Protein 5NWP (pdb70)

Secondary structure (DSSP, 8-state):
-TT--EE--EEEEGGGSPPEEE-GGGTT--SEEEEEPPPEEEEEEEEEEEEE-EEEEEEE-SPEEEEEEE--STT--SS-EEEEEE--S-TTEEEEEEEE-SSTTSPPEE--SS-EEEESGGGGG-TT--PPSEEEEEEEEEEEEEE-S---SEEEEE--EEEEEEEEEESSHHHHTT--EEEEEEE-EEEEEEE--/-TT--EE--EEEEGGGSPPEEE-TTTTT--SEEEEEPPPEEEEEEEEEEEEE-EEEEEEE-SPEEEEEEE--STT--SS-EEEEEE--S-TTEEEEEEEE-SSTTSPPEE--SS-EEEESGGGGT-TT--PPSEEEEEEEEEEEEEE-S---SEEEEE--EEEEEEEEEESSHHHHTT--EEEEEEE-EEEEEEE--

B-factor: mean 12.0, std 9.77, range [3.66, 118.46]

Nearest PDB structures (foldseek):
  5nwp-assembly2_B  TM=1.003E+00  e=7.423E-40  Escherichia coli
  7mzp-assembly1_A  TM=9.985E-01  e=1.247E-35  Escherichia coli F11
  7mzp-assembly2_B  TM=9.979E-01  e=1.247E-35  Escherichia coli F11
  7mzq-assembly1_A  TM=9.899E-01  e=8.570E-34  Proteus mirabilis
  7mzr-assembly1_A  TM=9.894E-01  e=3.049E-33  Proteus mirabilis

Organism: Escherichia coli (strain UTI89 / UPEC) (NCBI:txid364106)

Sequence (394 aa):
GPDDDYVPSSQIAVNTSTLPGVVIGPADAHTTYPRRVIGELAGTSSNQYVFNGGAIALLMRGKFTPALPKIGSITTYTFHHQGNSRDSSSDFDIYDIGVSSGLGIIIIGMAGYWPATPLVPINSSSGIYIDPVVGANTNPNTYNGATASSFGARLFVAFVATGRLPNGYITIPTRQLGTILLEAKRTSLNNKKGLTAPVMLNGGRRIQVQSQTGPDDDYVPPSSQQIAVNNTSTLPGVVIGPADDAHTYPRRVIGELAGTSSNQYVFNGGAIALMRGKFTPALPKIGSSITYTFHQGNSRDSSDFDIYDIGVSSGLGIIIIGMAGYWPATPLVPINSSSGIYIDPVGANTNPNNTYNGATASSFGARLFVAFVATGRLPNGYITIPPTRQLGTILLEAKRTSLNNKKGLTAPVMLNGGRIQVQSQQT

InterPro domains:
  IPR000259 Fimbrial-type adhesion domain [PF00419] (214-359)
  IPR008966 Adhesion domain superfamily [SSF49401] (216-359)
  IPR036937 Fimbrial-type adhesion domain superfamily [G3DSA:2.60.40.1090] (215-359)
  IPR050263 Bacterial Fimbrial Adherence [PTHR33420] (186-359)

Radius of gyration: 21.8 Å; Cα contacts (8 Å, |Δi|>4): 1170; chains: 2; bounding box: 32×55×73 Å

Structure (mmCIF, N/CA/C/O backbone):
data_5NWP
#
_entry.id   5NWP
#
_cell.length_a   30.089
_cell.length_b   91.871
_cell.length_c   64.932
_cell.angle_alpha   90.00
_cell.angle_beta   96.46
_cell.angle_gamma   90.00
#
_symmetry.space_group_name_H-M   'P 1 21 1'
#
loop_
_entity.id
_entity.type
_entity.pdbx_description
1 polymer Adhesin
2 non-polymer 'SULFATE ION'
3 water water
#
loop_
_atom_site.group_PDB
_atom_site.id
_atom_site.type_symbol
_atom_site.label_atom_id
_atom_site.label_alt_id
_atom_site.label_comp_id
_atom_site.label_asym_id
_atom_site.label_entity_id
_atom_site.label_seq_id
_atom_site.pdbx_PDB_ins_code
_atom_site.Cartn_x
_atom_site.Cartn_y
_atom_site.Cartn_z
_atom_site.occupancy
_atom_site.B_iso_or_equiv
_atom_site.auth_seq_id
_atom_site.auth_comp_id
_atom_site.auth_asym_id
_atom_site.auth_atom_id
_atom_site.pdbx_PDB_model_num
ATOM 1 N N . GLY A 1 1 ? -12.243 16.567 74.982 1.00 29.51 1 GLY A N 1
ATOM 2 C CA . GLY A 1 1 ? -13.198 17.357 74.365 1.00 28.89 1 GLY A CA 1
ATOM 3 C C . GLY A 1 1 ? -12.552 18.342 73.461 1.00 22.14 1 GLY A C 1
ATOM 4 O O . GLY A 1 1 ? -13.099 18.734 72.504 1.00 32.53 1 GLY A O 1
ATOM 10 N N . PRO A 1 2 ? -11.238 18.581 73.708 1.00 21.85 2 PRO A N 1
ATOM 11 C CA . PRO A 1 2 ? -10.552 19.685 72.953 1.00 14.18 2 PRO A CA 1
ATOM 12 C C . PRO A 1 2 ? -10.088 19.277 71.590 1.00 9.39 2 PRO A C 1
ATOM 13 O O . PRO A 1 2 ? -9.555 20.143 70.889 1.00 9.24 2 PRO A O 1
ATOM 24 N N . ASP A 1 3 ? -10.228 17.969 71.227 1.00 7.35 3 ASP A N 1
ATOM 25 C CA . ASP A 1 3 ? -9.620 17.493 70.027 1.00 7.48 3 ASP A CA 1
ATOM 26 C C . ASP A 1 3 ? -10.604 17.165 68.947 1.00 7.77 3 ASP A C 1
ATOM 27 O O . ASP A 1 3 ? -10.303 16.371 68.035 1.00 9.10 3 ASP A O 1
ATOM 36 N N A ASP A 1 4 ? -11.792 17.822 68.952 0.50 9.02 4 ASP A N 1
ATOM 37 N N B ASP A 1 4 ? -11.745 17.884 68.902 0.50 8.72 4 ASP A N 1
ATOM 38 C CA A ASP A 1 4 ? -12.916 17.667 67.980 0.50 10.37 4 ASP A CA 1
ATOM 39 C CA B ASP A 1 4 ? -12.780 17.475 67.890 0.50 10.79 4 ASP A CA 1
ATOM 40 C C A ASP A 1 4 ? -12.609 18.352 66.629 0.50 8.26 4 ASP A C 1
ATOM 41 C C B ASP A 1 4 ? -12.611 18.323 66.637 0.50 8.32 4 ASP A C 1
ATOM 42 O O A ASP A 1 4 ? -13.425 19.071 66.070 0.50 9.36 4 ASP A O 1
ATOM 43 O O B ASP A 1 4 ? -13.524 18.971 66.102 0.50 10.63 4 ASP A O 1
ATOM 60 N N . TYR A 1 5 ? -11.381 18.154 66.117 1.00 6.65 5 TYR A N 1
ATOM 61 C CA . TYR A 1 5 ? -11.047 18.565 64.776 1.00 5.90 5 TYR A CA 1
ATOM 62 C C . TYR A 1 5 ? -11.612 17.609 63.762 1.00 5.76 5 TYR A C 1
ATOM 63 O O . TYR A 1 5 ? -11.577 16.397 63.965 1.00 7.69 5 TYR A O 1
ATOM 81 N N . VAL A 1 6 ? -12.057 18.151 62.633 1.00 5.43 6 VAL A N 1
ATOM 82 C CA . VAL A 1 6 ? -12.492 17.365 61.490 1.00 5.92 6 VAL A CA 1
ATOM 83 C C . VAL A 1 6 ? -11.730 17.801 60.269 1.00 5.35 6 VAL A C 1
ATOM 84 O O . VAL A 1 6 ? -11.356 18.991 60.138 1.00 6.30 6 VAL A O 1
ATOM 97 N N . PRO A 1 7 ? -11.453 16.899 59.348 1.00 5.78 7 PRO A N 1
ATOM 98 C CA . PRO A 1 7 ? -10.762 17.242 58.127 1.00 5.93 7 PRO A CA 1
ATOM 99 C C . PRO A 1 7 ? -11.744 17.729 57.034 1.00 6.25 7 PRO A C 1
ATOM 100 O O . PRO A 1 7 ? -12.933 17.309 57.014 1.00 7.77 7 PRO A O 1
ATOM 111 N N . SER A 1 8 ? -11.250 18.496 56.091 1.00 6.11 8 SER A N 1
ATOM 112 C CA A SER A 1 8 ? -11.965 18.843 54.867 0.50 6.73 8 SER A CA 1
ATOM 113 C CA B SER A 1 8 ? -11.915 18.813 54.870 0.50 6.60 8 SER A CA 1
ATOM 114 C C . SER A 1 8 ? -10.946 18.759 53.739 1.00 5.72 8 SER A C 1
ATOM 115 O O . SER A 1 8 ? -9.819 19.229 53.823 1.00 7.36 8 SER A O 1
ATOM 129 N N . GLN A 1 9 ? -11.380 18.137 52.634 1.00 5.75 9 GLN A N 1
ATOM 130 C CA . GLN A 1 9 ? -10.460 17.921 51.518 1.00 5.98 9 GLN A CA 1
ATOM 131 C C . GLN A 1 9 ? -10.139 19.225 50.818 1.00 5.62 9 GLN A C 1
ATOM 132 O O . GLN A 1 9 ? -10.833 20.219 50.915 1.00 6.61 9 GLN A O 1
ATOM 146 N N . ILE A 1 10 ? -9.063 19.150 50.013 1.00 5.67 10 ILE A N 1
ATOM 147 C CA . ILE A 1 10 ? -8.726 20.225 49.089 1.00 5.54 10 ILE A CA 1
ATOM 148 C C . ILE A 1 10 ? -8.497 19.551 47.728 1.00 5.43 10 ILE A C 1
ATOM 149 O O . ILE A 1 10 ? -7.883 18.490 47.653 1.00 6.17 10 ILE A O 1
ATOM 165 N N . ALA A 1 11 ? -9.028 20.167 46.681 1.00 5.71 11 ALA A N 1
ATOM 166 C CA . ALA A 1 11 ? -9.011 19.581 45.371 1.00 6.03 11 ALA A CA 1
ATOM 167 C C . ALA A 1 11 ? -8.699 20.609 44.306 1.00 6.13 11 ALA A C 1
ATOM 168 O O . ALA A 1 11 ? -8.966 21.804 44.474 1.00 7.51 11 ALA A O 1
ATOM 175 N N . VAL A 1 12 ? -8.201 20.127 43.177 1.00 5.98 12 VAL A N 1
ATOM 176 C CA . VAL A 1 12 ? -8.098 20.899 41.932 1.00 5.94 12 VAL A CA 1
ATOM 177 C C . VAL A 1 12 ? -8.940 20.184 40.868 1.00 6.09 12 VAL A C 1
ATOM 178 O O . VAL A 1 12 ? -9.200 18.963 41.007 1.00 6.91 12 VAL A O 1
ATOM 191 N N . ASN A 1 13 ? -9.266 20.892 39.811 1.00 6.52 13 ASN A N 1
ATOM 192 C CA . ASN A 1 13 ? -10.197 20.362 38.789 1.00 6.68 13 ASN A CA 1
ATOM 193 C C . ASN A 1 13 ? -9.558 20.310 37.445 1.00 6.52 13 ASN A C 1
ATOM 194 O O . ASN A 1 13 ? -9.067 21.316 36.923 1.00 7.57 13 ASN A O 1
ATOM 205 N N . THR A 1 14 ? -9.597 19.110 36.827 1.00 7.06 14 THR A N 1
ATOM 206 C CA . THR A 1 14 ? -9.122 18.929 35.487 1.00 7.06 14 THR A CA 1
ATOM 207 C C . THR A 1 14 ? -9.717 19.936 34.482 1.00 6.30 14 THR A C 1
ATOM 208 O O . THR A 1 14 ? -8.992 20.338 33.575 1.00 7.64 14 THR A O 1
ATOM 219 N N . SER A 1 15 ? -10.976 20.271 34.659 1.00 6.90 15 SER A N 1
ATOM 220 C CA . SER A 1 15 ? -11.633 21.180 33.733 1.00 7.44 15 SER A CA 1
ATOM 221 C C . SER A 1 15 ? -10.971 22.567 33.653 1.00 7.91 15 SER A C 1
ATOM 222 O O . SER A 1 15 ? -11.265 23.294 32.695 1.00 9.24 15 SER A O 1
ATOM 230 N N . THR A 1 16 ? -10.071 22.943 34.605 1.00 7.55 16 THR A N 1
ATOM 231 C CA . THR A 1 16 ? -9.435 24.202 34.537 1.00 6.73 16 THR A CA 1
ATOM 232 C C . THR A 1 16 ? -8.160 24.160 33.698 1.00 6.63 16 THR A C 1
ATOM 233 O O . THR A 1 16 ? -7.568 25.255 33.462 1.00 8.36 16 THR A O 1
ATOM 244 N N . LEU A 1 17 ? -7.690 23.032 33.232 1.00 7.22 17 LEU A N 1
ATOM 245 C CA . LEU A 1 17 ? -6.492 23.049 32.418 1.00 7.03 17 LEU A CA 1
ATOM 246 C C . LEU A 1 17 ? -6.810 23.768 31.094 1.00 8.35 17 LEU A C 1
ATOM 247 O O . LEU A 1 17 ? -7.812 23.379 30.437 1.00 9.35 17 LEU A O 1
ATOM 263 N N . PRO A 1 18 ? -6.017 24.736 30.626 1.00 8.78 18 PRO A N 1
ATOM 264 C CA . PRO A 1 18 ? -6.242 25.264 29.262 1.00 9.99 18 PRO A CA 1
ATOM 265 C C . PRO A 1 18 ? -6.059 24.139 28.249 1.00 10.39 18 PRO A C 1
ATOM 266 O O . PRO A 1 18 ? -5.379 23.170 28.454 1.00 10.71 18 PRO A O 1
ATOM 277 N N . GLY A 1 19 ? -6.640 24.386 27.080 1.00 10.64 19 GLY A N 1
ATOM 278 C CA . GLY A 1 19 ? -6.359 23.504 25.955 1.00 10.64 19 GLY A CA 1
ATOM 279 C C . GLY A 1 19 ? -4.871 23.444 25.701 1.00 9.54 19 GLY A C 1
ATOM 280 O O . GLY A 1 19 ? -4.192 24.472 25.786 1.00 13.95 19 GLY A O 1
ATOM 284 N N . VAL A 1 20 ? -4.349 22.261 25.395 1.00 9.53 20 VAL A N 1
ATOM 285 C CA . VAL A 1 20 ? -2.934 21.989 25.214 1.00 10.00 20 VAL A CA 1
ATOM 286 C C . VAL A 1 20 ? -2.632 22.134 23.748 1.00 9.51 20 VAL A C 1
ATOM 287 O O . VAL A 1 20 ? -3.044 21.269 22.954 1.00 10.68 20 VAL A O 1
ATOM 300 N N . VAL A 1 21 ? -1.870 23.139 23.396 1.00 9.06 21 VAL A N 1
ATOM 301 C CA . VAL A 1 21 ? -1.453 23.408 21.985 1.00 9.26 21 VAL A CA 1
ATOM 302 C C . VAL A 1 21 ? -0.043 22.970 21.844 1.00 12.19 21 VAL A C 1
ATOM 303 O O . VAL A 1 21 ? 0.823 23.488 22.558 1.00 13.59 21 VAL A O 1
ATOM 316 N N . ILE A 1 22 ? 0.222 21.956 20.993 1.00 11.62 22 ILE A N 1
ATOM 317 C CA . ILE A 1 22 ? 1.491 21.386 20.861 1.00 12.98 22 ILE A CA 1
ATOM 318 C C . ILE A 1 22 ? 2.079 21.774 19.513 1.00 13.76 22 ILE A C 1
ATOM 319 O O . ILE A 1 22 ? 1.649 21.308 18.470 1.00 16.53 22 ILE A O 1
ATOM 335 N N . GLY A 1 23 ? 3.139 22.568 19.604 1.00 21.23 23 GLY A N 1
ATOM 336 C CA . GLY A 1 23 ? 3.829 23.105 18.451 1.00 30.34 23 GLY A CA 1
ATOM 337 C C . GLY A 1 23 ? 4.832 22.051 17.950 1.00 23.77 23 GLY A C 1
ATOM 338 O O . GLY A 1 23 ? 5.212 21.103 18.684 1.00 27.45 23 GLY A O 1
ATOM 342 N N . PRO A 1 24 ? 5.347 22.192 16.748 1.00 25.31 24 PRO A N 1
ATOM 343 C CA . PRO A 1 24 ? 6.289 21.219 16.203 1.00 40.10 24 PRO A CA 1
ATOM 344 C C . PRO A 1 24 ? 7.566 21.069 17.025 1.00 65.85 24 PRO A C 1
ATOM 345 O O . PRO A 1 24 ? 7.983 19.835 17.252 1.00 82.89 24 PRO A O 1
ATOM 356 N N . ALA A 1 25 ? 7.994 22.273 17.609 1.00 55.80 25 ALA A N 1
ATOM 357 C CA . ALA A 1 25 ? 9.301 22.263 18.296 1.00 44.54 25 ALA A CA 1
ATOM 358 C C . ALA A 1 25 ? 9.245 21.364 19.564 1.00 40.30 25 ALA A C 1
ATOM 359 O O . ALA A 1 25 ? 10.217 20.808 19.987 1.00 50.79 25 ALA A O 1
ATOM 366 N N . ASP A 1 26 ? 8.043 21.196 20.121 1.00 40.57 26 ASP A N 1
ATOM 367 C CA . ASP A 1 26 ? 7.751 20.385 21.319 1.00 31.47 26 ASP A CA 1
ATOM 368 C C . ASP A 1 26 ? 7.312 18.994 21.246 1.00 31.18 26 ASP A C 1
ATOM 369 O O . ASP A 1 26 ? 7.354 18.306 22.285 1.00 37.43 26 ASP A O 1
ATOM 378 N N . ALA A 1 27 ? 6.744 18.633 20.117 1.00 28.02 27 ALA A N 1
ATOM 379 C CA . ALA A 1 27 ? 5.819 17.439 19.945 1.00 32.45 27 ALA A CA 1
ATOM 380 C C . ALA A 1 27 ? 6.468 16.133 20.398 1.00 33.52 27 ALA A C 1
ATOM 381 O O . ALA A 1 27 ? 5.786 15.126 20.797 1.00 39.61 27 ALA A O 1
ATOM 388 N N . HIS A 1 28 ? 7.826 16.125 20.295 1.00 31.71 28 HIS A N 1
ATOM 389 C CA . HIS A 1 28 ? 8.641 14.984 20.621 1.00 34.45 28 HIS A CA 1
ATOM 390 C C . HIS A 1 28 ? 9.596 15.184 21.758 1.00 34.45 28 HIS A C 1
ATOM 391 O O . HIS A 1 28 ? 10.477 14.426 21.869 1.00 41.73 28 HIS A O 1
ATOM 406 N N . THR A 1 29 ? 9.373 16.172 22.606 1.00 25.40 29 THR A N 1
ATOM 407 C CA A THR A 1 29 ? 10.284 16.510 23.725 0.50 23.39 29 THR A CA 1
ATOM 408 C CA B THR A 1 29 ? 10.293 16.522 23.737 0.50 23.88 29 THR A CA 1
ATOM 409 C C . THR A 1 29 ? 9.635 16.252 25.131 1.00 20.86 29 THR A C 1
ATOM 410 O O . THR A 1 29 ? 8.608 16.933 25.476 1.00 20.86 29 THR A O 1
ATOM 430 N N . TYR A 1 30 ? 10.231 15.365 25.883 1.00 16.39 30 TYR A N 1
ATOM 431 C CA . TYR A 1 30 ? 9.614 14.878 27.076 1.00 12.48 30 TYR A CA 1
ATOM 432 C C . TYR A 1 30 ? 10.657 14.576 28.129 1.00 12.45 30 TYR A C 1
ATOM 433 O O . TYR A 1 30 ? 11.744 14.117 27.765 1.00 15.41 30 TYR A O 1
ATOM 451 N N . PRO A 1 31 ? 10.295 14.693 29.418 1.00 11.66 31 PRO A N 1
ATOM 452 C CA . PRO A 1 31 ? 9.014 15.237 29.912 1.00 10.16 31 PRO A CA 1
ATOM 453 C C . PRO A 1 31 ? 9.010 16.755 29.788 1.00 9.70 31 PRO A C 1
ATOM 454 O O . PRO A 1 31 ? 10.066 17.391 29.800 1.00 12.33 31 PRO A O 1
ATOM 465 N N . ARG A 1 32 ? 7.800 17.312 29.709 1.00 9.72 32 ARG A N 1
ATOM 466 C CA A ARG A 1 32 ? 7.577 18.751 29.654 0.50 10.40 32 ARG A CA 1
ATOM 467 C CA B ARG A 1 32 ? 7.638 18.744 29.695 0.50 10.51 32 ARG A CA 1
ATOM 468 C C . ARG A 1 32 ? 6.280 19.091 30.320 1.00 9.99 32 ARG A C 1
ATOM 469 O O . ARG A 1 32 ? 5.278 18.436 30.146 1.00 10.14 32 ARG A O 1
ATOM 509 N N . VAL A 1 33 ? 6.287 20.214 31.071 1.00 9.33 33 VAL A N 1
ATOM 510 C CA . VAL A 1 33 ? 5.064 20.686 31.667 1.00 9.18 33 VAL A CA 1
ATOM 511 C C . VAL A 1 33 ? 4.195 21.318 30.594 1.00 8.98 33 VAL A C 1
ATOM 512 O O . VAL A 1 33 ? 4.670 22.135 29.783 1.00 12.87 33 VAL A O 1
ATOM 525 N N . ILE A 1 34 ? 2.926 20.950 30.534 1.00 8.87 34 ILE A N 1
ATOM 526 C CA . ILE A 1 34 ? 1.970 21.375 29.516 1.00 9.97 34 ILE A CA 1
ATOM 527 C C . ILE A 1 34 ? 0.838 22.249 30.018 1.00 9.89 34 ILE A C 1
ATOM 528 O O . ILE A 1 34 ? -0.003 22.683 29.202 1.00 12.80 34 ILE A O 1
ATOM 544 N N . GLY A 1 35 ? 0.830 22.600 31.278 1.00 8.73 35 GLY A N 1
ATOM 545 C CA . GLY A 1 35 ? -0.106 23.621 31.786 1.00 8.31 35 GLY A CA 1
ATOM 546 C C . GLY A 1 35 ? -0.375 23.374 33.260 1.00 7.53 35 GLY A C 1
ATOM 547 O O . GLY A 1 35 ? -0.096 22.329 33.791 1.00 8.44 35 GLY A O 1
ATOM 551 N N . GLU A 1 36 ? -0.928 24.402 33.881 1.00 7.99 36 GLU A N 1
ATOM 552 C CA . GLU A 1 36 ? -1.322 24.373 35.254 1.00 7.43 36 GLU A CA 1
ATOM 553 C C . GLU A 1 36 ? -2.784 24.325 35.430 1.00 7.58 36 GLU A C 1
ATOM 554 O O . GLU A 1 36 ? -3.501 25.048 34.736 1.00 8.61 36 GLU A O 1
ATOM 566 N N . LEU A 1 37 ? -3.315 23.547 36.363 1.00 6.60 37 LEU A N 1
ATOM 567 C CA . LEU A 1 37 ? -4.677 23.717 36.814 1.00 7.04 37 LEU A CA 1
ATOM 568 C C . LEU A 1 37 ? -4.811 25.016 37.636 1.00 6.42 37 LEU A C 1
ATOM 569 O O . LEU A 1 37 ? -3.776 25.496 38.161 1.00 6.99 37 LEU A O 1
ATOM 585 N N . ALA A 1 38 ? -6.021 25.475 37.813 1.00 6.28 38 ALA A N 1
ATOM 586 C CA . ALA A 1 38 ? -6.202 26.652 38.674 1.00 6.65 38 ALA A CA 1
ATOM 587 C C . ALA A 1 38 ? -5.846 26.253 40.101 1.00 6.37 38 ALA A C 1
ATOM 588 O O . ALA A 1 38 ? -6.299 25.212 40.631 1.00 7.37 38 ALA A O 1
ATOM 595 N N . GLY A 1 39 ? -5.079 27.092 40.778 1.00 6.48 39 GLY A N 1
ATOM 596 C CA . GLY A 1 39 ? -4.754 26.847 42.193 1.00 6.60 39 GLY A CA 1
ATOM 597 C C . GLY A 1 39 ? -5.964 26.965 43.071 1.00 6.56 39 GLY A C 1
ATOM 598 O O . GLY A 1 39 ? -6.828 27.828 42.800 1.00 7.73 39 GLY A O 1
ATOM 602 N N . THR A 1 40 ? -6.027 26.196 44.132 1.00 6.47 40 THR A N 1
ATOM 603 C CA . THR A 1 40 ? -7.159 26.251 45.086 1.00 6.56 40 THR A CA 1
ATOM 604 C C . 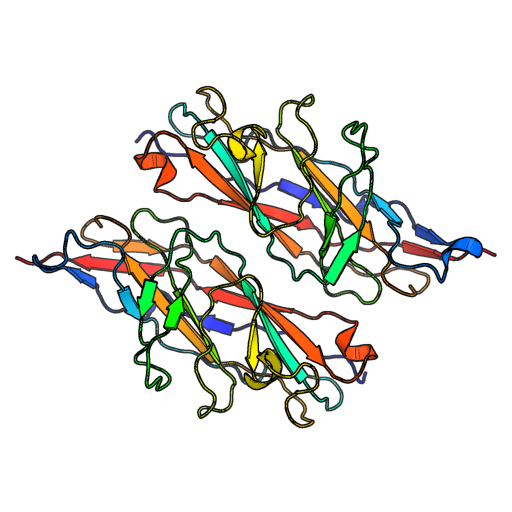THR A 1 40 ? -6.624 26.451 46.503 1.00 5.58 40 THR A C 1
ATOM 605 O O . THR A 1 40 ? -5.422 26.336 46.798 1.00 6.72 40 THR A O 1
ATOM 616 N N . SER A 1 41 ? -7.545 26.769 47.371 1.00 6.44 41 SER A N 1
ATOM 617 C CA A SER A 1 41 ? -7.262 27.019 48.753 0.50 6.14 41 SER A CA 1
ATOM 618 C CA B SER A 1 41 ? -7.253 27.071 48.753 0.50 6.27 41 SER A CA 1
ATOM 619 C C . SER A 1 41 ? -8.390 26.563 49.628 1.00 5.93 41 SER A C 1
ATOM 620 O O . SER A 1 41 ? -9.525 26.519 49.234 1.00 8.79 41 SER A O 1
ATOM 634 N N . ASN A 1 42 ? -8.032 26.236 50.869 1.00 5.55 42 ASN A N 1
ATOM 635 C CA . ASN A 1 42 ? -9.035 25.819 51.882 1.00 5.42 42 ASN A CA 1
ATOM 636 C C . ASN A 1 42 ? -8.518 26.271 53.221 1.00 5.49 42 ASN A C 1
ATOM 637 O O . ASN A 1 42 ? -7.461 25.779 53.677 1.00 5.58 42 ASN A O 1
ATOM 648 N N . GLN A 1 43 ? -9.232 27.201 53.863 1.00 5.32 43 GLN A N 1
ATOM 649 C CA . GLN A 1 43 ? -8.827 27.707 55.190 1.00 5.38 43 GLN A CA 1
ATOM 650 C C . GLN A 1 43 ? -8.913 26.650 56.264 1.00 5.26 43 GLN A C 1
ATOM 651 O O . GLN A 1 43 ? -8.278 26.749 57.329 1.00 6.20 43 GLN A O 1
ATOM 665 N N . TYR A 1 44 ? -9.776 25.656 56.045 1.00 5.16 44 TYR A N 1
ATOM 666 C CA . TYR A 1 44 ? -10.246 24.741 57.060 1.00 5.05 44 TYR A CA 1
ATOM 667 C C . TYR A 1 44 ? -9.951 23.281 56.725 1.00 5.10 44 TYR A C 1
ATOM 668 O O . TYR A 1 44 ? -10.777 22.414 56.886 1.00 6.83 44 TYR A O 1
ATOM 686 N N . VAL A 1 45 ? -8.730 22.995 56.245 1.00 4.74 45 VAL A N 1
ATOM 687 C CA . VAL A 1 45 ? -8.327 21.608 56.048 1.00 4.73 45 VAL A CA 1
ATOM 688 C C . VAL A 1 45 ? -8.493 20.822 57.324 1.00 4.73 45 VAL A C 1
ATOM 689 O O . VAL A 1 45 ? -8.952 19.676 57.321 1.00 5.67 45 VAL A O 1
ATOM 702 N N . PHE A 1 46 ? -8.123 21.419 58.473 1.00 4.80 46 PHE A N 1
ATOM 703 C CA . PHE A 1 46 ? -8.494 20.905 59.780 1.00 4.55 46 PHE A CA 1
ATOM 704 C C . PHE A 1 46 ? -9.064 22.056 60.582 1.00 4.74 46 PHE A C 1
ATOM 705 O O . PHE A 1 46 ? -8.515 23.157 60.599 1.00 5.87 46 PHE A O 1
ATOM 722 N N . ASN A 1 47 ? -10.166 21.775 61.309 1.00 4.89 47 ASN A N 1
ATOM 723 C CA . ASN A 1 47 ? -10.794 22.789 62.141 1.00 5.17 47 ASN A CA 1
ATOM 724 C C . ASN A 1 47 ? -11.719 22.072 63.093 1.00 5.13 47 ASN A C 1
ATOM 725 O O . ASN A 1 47 ? -12.231 20.996 62.804 1.00 5.98 47 ASN A O 1
ATOM 736 N N . GLY A 1 48 ? -11.995 22.714 64.253 1.00 5.68 48 GLY A N 1
ATOM 737 C CA . GLY A 1 48 ? -13.121 22.347 65.094 1.00 6.71 48 GLY A CA 1
ATOM 738 C C . GLY A 1 48 ? -12.777 22.240 66.563 1.00 7.42 48 GLY A C 1
ATOM 739 O O . GLY A 1 48 ? -13.673 22.419 67.398 1.00 10.03 48 GLY A O 1
ATOM 743 N N . GLY A 1 49 ? -11.553 21.869 66.946 1.00 6.57 49 GLY A N 1
ATOM 744 C CA . GLY A 1 49 ? -11.218 21.688 68.334 1.00 6.84 49 GLY A CA 1
ATOM 745 C C . GLY A 1 49 ? -10.638 22.933 69.011 1.00 6.54 49 GLY A C 1
ATOM 746 O O . GLY A 1 49 ? -10.609 24.023 68.427 1.00 7.05 49 GLY A O 1
ATOM 750 N N . ALA A 1 50 ? -10.196 22.753 70.239 1.00 6.65 50 ALA A N 1
ATOM 751 C CA . ALA A 1 50 ? -9.532 23.851 70.963 1.00 6.90 50 ALA A CA 1
ATOM 752 C C . ALA A 1 50 ? -8.295 24.280 70.197 1.00 5.68 50 ALA A C 1
ATOM 753 O O . ALA A 1 50 ? -7.615 23.450 69.572 1.00 6.15 50 ALA A O 1
ATOM 760 N N . ILE A 1 51 ? -7.959 25.559 70.259 1.00 5.96 51 ILE A N 1
ATOM 761 C CA . ILE A 1 51 ? -6.856 26.071 69.494 1.00 5.72 51 ILE A CA 1
ATOM 762 C C . ILE A 1 51 ? -5.582 25.263 69.781 1.00 5.50 51 ILE A C 1
ATOM 763 O O . ILE A 1 51 ? -5.359 24.800 70.939 1.00 6.46 51 ILE A O 1
ATOM 779 N N . ALA A 1 52 ? -4.755 25.087 68.792 1.00 5.51 52 ALA A N 1
ATOM 780 C CA . ALA A 1 52 ? -3.613 24.184 68.852 1.00 5.59 52 ALA A CA 1
ATOM 781 C C . ALA A 1 52 ? -2.494 24.699 68.002 1.00 5.26 52 ALA A C 1
ATOM 782 O O . ALA A 1 52 ? -2.726 25.350 66.981 1.00 5.74 52 ALA A O 1
ATOM 789 N N . LEU A 1 53 ? -1.272 24.310 68.369 1.00 5.58 53 LEU A N 1
ATOM 790 C CA A LEU A 1 53 ? -0.107 24.421 67.553 0.50 5.54 53 LEU A CA 1
ATOM 791 C CA B LEU A 1 53 ? -0.034 24.419 67.558 0.50 5.66 53 LEU A CA 1
ATOM 792 C C . LEU A 1 53 ? -0.071 23.292 66.538 1.00 5.32 53 LEU A C 1
ATOM 793 O O . LEU A 1 53 ? -0.032 22.112 66.950 1.00 7.11 53 LEU A O 1
ATOM 823 N N . MET A 1 54 ? -0.156 23.586 65.244 1.00 4.97 54 MET A N 1
ATOM 824 C CA . MET A 1 54 ? -0.419 22.581 64.218 1.00 5.18 54 MET A CA 1
ATOM 825 C C . MET A 1 54 ? 0.556 22.721 63.056 1.00 4.97 54 MET A C 1
ATOM 826 O O . MET A 1 54 ? 1.073 23.809 62.775 1.00 5.45 54 MET A O 1
ATOM 840 N N . ARG A 1 55 ? 0.713 21.618 62.324 1.00 4.73 55 ARG A N 1
ATOM 841 C CA . ARG A 1 55 ? 1.456 21.609 61.099 1.00 4.70 55 ARG A CA 1
ATOM 842 C C . ARG A 1 55 ? 0.881 20.486 60.213 1.00 4.94 55 ARG A C 1
ATOM 843 O O . ARG A 1 55 ? 0.257 19.564 60.718 1.00 5.69 55 ARG A O 1
ATOM 864 N N . GLY A 1 56 ? 1.108 20.599 58.904 1.00 4.85 56 GLY A N 1
ATOM 865 C CA . GLY A 1 56 ? 0.554 19.639 57.970 1.00 5.29 56 GLY A CA 1
ATOM 866 C C . GLY A 1 56 ? 1.618 18.976 57.143 1.00 4.67 56 GLY A C 1
ATOM 867 O O . GLY A 1 56 ? 2.473 19.649 56.529 1.00 5.89 56 GLY A O 1
ATOM 871 N N . LYS A 1 57 ? 1.605 17.647 57.141 1.00 5.05 57 LYS A N 1
ATOM 872 C CA . LYS A 1 57 ? 2.595 16.831 56.410 1.00 5.45 57 LYS A CA 1
ATOM 873 C C . LYS A 1 57 ? 1.917 16.172 55.231 1.00 5.11 57 LYS A C 1
ATOM 874 O O . LYS A 1 57 ? 0.924 15.455 55.407 1.00 5.48 57 LYS A O 1
ATOM 893 N N . PHE A 1 58 ? 2.461 16.349 54.016 1.00 5.68 58 PHE A N 1
ATOM 894 C CA . PHE A 1 58 ? 1.906 15.726 52.852 1.00 5.37 58 PHE A CA 1
ATOM 895 C C . PHE A 1 58 ? 2.548 14.371 52.593 1.00 5.62 58 PHE A C 1
ATOM 896 O O . PHE A 1 58 ? 3.757 14.252 52.556 1.00 6.99 58 PHE A O 1
ATOM 913 N N . THR A 1 59 ? 1.700 13.360 52.348 1.00 5.38 59 THR A N 1
ATOM 914 C CA . THR A 1 59 ? 2.093 12.018 51.945 1.00 6.27 59 THR A CA 1
ATOM 915 C C . THR A 1 59 ? 1.541 11.774 50.528 1.00 5.73 59 THR A C 1
ATOM 916 O O . THR A 1 59 ? 0.331 11.801 50.357 1.00 5.77 59 THR A O 1
ATOM 927 N N . PRO A 1 60 ? 2.401 11.542 49.530 1.00 6.09 60 PRO A N 1
ATOM 928 C CA . PRO A 1 60 ? 1.898 11.245 48.188 1.00 5.94 60 PRO A CA 1
ATOM 929 C C . PRO A 1 60 ? 1.245 9.877 48.138 1.00 6.05 60 PRO A C 1
ATOM 930 O O . PRO A 1 60 ? 1.674 8.966 48.845 1.00 8.39 60 PRO A O 1
ATOM 941 N N . ALA A 1 61 ? 0.251 9.738 47.290 1.00 5.62 61 ALA A N 1
ATOM 942 C CA . ALA A 1 61 ? -0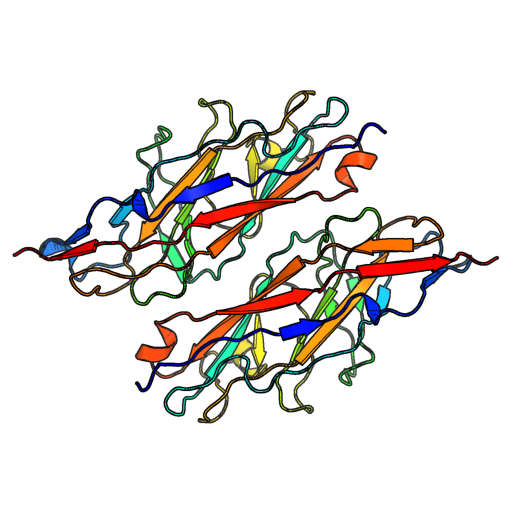.416 8.465 47.090 1.00 5.84 61 ALA A CA 1
ATOM 943 C C . ALA A 1 61 ? -0.191 7.882 45.704 1.00 5.73 61 ALA A C 1
ATOM 944 O O . ALA A 1 61 ? -0.519 6.697 45.486 1.00 8.10 61 ALA A O 1
ATOM 951 N N . LEU A 1 62 ? 0.331 8.593 44.745 1.00 5.57 62 LEU A N 1
ATOM 952 C CA . LEU A 1 62 ? 0.455 8.104 43.408 1.00 5.69 62 LEU A CA 1
ATOM 953 C C . LEU A 1 62 ? 1.820 7.531 43.184 1.00 5.84 62 LEU A C 1
ATOM 954 O O . LEU A 1 62 ? 2.803 7.902 43.816 1.00 6.62 62 LEU A O 1
ATOM 970 N N . PRO A 1 63 ? 1.973 6.622 42.151 1.00 5.76 63 PRO A N 1
ATOM 971 C CA . PRO A 1 63 ? 3.250 6.099 41.832 1.00 6.10 63 PRO A CA 1
ATOM 972 C C . PRO A 1 63 ? 4.163 7.161 41.186 1.00 6.32 63 PRO A C 1
ATOM 973 O O . PRO A 1 63 ? 3.721 7.834 40.224 1.00 6.80 63 PRO A O 1
ATOM 984 N N . LYS A 1 64 ? 5.390 7.300 41.635 1.00 6.56 64 LYS A N 1
ATOM 985 C CA . LYS A 1 64 ? 6.373 8.149 41.001 1.00 6.94 64 LYS A CA 1
ATOM 986 C C . LYS A 1 64 ? 6.855 7.515 39.732 1.00 7.01 64 LYS A C 1
ATOM 987 O O . LYS A 1 64 ? 7.204 6.345 39.695 1.00 8.39 64 LYS A O 1
ATOM 1006 N N . ILE A 1 65 ? 6.914 8.308 38.673 1.00 7.36 65 ILE A N 1
ATOM 1007 C CA . ILE A 1 65 ? 7.358 7.892 37.335 1.00 9.28 65 ILE A CA 1
ATOM 1008 C C . ILE A 1 65 ? 8.460 8.697 36.762 1.00 9.04 65 ILE A C 1
ATOM 1009 O O . ILE A 1 65 ? 8.893 8.418 35.647 1.00 10.98 65 ILE A O 1
ATOM 1025 N N . GLY A 1 66 ? 9.027 9.650 37.508 1.00 9.87 66 GLY A N 1
ATOM 1026 C CA . GLY A 1 66 ? 10.174 10.452 37.098 1.00 10.13 66 GLY A CA 1
ATOM 1027 C C . GLY A 1 66 ? 10.232 11.710 37.910 1.00 9.44 66 GLY A C 1
ATOM 1028 O O . GLY A 1 66 ? 9.565 11.787 38.966 1.00 8.91 66 GLY A O 1
ATOM 1032 N N . SER A 1 67 ? 11.001 12.686 37.456 1.00 10.65 67 SER A N 1
ATOM 1033 C CA . SER A 1 67 ? 11.089 13.971 38.133 1.00 9.38 67 SER A CA 1
ATOM 1034 C C . SER A 1 67 ? 11.324 15.024 37.060 1.00 10.07 67 SER A C 1
ATOM 1035 O O . SER A 1 67 ? 11.789 14.720 35.959 1.00 11.52 67 SER A O 1
ATOM 1043 N N . ILE A 1 68 ? 11.086 16.298 37.455 1.00 9.82 68 ILE A N 1
ATOM 1044 C CA . ILE A 1 68 ? 11.349 17.390 36.601 1.00 9.97 68 ILE A CA 1
ATOM 1045 C C . ILE A 1 68 ? 11.483 18.669 37.368 1.00 10.17 68 ILE A C 1
ATOM 1046 O O . ILE A 1 68 ? 10.830 18.861 38.379 1.00 9.44 68 ILE A O 1
ATOM 1062 N N . THR A 1 69 ? 12.342 19.552 36.871 1.00 10.25 69 THR A N 1
ATOM 1063 C CA A THR A 1 69 ? 12.364 20.917 37.421 0.50 11.29 69 THR A CA 1
ATOM 1064 C CA B THR A 1 69 ? 12.450 20.935 37.416 0.50 11.79 69 THR A CA 1
ATOM 1065 C C . THR A 1 69 ? 11.328 21.860 36.787 1.00 12.37 69 THR A C 1
ATOM 1066 O O . THR A 1 69 ? 11.103 21.792 35.593 1.00 13.84 69 THR A O 1
ATOM 1086 N N . TYR A 1 70 ? 10.757 22.725 37.600 1.00 10.40 70 TYR A N 1
ATOM 1087 C CA . TYR A 1 70 ? 9.727 23.623 37.130 1.00 10.64 70 TYR A CA 1
ATOM 1088 C C . TYR A 1 70 ? 9.587 24.716 38.141 1.00 9.49 70 TYR A C 1
ATOM 1089 O O . TYR A 1 70 ? 9.829 24.584 39.297 1.00 11.43 70 TYR A O 1
ATOM 1107 N N . THR A 1 71 ? 9.128 25.896 37.621 1.00 11.42 71 THR A N 1
ATOM 1108 C CA . THR A 1 71 ? 8.705 26.999 38.430 1.00 11.27 71 THR A CA 1
ATOM 1109 C C . THR A 1 71 ? 7.247 27.250 38.208 1.00 10.59 71 THR A C 1
ATOM 1110 O O . THR A 1 71 ? 6.877 27.669 37.098 1.00 12.14 71 THR A O 1
ATOM 1121 N N . PHE A 1 72 ? 6.395 27.020 39.176 1.00 10.01 72 PHE A N 1
ATOM 1122 C CA . PHE A 1 72 ? 5.029 27.360 38.985 1.00 9.14 72 PHE A CA 1
ATOM 1123 C C . PHE A 1 72 ? 4.886 28.851 38.818 1.00 9.79 72 PHE A C 1
ATOM 1124 O O . PHE A 1 72 ? 5.494 29.676 39.441 1.00 11.79 72 PHE A O 1
ATOM 1141 N N A HIS A 1 73 ? 3.950 29.181 37.918 0.50 9.50 73 HIS A N 1
ATOM 1142 N N B HIS A 1 73 ? 4.031 29.188 37.880 0.50 9.88 73 HIS A N 1
ATOM 1143 C CA A HIS A 1 73 ? 3.539 30.598 37.737 0.50 12.15 73 HIS A CA 1
ATOM 1144 C CA B HIS A 1 73 ? 3.665 30.585 37.677 0.50 11.91 73 HIS A CA 1
ATOM 1145 C C A HIS A 1 73 ? 2.688 31.049 38.828 0.50 12.45 73 HIS A C 1
ATOM 1146 C C B HIS A 1 73 ? 2.733 31.034 38.796 0.50 12.54 73 HIS A C 1
ATOM 1147 O O A HIS A 1 73 ? 2.888 32.129 39.366 0.50 18.25 73 HIS A O 1
ATOM 1148 O O B HIS A 1 73 ? 3.009 32.082 39.376 0.50 19.16 73 HIS A O 1
ATOM 1177 N N . GLN A 1 74 ? 1.693 30.320 39.176 1.00 10.80 74 GLN A N 1
ATOM 1178 C CA . GLN A 1 74 ? 0.804 30.673 40.272 1.00 12.83 74 GLN A CA 1
ATOM 1179 C C . GLN A 1 74 ? 1.566 30.491 41.576 1.00 13.58 74 GLN A C 1
ATOM 1180 O O . GLN A 1 74 ? 2.405 29.663 41.686 1.00 15.65 74 GLN A O 1
ATOM 1194 N N . GLY A 1 75 ? 1.305 31.326 42.546 1.00 21.03 75 GLY A N 1
ATOM 1195 C CA . GLY A 1 75 ? 2.028 31.197 43.862 1.00 23.04 75 GLY A CA 1
ATOM 1196 C C . GLY A 1 75 ? 3.297 31.990 43.946 1.00 22.80 75 GLY A C 1
ATOM 1197 O O . GLY A 1 75 ? 3.958 32.085 44.947 1.00 25.45 75 GLY A O 1
ATOM 1201 N N . ASN A 1 76 ? 3.672 32.626 42.858 1.00 19.19 76 ASN A N 1
ATOM 1202 C CA . ASN A 1 76 ? 4.801 33.515 42.904 1.00 21.77 76 ASN A CA 1
ATOM 1203 C C . ASN A 1 76 ? 6.200 33.016 43.425 1.00 19.82 76 ASN A C 1
ATOM 1204 O O . ASN A 1 76 ? 7.026 33.708 44.015 1.00 25.19 76 ASN A O 1
ATOM 1215 N N . SER A 1 77 ? 6.438 31.779 43.153 1.00 16.68 77 SER A N 1
ATOM 1216 C CA . SER A 1 77 ? 7.771 31.247 43.389 1.00 15.21 77 SER A CA 1
ATOM 1217 C C . SER A 1 77 ? 8.831 31.971 42.558 1.00 14.24 77 SER A C 1
ATOM 1218 O O . SER A 1 77 ? 8.583 32.182 41.352 1.00 18.74 77 SER A O 1
ATOM 1226 N N . ARG A 1 78 ? 9.946 32.317 43.135 1.00 14.78 78 ARG A N 1
ATOM 1227 C CA . ARG A 1 78 ? 11.054 32.953 42.397 1.00 16.19 78 ARG A CA 1
ATOM 1228 C C . ARG A 1 78 ? 11.900 31.904 41.721 1.00 16.38 78 ARG A C 1
ATOM 1229 O O . ARG A 1 78 ? 12.404 32.065 40.622 1.00 25.78 78 ARG A O 1
ATOM 1250 N N . ASP A 1 79 ? 12.057 30.802 42.405 1.00 15.01 79 ASP A N 1
ATOM 1251 C CA . ASP A 1 79 ? 13.029 29.798 41.985 1.00 20.58 79 ASP A CA 1
ATOM 1252 C C . ASP A 1 79 ? 12.336 28.491 41.665 1.00 15.81 79 ASP A C 1
ATOM 1253 O O . ASP A 1 79 ? 11.244 28.227 42.075 1.00 14.14 79 ASP A O 1
ATOM 1262 N N A SER A 1 80 ? 13.032 27.707 40.855 0.50 15.36 80 SER A N 1
ATOM 1263 N N B SER A 1 80 ? 13.090 27.716 40.883 0.50 15.65 80 SER A N 1
ATOM 1264 C CA A SER A 1 80 ? 12.476 26.396 40.481 0.50 13.01 80 SER A CA 1
ATOM 1265 C CA B SER A 1 80 ? 12.677 26.406 40.377 0.50 15.69 80 SER A CA 1
ATOM 1266 C C A SER A 1 80 ? 12.564 25.454 41.667 0.50 12.00 80 SER A C 1
ATOM 1267 C C B SER A 1 80 ? 12.736 25.382 41.533 0.50 14.25 80 SER A C 1
ATOM 1268 O O A SER A 1 80 ? 13.269 25.657 42.626 0.50 16.53 80 SER A O 1
ATOM 1269 O O B SER A 1 80 ? 13.510 25.527 42.453 0.50 18.45 80 SER A O 1
ATOM 1284 N N . SER A 1 81 ? 11.882 24.355 41.477 1.00 11.16 81 SER A N 1
ATOM 1285 C CA . SER A 1 81 ? 11.964 23.190 42.370 1.00 10.40 81 SER A CA 1
ATOM 1286 C C . SER A 1 81 ? 12.051 21.938 41.498 1.00 9.86 81 SER A C 1
ATOM 1287 O O . SER A 1 81 ? 11.612 21.942 40.373 1.00 9.62 81 SER A O 1
ATOM 1295 N N . ASP A 1 82 ? 12.531 20.857 42.086 1.00 10.22 82 ASP A N 1
ATOM 1296 C CA . ASP A 1 82 ? 12.465 19.551 41.512 1.00 9.44 82 ASP A CA 1
ATOM 1297 C C . ASP A 1 82 ? 11.222 18.866 42.073 1.00 8.20 82 ASP A C 1
ATOM 1298 O O . ASP A 1 82 ? 11.000 18.821 43.260 1.00 10.91 82 ASP A O 1
ATOM 1307 N N . PHE A 1 83 ? 10.377 18.401 41.130 1.00 7.70 83 PHE A N 1
ATOM 1308 C CA . PHE A 1 83 ? 9.118 17.720 41.462 1.00 7.41 83 PHE A CA 1
ATOM 1309 C C . PHE A 1 83 ? 9.175 16.280 41.033 1.00 7.51 83 PHE A C 1
ATOM 1310 O O . PHE A 1 83 ? 9.670 15.959 39.946 1.00 8.73 83 PHE A O 1
ATOM 1327 N N . ASP A 1 84 ? 8.568 15.389 41.823 1.00 6.91 84 ASP A N 1
ATOM 1328 C CA . ASP A 1 84 ? 8.249 14.035 41.329 1.00 7.02 84 ASP A CA 1
ATOM 1329 C C . ASP A 1 84 ? 7.112 14.142 40.343 1.00 6.38 84 ASP A C 1
ATOM 1330 O O . ASP A 1 84 ? 6.115 14.827 40.569 1.00 7.24 84 ASP A O 1
ATOM 1339 N N . ILE A 1 85 ? 7.279 13.411 39.230 1.00 7.03 85 ILE A N 1
ATOM 1340 C CA . ILE A 1 85 ? 6.203 13.228 38.310 1.00 6.70 85 ILE A CA 1
ATOM 1341 C C . ILE A 1 85 ? 5.378 12.000 38.707 1.00 6.49 85 ILE A C 1
ATOM 1342 O O . ILE A 1 85 ? 5.992 10.941 38.980 1.00 7.05 85 ILE A O 1
ATOM 1358 N N . TYR A 1 86 ? 4.068 12.138 38.818 1.00 6.16 86 TYR A N 1
ATOM 1359 C CA . TYR A 1 86 ? 3.180 11.087 39.301 1.00 6.14 86 TYR A CA 1
ATOM 1360 C C . TYR A 1 86 ? 2.267 10.567 38.215 1.00 5.97 86 TYR A C 1
ATOM 1361 O O . TYR A 1 86 ? 1.745 11.286 37.361 1.00 6.61 86 TYR A O 1
ATOM 1379 N N . ASP A 1 87 ? 2.104 9.244 38.245 1.00 6.26 87 ASP A N 1
ATOM 1380 C CA . ASP A 1 87 ? 1.192 8.513 37.346 1.00 6.04 87 ASP A CA 1
ATOM 1381 C C . ASP A 1 87 ? -0.250 8.760 37.684 1.00 5.57 87 ASP A C 1
ATOM 1382 O O . ASP A 1 87 ? -0.610 8.622 38.872 1.00 7.41 87 ASP A O 1
ATOM 1391 N N . ILE A 1 88 ? -1.058 9.064 36.692 1.00 5.71 88 ILE A N 1
ATOM 1392 C CA . ILE A 1 88 ? -2.504 9.203 36.822 1.00 6.22 88 ILE A CA 1
ATOM 1393 C C . ILE A 1 88 ? -3.309 8.169 36.068 1.00 6.52 88 ILE A C 1
ATOM 1394 O O . ILE A 1 88 ? -4.528 8.226 36.052 1.00 8.02 88 ILE A O 1
ATOM 1410 N N . GLY A 1 89 ? -2.618 7.218 35.443 1.00 6.08 89 GLY A N 1
ATOM 1411 C CA . GLY A 1 89 ? -3.298 6.153 34.682 1.00 6.40 89 GLY A CA 1
ATOM 1412 C C . GLY A 1 89 ? -3.653 6.538 33.291 1.00 6.45 89 GLY A C 1
ATOM 1413 O O . GLY A 1 89 ? -4.627 5.954 32.743 1.00 7.36 89 GLY A O 1
ATOM 1417 N N . VAL A 1 90 ? -2.943 7.488 32.668 1.00 6.70 90 VAL A N 1
ATOM 1418 C CA . VAL A 1 90 ? -3.253 7.932 31.313 1.00 7.02 90 VAL A CA 1
ATOM 1419 C C . VAL A 1 90 ? -1.937 7.933 30.550 1.00 6.76 90 VAL A C 1
ATOM 1420 O O . VAL A 1 90 ? -1.019 8.638 30.913 1.00 8.00 90 VAL A O 1
ATOM 1433 N N A SER A 1 91 ? -1.913 7.203 29.418 0.50 7.25 91 SER A N 1
ATOM 1434 N N B SER A 1 91 ? -1.845 7.184 29.426 0.50 7.32 91 SER A N 1
ATOM 1435 C CA A SER A 1 91 ? -0.694 7.164 28.639 0.50 7.12 91 SER A CA 1
ATOM 1436 C CA B SER A 1 91 ? -0.597 7.159 28.650 0.50 7.22 91 SER A CA 1
ATOM 1437 C C A SER A 1 91 ? -0.241 8.547 28.183 0.50 7.43 91 SER A C 1
ATOM 1438 C C B SER A 1 91 ? -0.187 8.542 28.178 0.50 7.26 91 SER A C 1
ATOM 1439 O O A SER A 1 91 ? -1.090 9.328 27.720 0.50 8.56 91 SER A O 1
ATOM 1440 O O B SER A 1 91 ? -0.977 9.321 27.716 0.50 8.67 91 SER A O 1
ATOM 1455 N N . GLY A 1 92 ? 1.063 8.811 28.327 1.00 7.57 92 GLY A N 1
ATOM 1456 C CA . GLY A 1 92 ? 1.618 10.081 27.888 1.00 8.12 92 GLY A CA 1
ATOM 1457 C C . GLY A 1 92 ? 1.525 11.216 28.856 1.00 7.57 92 GLY A C 1
ATOM 1458 O O . GLY A 1 92 ? 2.050 12.308 28.549 1.00 7.86 92 GLY A O 1
ATOM 1462 N N . LEU A 1 93 ? 0.884 10.998 30.017 1.00 7.42 93 LEU A N 1
ATOM 1463 C CA . LEU A 1 93 ? 0.671 12.069 30.971 1.00 7.53 93 LEU A CA 1
ATOM 1464 C C . LEU A 1 93 ? 1.193 11.725 32.337 1.00 7.30 93 LEU A C 1
ATOM 1465 O O . LEU A 1 93 ? 1.227 10.538 32.746 1.00 7.82 93 LEU A O 1
ATOM 1481 N N . GLY A 1 94 ? 1.597 12.751 33.072 1.00 7.22 94 GLY A N 1
ATOM 1482 C CA . GLY A 1 94 ? 1.813 12.659 34.510 1.00 6.91 94 GLY A CA 1
ATOM 1483 C C . GLY A 1 94 ? 1.397 14.013 35.106 1.00 6.19 94 GLY A C 1
ATOM 1484 O O . GLY A 1 94 ? 1.010 14.934 34.380 1.00 7.45 94 GLY A O 1
ATOM 1488 N N . ILE A 1 95 ? 1.497 14.104 36.442 1.00 6.42 95 ILE A N 1
ATOM 1489 C CA A ILE A 1 95 ? 1.224 15.388 37.127 0.50 5.99 95 ILE A CA 1
ATOM 1490 C CA B ILE A 1 95 ? 1.295 15.392 37.114 0.50 6.12 95 ILE A CA 1
ATOM 1491 C C . ILE A 1 95 ? 2.364 15.667 38.098 1.00 6.49 95 ILE A C 1
ATOM 1492 O O . ILE A 1 95 ? 3.092 14.767 38.544 1.00 6.90 95 ILE A O 1
ATOM 1522 N N . ILE A 1 96 ? 2.496 16.961 38.429 1.00 6.39 96 ILE A N 1
ATOM 1523 C CA . ILE A 1 96 ? 3.383 17.404 39.531 1.00 5.96 96 ILE A CA 1
ATOM 1524 C C . ILE A 1 96 ? 2.525 18.224 40.490 1.00 5.85 96 ILE A C 1
ATOM 1525 O O . ILE A 1 96 ? 1.495 18.817 40.082 1.00 6.45 96 ILE A O 1
ATOM 1541 N N . ILE A 1 97 ? 2.953 18.282 41.723 1.00 5.96 97 ILE A N 1
ATOM 1542 C CA . ILE A 1 97 ? 2.173 18.848 42.834 1.00 5.57 97 ILE A CA 1
ATOM 1543 C C . ILE A 1 97 ? 3.076 19.768 43.645 1.00 5.80 97 ILE A C 1
ATOM 1544 O O . ILE A 1 97 ? 4.187 19.394 44.013 1.00 6.15 97 ILE A O 1
ATOM 1560 N N . GLY A 1 98 ? 2.516 20.949 43.974 1.00 6.12 98 GLY A N 1
ATOM 1561 C CA . GLY A 1 98 ? 3.077 21.785 45.025 1.00 6.83 98 GLY A CA 1
ATOM 1562 C C . GLY A 1 98 ? 1.995 22.136 45.990 1.00 6.02 98 GLY A C 1
ATOM 1563 O O . GLY A 1 98 ? 0.806 22.213 45.623 1.00 6.80 98 GLY A O 1
ATOM 1567 N N . MET A 1 99 ? 2.342 22.394 47.250 1.00 5.62 99 MET A N 1
ATOM 1568 C CA . MET A 1 99 ? 1.389 22.826 48.240 1.00 5.86 99 MET A CA 1
ATOM 1569 C C . MET A 1 99 ? 2.018 23.927 49.057 1.00 5.50 99 MET A C 1
ATOM 1570 O O . MET A 1 99 ? 3.235 24.053 49.167 1.00 7.01 99 MET A O 1
ATOM 1584 N N . ALA A 1 100 ? 1.163 24.686 49.751 1.00 5.68 100 ALA A N 1
ATOM 1585 C CA . ALA A 1 100 ? 1.651 25.790 50.578 1.00 5.79 100 ALA A CA 1
ATOM 1586 C C . ALA A 1 100 ? 0.680 26.008 51.714 1.00 5.15 100 ALA A C 1
ATOM 1587 O O . ALA A 1 100 ? -0.427 25.460 51.763 1.00 6.17 100 ALA A O 1
ATOM 1594 N N . GLY A 1 101 ? 1.100 26.863 52.663 1.00 5.58 101 GLY A N 1
ATOM 1595 C CA . GLY A 1 101 ? 0.166 27.304 53.674 1.00 5.98 101 GLY A CA 1
ATOM 1596 C C . GLY A 1 101 ? -0.951 28.165 53.129 1.00 5.21 101 GLY A C 1
ATOM 1597 O O . GLY A 1 101 ? -0.880 28.707 52.023 1.00 6.50 101 GLY A O 1
ATOM 1601 N N . TYR A 1 102 ? -1.992 28.293 53.948 1.00 5.79 102 TYR A N 1
ATOM 1602 C CA . TYR A 1 102 ? -3.120 29.166 53.592 1.00 5.89 102 TYR A CA 1
ATOM 1603 C C . TYR A 1 102 ? -2.701 30.632 53.445 1.00 6.11 102 TYR A C 1
ATOM 1604 O O . TYR A 1 102 ? -3.178 31.356 52.590 1.00 7.36 102 TYR A O 1
ATOM 1622 N N . TRP A 1 103 ? -1.806 31.079 54.333 1.00 6.06 103 TRP A N 1
ATOM 1623 C CA . TRP A 1 103 ? -1.335 32.450 54.251 1.00 6.59 103 TRP A CA 1
ATOM 1624 C C . TRP A 1 103 ? -0.610 32.642 52.934 1.00 6.58 103 TRP A C 1
ATOM 1625 O O . TRP A 1 103 ? 0.368 31.940 52.677 1.00 6.55 103 TRP A O 1
ATOM 1646 N N . PRO A 1 104 ? -1.003 33.599 52.056 1.00 6.91 104 PRO A N 1
ATOM 1647 C CA . PRO A 1 104 ? -0.493 33.606 50.712 1.00 7.47 104 PRO A CA 1
ATOM 1648 C C . PRO A 1 104 ? 0.985 33.852 50.585 1.00 7.93 104 PRO A C 1
ATOM 1649 O O . PRO A 1 104 ? 1.593 33.379 49.599 1.00 10.45 104 PRO A O 1
ATOM 1660 N N . ALA A 1 105 ? 1.659 34.464 51.527 1.00 7.83 105 ALA A N 1
ATOM 1661 C CA . ALA A 1 105 ? 3.078 34.667 51.430 1.00 9.50 105 ALA A CA 1
ATOM 1662 C C . ALA A 1 105 ? 3.891 33.437 51.688 1.00 8.57 105 ALA A C 1
ATOM 1663 O O . ALA A 1 105 ? 5.092 33.462 51.415 1.00 10.91 105 ALA A O 1
ATOM 1670 N N . THR A 1 106 ? 3.292 32.368 52.202 1.00 7.39 106 THR A N 1
ATOM 1671 C CA . THR A 1 106 ? 4.074 31.171 52.448 1.00 6.95 106 THR A CA 1
ATOM 1672 C C . THR A 1 106 ? 4.483 30.525 51.150 1.00 6.85 106 THR A C 1
ATOM 1673 O O . THR A 1 106 ? 3.763 30.636 50.136 1.00 7.85 106 THR A O 1
ATOM 1684 N N . PRO A 1 107 ? 5.631 29.878 51.088 1.00 6.76 107 PRO A N 1
ATOM 1685 C CA . PRO A 1 107 ? 6.157 29.408 49.791 1.00 7.47 107 PRO A CA 1
ATOM 1686 C C . PRO A 1 107 ? 5.546 28.112 49.368 1.00 6.74 107 PRO A C 1
ATOM 1687 O O . PRO A 1 107 ? 5.153 27.252 50.134 1.00 7.16 107 PRO A O 1
ATOM 1698 N N . LEU A 1 108 ? 5.552 27.934 48.069 1.00 7.54 108 LEU A N 1
ATOM 1699 C CA . LEU A 1 108 ? 5.200 26.637 47.443 1.00 7.87 108 LEU A CA 1
ATOM 1700 C C . LEU A 1 108 ? 6.279 25.625 47.842 1.00 7.20 108 LEU A C 1
ATOM 1701 O O . LEU A 1 108 ? 7.472 25.854 47.647 1.00 9.28 108 LEU A O 1
ATOM 1717 N N . VAL A 1 109 ? 5.821 24.479 48.332 1.00 6.76 109 VAL A N 1
ATOM 1718 C CA . VAL A 1 109 ? 6.642 23.351 48.719 1.00 6.94 109 VAL A CA 1
ATOM 1719 C C . VAL A 1 109 ? 6.426 22.269 47.664 1.00 7.17 109 VAL A C 1
ATOM 1720 O O . VAL A 1 109 ? 5.290 21.812 47.476 1.00 7.10 109 VAL A O 1
ATOM 1733 N N . PRO A 1 110 ? 7.448 21.873 46.945 1.00 6.99 110 PRO A N 1
ATOM 1734 C CA . PRO A 1 110 ? 7.278 20.837 45.934 1.00 7.13 110 PRO A CA 1
ATOM 1735 C C . PRO A 1 110 ? 7.099 19.483 46.550 1.00 6.85 110 PRO A C 1
ATOM 1736 O O . PRO A 1 110 ? 7.718 19.177 47.577 1.00 8.07 110 PRO A O 1
ATOM 1747 N N . ILE A 1 111 ? 6.289 18.633 45.904 1.00 6.36 111 ILE A N 1
ATOM 1748 C CA . ILE A 1 111 ? 6.186 17.247 46.330 1.00 6.56 111 ILE A CA 1
ATOM 1749 C C . ILE A 1 111 ? 7.244 16.441 45.580 1.00 6.61 111 ILE A C 1
ATOM 1750 O O . ILE A 1 111 ? 7.155 16.292 44.347 1.00 6.89 111 ILE A O 1
ATOM 1766 N N . ASN A 1 112 ? 8.215 15.895 46.309 1.00 7.58 112 ASN A N 1
ATOM 1767 C CA . ASN A 1 112 ? 9.326 15.181 45.710 1.00 8.28 112 ASN A CA 1
ATOM 1768 C C . ASN A 1 112 ? 9.872 14.093 46.652 1.00 8.31 112 ASN A C 1
ATOM 1769 O O . ASN A 1 112 ? 11.035 13.698 46.460 1.00 10.43 112 ASN A O 1
ATOM 1780 N N . SER A 1 113 ? 9.061 13.638 47.555 1.00 8.07 113 SER A N 1
ATOM 1781 C CA . SER A 1 113 ? 9.490 12.629 48.532 1.00 8.59 113 SER A CA 1
ATOM 1782 C C . SER A 1 113 ? 8.271 12.095 49.212 1.00 8.49 113 SER A C 1
ATOM 1783 O O . SER A 1 113 ? 7.162 12.571 49.038 1.00 8.20 113 SER A O 1
ATOM 1791 N N . SER A 1 114 ? 8.525 11.087 50.069 1.00 8.61 114 SER A N 1
ATOM 1792 C CA A SER A 1 114 ? 7.418 10.454 50.799 0.50 8.69 114 SER A CA 1
ATOM 1793 C CA B SER A 1 114 ? 7.464 10.467 50.813 0.50 8.80 114 SER A CA 1
ATOM 1794 C C . SER A 1 114 ? 6.822 11.276 51.894 1.00 7.48 114 SER A C 1
ATOM 1795 O O . SER A 1 114 ? 5.786 10.877 52.417 1.00 8.95 114 SER A O 1
ATOM 1809 N N . GLY A 1 115 ? 7.427 12.406 52.256 1.00 7.22 115 GLY A N 1
ATOM 1810 C CA . GLY A 1 115 ? 6.824 13.205 53.297 1.00 7.24 115 GLY A CA 1
ATOM 1811 C C . GLY A 1 115 ? 7.509 14.560 53.391 1.00 6.83 115 GLY A C 1
ATOM 1812 O O . GLY A 1 115 ? 8.750 14.644 53.356 1.00 8.12 115 GLY A O 1
ATOM 1816 N N . ILE A 1 116 ? 6.710 15.608 53.538 1.00 6.19 116 ILE A N 1
ATOM 1817 C CA . ILE A 1 116 ? 7.227 16.970 53.678 1.00 5.85 116 ILE A CA 1
ATOM 1818 C C . ILE A 1 116 ? 6.194 17.764 54.421 1.00 5.20 116 ILE A C 1
ATOM 1819 O O . ILE A 1 116 ? 4.991 17.549 54.250 1.00 6.07 116 ILE A O 1
ATOM 1835 N N . TYR A 1 117 ? 6.611 18.737 55.213 1.00 5.47 117 TYR A N 1
ATOM 1836 C CA . TYR A 1 117 ? 5.698 19.712 55.799 1.00 5.35 117 TYR A CA 1
ATOM 1837 C C . TYR A 1 117 ? 5.385 20.788 54.783 1.00 5.22 117 TYR A C 1
ATOM 1838 O O . TYR A 1 117 ? 6.301 21.449 54.251 1.00 6.25 117 TYR A O 1
ATOM 1856 N N . ILE A 1 118 ? 4.093 20.972 54.505 1.00 5.01 118 ILE A N 1
ATOM 1857 C CA . ILE A 1 118 ? 3.676 22.003 53.576 1.00 5.57 118 ILE A CA 1
ATOM 1858 C C . ILE A 1 118 ? 3.535 23.390 54.215 1.00 5.31 118 ILE A C 1
ATOM 1859 O O . ILE A 1 118 ? 3.616 24.404 53.562 1.00 6.26 118 ILE A O 1
ATOM 1875 N N . ASP A 1 119 ? 3.350 23.363 55.576 1.00 5.24 119 ASP A N 1
ATOM 1876 C CA . ASP A 1 119 ? 3.221 24.594 56.346 1.00 4.96 119 ASP A CA 1
ATOM 1877 C C . ASP A 1 119 ? 3.260 24.174 57.801 1.00 5.44 119 ASP A C 1
ATOM 1878 O O . ASP A 1 119 ? 2.586 23.213 58.188 1.00 5.66 119 ASP A O 1
ATOM 1887 N N . PRO A 1 120 ? 4.007 24.920 58.663 1.00 5.62 120 PRO A N 1
ATOM 1888 C CA . PRO A 1 120 ? 5.055 25.872 58.269 1.00 5.99 120 PRO A CA 1
ATOM 1889 C C . PRO A 1 120 ? 6.238 25.142 57.641 1.00 6.22 120 PRO A C 1
ATOM 1890 O O . PRO A 1 120 ? 6.652 24.081 58.133 1.00 6.76 120 PRO A O 1
ATOM 1901 N N . VAL A 1 121 ? 6.806 25.726 56.595 1.00 6.63 121 VAL A N 1
ATOM 1902 C CA A VAL A 1 121 ? 7.995 25.096 55.995 0.50 7.71 121 VAL A CA 1
ATOM 1903 C CA B VAL A 1 121 ? 7.943 25.099 55.918 0.50 7.85 121 VAL A CA 1
ATOM 1904 C C . VAL A 1 121 ? 9.142 24.988 56.908 1.00 8.31 121 VAL A C 1
ATOM 1905 O O . VAL A 1 121 ? 9.967 24.061 56.716 1.00 9.93 121 VAL A O 1
ATOM 1929 N N . GLY A 1 122 ? 9.190 25.830 57.927 1.00 8.40 122 GLY A N 1
ATOM 1930 C CA . GLY A 1 122 ? 10.249 25.654 58.847 1.00 10.28 122 GLY A CA 1
ATOM 1931 C C . GLY A 1 122 ? 10.257 24.374 59.628 1.00 8.87 122 GLY A C 1
ATOM 1932 O O . GLY A 1 122 ? 11.313 23.941 60.134 1.00 9.85 122 GLY A O 1
ATOM 1936 N N . ALA A 1 123 ? 9.137 23.663 59.695 1.00 7.04 123 ALA A N 1
ATOM 1937 C CA . ALA A 1 123 ? 9.144 22.318 60.318 1.00 6.63 123 ALA A CA 1
ATOM 1938 C C . ALA A 1 123 ? 9.998 21.372 59.568 1.00 7.15 123 ALA A C 1
ATOM 1939 O O . ALA A 1 123 ? 10.476 20.348 60.150 1.00 8.57 123 ALA A O 1
ATOM 1946 N N . ASN A 1 124 ? 10.286 21.602 58.276 1.00 6.64 124 ASN A N 1
ATOM 1947 C CA . ASN A 1 124 ? 11.191 20.676 57.582 1.00 7.30 124 ASN A CA 1
ATOM 1948 C C . ASN A 1 124 ? 12.625 20.773 58.094 1.00 8.41 124 ASN A C 1
ATOM 1949 O O . ASN A 1 124 ? 13.400 19.853 57.872 1.00 11.53 124 ASN A O 1
ATOM 1960 N N . THR A 1 125 ? 12.973 21.871 58.732 1.00 7.76 125 THR A N 1
ATOM 1961 C CA . THR A 1 125 ? 14.344 22.086 59.233 1.00 8.81 125 THR A CA 1
ATOM 1962 C C . THR A 1 125 ? 14.371 22.241 60.750 1.00 8.42 125 THR A C 1
ATOM 1963 O O . THR A 1 125 ? 15.404 22.591 61.308 1.00 9.49 125 THR A O 1
ATOM 1974 N N . ASN A 1 126 ? 13.256 21.928 61.444 1.00 8.28 126 ASN A N 1
ATOM 1975 C CA . ASN A 1 126 ? 13.205 22.138 62.868 1.00 9.16 126 ASN A CA 1
ATOM 1976 C C . ASN A 1 126 ? 12.055 21.325 63.368 1.00 8.59 126 ASN A C 1
ATOM 1977 O O . ASN A 1 126 ? 10.877 21.650 63.192 1.00 9.68 126 ASN A O 1
ATOM 1988 N N . PRO A 1 127 ? 12.352 20.187 64.039 1.00 9.29 127 PRO A N 1
ATOM 1989 C CA . PRO A 1 127 ? 11.286 19.321 64.459 1.00 10.82 127 PRO A CA 1
ATOM 1990 C C . PRO A 1 127 ? 10.378 19.928 65.569 1.00 10.64 127 PRO A C 1
ATOM 1991 O O . PRO A 1 127 ? 9.278 19.330 65.823 1.00 13.61 127 PRO A O 1
ATOM 2002 N N . ASN A 1 128 ? 10.718 21.028 66.153 1.00 12.04 128 ASN A N 1
ATOM 2003 C CA . ASN A 1 128 ? 9.850 21.581 67.125 1.00 14.91 128 ASN A CA 1
ATOM 2004 C C . ASN A 1 128 ? 8.989 22.700 66.587 1.00 11.61 128 ASN A C 1
ATOM 2005 O O . ASN A 1 128 ? 8.267 23.320 67.402 1.00 12.86 128 ASN A O 1
ATOM 2016 N N . THR A 1 129 ? 9.010 22.986 65.287 1.00 9.28 129 THR A N 1
ATOM 2017 C CA . THR A 1 129 ? 8.253 24.102 64.769 1.00 9.10 129 THR A CA 1
ATOM 2018 C C . THR A 1 129 ? 6.818 23.708 64.368 1.00 7.75 129 THR A C 1
ATOM 2019 O O . THR A 1 129 ? 6.626 22.708 63.643 1.00 8.00 129 THR A O 1
ATOM 2030 N N . TYR A 1 130 ? 5.883 24.515 64.766 1.00 7.36 130 TYR A N 1
ATOM 2031 C CA . TYR A 1 130 ? 4.463 24.442 64.423 1.00 6.87 130 TYR A CA 1
ATOM 2032 C C . TYR A 1 130 ? 3.980 25.822 64.088 1.00 6.80 130 TYR A C 1
ATOM 2033 O O . TYR A 1 130 ? 4.628 26.833 64.450 1.00 8.74 130 TYR A O 1
ATOM 2051 N N . ASN A 1 131 ? 2.807 25.955 63.457 1.00 6.00 131 ASN A N 1
ATOM 2052 C CA . ASN A 1 131 ? 2.140 27.216 63.430 1.00 6.70 131 ASN A CA 1
ATOM 2053 C C . ASN A 1 131 ? 1.753 27.631 64.847 1.00 6.89 131 ASN A C 1
ATOM 2054 O O . ASN A 1 131 ? 1.511 26.802 65.697 1.00 8.53 131 ASN A O 1
ATOM 2065 N N . GLY A 1 132 ? 1.621 28.940 65.057 1.00 8.41 132 GLY A N 1
ATOM 2066 C CA . GLY A 1 132 ? 1.186 29.452 66.326 1.00 9.42 132 GLY A CA 1
ATOM 2067 C C . GLY A 1 132 ? -0.212 28.952 66.673 1.00 8.22 132 GLY A C 1
ATOM 2068 O O . GLY A 1 132 ? -1.004 28.603 65.817 1.00 8.20 132 GLY A O 1
ATOM 2072 N N . ALA A 1 133 ? -0.527 28.904 67.983 1.00 8.08 133 ALA A N 1
ATOM 2073 C CA . ALA A 1 133 ? -1.753 28.297 68.395 1.00 7.30 133 ALA A CA 1
ATOM 2074 C C . ALA A 1 133 ? -2.935 29.020 67.803 1.00 6.25 133 ALA A C 1
ATOM 2075 O O . ALA A 1 133 ? -3.062 30.221 67.949 1.00 6.96 133 ALA A O 1
ATOM 2082 N N . THR A 1 134 ? -3.870 28.286 67.148 1.00 5.84 134 THR A N 1
ATOM 2083 C CA . THR A 1 134 ? -4.965 28.890 66.438 1.00 5.83 134 THR A CA 1
ATOM 2084 C C . THR A 1 134 ? -6.003 27.841 66.153 1.00 5.09 134 THR A C 1
ATOM 2085 O O . THR A 1 134 ? -5.763 26.661 66.389 1.00 6.17 134 THR A O 1
ATOM 2096 N N . ALA A 1 135 ? -7.139 28.277 65.611 1.00 5.98 135 ALA A N 1
ATOM 2097 C CA . ALA A 1 135 ? -8.254 27.346 65.400 1.00 6.38 135 ALA A CA 1
ATOM 2098 C C . ALA A 1 135 ? -8.104 26.453 64.218 1.00 5.02 135 ALA A C 1
ATOM 2099 O O . ALA A 1 135 ? -8.646 25.354 64.235 1.00 6.43 135 ALA A O 1
ATOM 2106 N N . SER A 1 136 ? -7.441 26.884 63.158 1.00 5.62 136 SER A N 1
ATOM 2107 C CA A SER A 1 136 ? -7.569 26.190 61.890 0.50 5.88 136 SER A CA 1
ATOM 2108 C CA B SER A 1 136 ? -7.503 26.188 61.897 0.50 6.00 136 SER A CA 1
ATOM 2109 C C . SER A 1 136 ? -6.158 25.923 61.285 1.00 5.59 136 SER A C 1
ATOM 2110 O O . SER A 1 136 ? -5.207 26.656 61.516 1.00 6.87 136 SER A O 1
ATOM 2124 N N . PHE A 1 137 ? -6.120 24.895 60.442 1.00 5.09 137 PHE A N 1
ATOM 2125 C CA . PHE A 1 137 ? -4.982 24.637 59.579 1.00 5.16 137 PHE A CA 1
ATOM 2126 C C . PHE A 1 137 ? -5.524 24.590 58.142 1.00 5.08 137 PHE A C 1
ATOM 2127 O O . PHE A 1 137 ? -6.423 23.788 57.855 1.00 5.64 137 PHE A O 1
ATOM 2144 N N . GLY A 1 138 ? -5.018 25.448 57.289 1.00 4.75 138 GLY A N 1
ATOM 2145 C CA . GLY A 1 138 ? -5.434 25.530 55.903 1.00 5.67 138 GLY A CA 1
ATOM 2146 C C . GLY A 1 138 ? -4.315 25.188 54.947 1.00 5.22 138 GLY A C 1
ATOM 2147 O O . GLY A 1 138 ? -3.203 24.827 55.328 1.00 6.78 138 GLY A O 1
ATOM 2151 N N . ALA A 1 139 ? -4.603 25.279 53.645 1.00 5.02 139 ALA A N 1
ATOM 2152 C CA . ALA A 1 139 ? -3.602 24.956 52.637 1.00 4.94 139 ALA A CA 1
ATOM 2153 C C . ALA A 1 139 ? -3.995 25.575 51.311 1.00 5.07 139 ALA A C 1
ATOM 2154 O O . ALA A 1 139 ? -5.124 25.909 51.063 1.00 5.56 139 ALA A O 1
ATOM 2161 N N . ARG A 1 140 ? -2.971 25.631 50.424 1.00 4.99 140 ARG A N 1
ATOM 2162 C CA . ARG A 1 140 ? -3.106 25.895 49.018 1.00 5.29 140 ARG A CA 1
ATOM 2163 C C . ARG A 1 140 ? -2.527 24.703 48.256 1.00 5.07 140 ARG A C 1
ATOM 2164 O O . ARG A 1 140 ? -1.526 24.115 48.649 1.00 6.10 140 ARG A O 1
ATOM 2185 N N . LEU A 1 141 ? -3.167 24.422 47.104 1.00 5.52 141 LEU A N 1
ATOM 2186 C CA . LEU A 1 141 ? -2.839 23.314 46.230 1.00 5.35 141 LEU A CA 1
ATOM 2187 C C . LEU A 1 141 ? -2.553 23.802 44.813 1.00 5.60 141 LEU A C 1
ATOM 2188 O O . LEU A 1 141 ? -3.362 24.577 44.270 1.00 6.58 141 LEU A O 1
ATOM 2204 N N . PHE A 1 142 ? -1.475 23.304 44.234 1.00 5.51 142 PHE A N 1
ATOM 2205 C CA . PHE A 1 142 ? -1.054 23.652 42.861 1.00 5.67 142 PHE A CA 1
ATOM 2206 C C . PHE A 1 142 ? -0.702 22.352 42.153 1.00 6.19 142 PHE A C 1
ATOM 2207 O O . PHE A 1 142 ? 0.097 21.549 42.653 1.00 7.17 142 PHE A O 1
ATOM 2224 N N . VAL A 1 143 ? -1.302 22.162 40.975 1.00 5.82 143 VAL A N 1
ATOM 2225 C CA . VAL A 1 143 ? -1.016 20.940 40.163 1.00 6.09 143 VAL A CA 1
ATOM 2226 C C . VAL A 1 143 ? -0.773 21.384 38.765 1.00 6.01 143 VAL A C 1
ATOM 2227 O O . VAL A 1 143 ? -1.477 22.254 38.222 1.00 7.08 143 VAL A O 1
ATOM 2240 N N . ALA A 1 144 ? 0.196 20.722 38.119 1.00 5.94 144 ALA A N 1
ATOM 2241 C CA . ALA A 1 144 ? 0.439 20.926 36.691 1.00 6.43 144 ALA A CA 1
ATOM 2242 C C . ALA A 1 144 ? 0.459 19.564 36.030 1.00 6.62 144 ALA A C 1
ATOM 2243 O O . ALA A 1 144 ? 0.851 18.550 36.585 1.00 7.31 144 ALA A O 1
ATOM 2250 N N . PHE A 1 145 ? 0.082 19.578 34.739 1.00 6.80 145 PHE A N 1
ATOM 2251 C CA . PHE A 1 145 ? 0.166 18.379 33.918 1.00 6.69 145 PHE A CA 1
ATOM 2252 C C . PHE A 1 145 ? 1.509 18.350 33.152 1.00 6.83 145 PHE A C 1
ATOM 2253 O O . PHE A 1 145 ? 2.031 19.404 32.754 1.00 7.84 145 PHE A O 1
ATOM 2270 N N . VAL A 1 146 ? 1.974 17.149 32.926 1.00 7.34 146 VAL A N 1
ATOM 2271 C CA . VAL A 1 146 ? 3.232 16.850 32.281 1.00 7.00 146 VAL A CA 1
ATOM 2272 C C . VAL A 1 146 ? 2.991 15.895 31.119 1.00 7.23 146 VAL A C 1
ATOM 2273 O O . VAL A 1 146 ? 2.319 14.881 31.290 1.00 8.77 146 VAL A O 1
ATOM 2286 N N . ALA A 1 147 ? 3.524 16.229 29.944 1.00 7.93 147 ALA A N 1
ATOM 2287 C CA . ALA A 1 147 ? 3.582 15.258 28.834 1.00 7.10 147 ALA A CA 1
ATOM 2288 C C . ALA A 1 147 ? 4.844 14.449 29.022 1.00 7.95 147 ALA A C 1
ATOM 2289 O O . ALA A 1 147 ? 5.969 14.976 29.065 1.00 9.25 147 ALA A O 1
ATOM 2296 N N . THR A 1 148 ? 4.655 13.102 29.118 1.00 8.41 148 THR A N 1
ATOM 2297 C CA . THR A 1 148 ? 5.757 12.188 29.222 1.00 9.19 148 THR A CA 1
ATOM 2298 C C . THR A 1 148 ? 6.004 11.460 27.958 1.00 10.35 148 THR A C 1
ATOM 2299 O O . THR A 1 148 ? 7.017 10.767 27.806 1.00 13.03 148 THR A O 1
ATOM 2310 N N . GLY A 1 149 ? 5.105 11.606 26.982 1.00 10.85 149 GLY A N 1
ATOM 2311 C CA . GLY A 1 149 ? 5.243 10.984 25.628 1.00 14.19 149 GLY A CA 1
ATOM 2312 C C . GLY A 1 149 ? 4.208 11.600 24.728 1.00 14.25 149 GLY A C 1
ATOM 2313 O O . GLY A 1 149 ? 3.582 12.644 25.044 1.00 12.82 149 GLY A O 1
ATOM 2317 N N . ARG A 1 150 ? 4.048 11.014 23.571 1.00 17.86 150 ARG A N 1
ATOM 2318 C CA . ARG A 1 150 ? 3.197 11.550 22.566 1.00 17.16 150 ARG A CA 1
ATOM 2319 C C . ARG A 1 150 ? 1.751 11.528 23.003 1.00 17.58 150 ARG A C 1
ATOM 2320 O O . ARG A 1 150 ? 1.336 10.629 23.739 1.00 18.40 150 ARG A O 1
ATOM 2341 N N . LEU A 1 151 ? 0.966 12.558 22.622 1.00 15.75 151 LEU A N 1
ATOM 2342 C CA . LEU A 1 151 ? -0.401 12.659 23.004 1.00 14.26 151 LEU A CA 1
ATOM 2343 C C . LEU A 1 151 ? -1.194 12.737 21.725 1.00 14.99 151 LEU A C 1
ATOM 2344 O O . LEU A 1 151 ? -0.864 13.443 20.791 1.00 16.89 151 LEU A O 1
ATOM 2360 N N . PRO A 1 152 ? -2.381 12.109 21.738 1.00 13.92 152 PRO A N 1
ATOM 2361 C CA . PRO A 1 152 ? -3.283 12.256 20.645 1.00 15.47 152 PRO A CA 1
ATOM 2362 C C . PRO A 1 152 ? -4.031 13.557 20.683 1.00 13.95 152 PRO A C 1
ATOM 2363 O O . PRO A 1 152 ? -4.231 14.174 21.707 1.00 13.51 152 PRO A O 1
ATOM 2374 N N . ASN A 1 153 ? -4.476 14.018 19.474 1.00 12.95 153 ASN A N 1
ATOM 2375 C CA . ASN A 1 153 ? -5.415 15.147 19.409 1.00 12.23 153 ASN A CA 1
ATOM 2376 C C . ASN A 1 153 ? -6.803 14.829 19.933 1.00 12.24 153 ASN A C 1
ATOM 2377 O O . ASN A 1 153 ? -7.190 13.645 19.882 1.00 16.90 153 ASN A O 1
ATOM 2388 N N . GLY A 1 154 ? -7.468 15.834 20.418 1.00 11.22 154 GLY A N 1
ATOM 2389 C CA . GLY A 1 154 ? -8.846 15.698 20.829 1.00 12.25 154 GLY A CA 1
ATOM 2390 C C . GLY A 1 154 ? -8.980 15.656 22.293 1.00 10.31 154 GLY A C 1
ATOM 2391 O O . GLY A 1 154 ? -8.120 16.159 23.056 1.00 11.04 154 GLY A O 1
ATOM 2395 N N . TYR A 1 155 ? -10.100 15.140 22.788 1.00 11.52 155 TYR A N 1
ATOM 2396 C CA . TYR A 1 155 ? -10.383 15.029 24.189 1.00 10.14 155 TYR A CA 1
ATOM 2397 C C . TYR A 1 155 ? -9.615 13.813 24.777 1.00 10.36 155 TYR A C 1
ATOM 2398 O O . TYR A 1 155 ? -9.564 12.747 24.157 1.00 14.09 155 TYR A O 1
ATOM 2416 N N . ILE A 1 156 ? -9.166 13.962 25.998 1.00 9.80 156 ILE A N 1
ATOM 2417 C CA . ILE A 1 156 ? -8.534 12.882 26.750 1.00 9.19 156 ILE A CA 1
ATOM 2418 C C . ILE A 1 156 ? -9.179 12.807 28.101 1.00 8.40 156 ILE A C 1
ATOM 2419 O O . ILE A 1 156 ? -9.165 13.839 28.851 1.00 9.75 156 ILE A O 1
ATOM 2435 N N . THR A 1 157 ? -9.770 11.722 28.475 1.00 8.96 157 THR A N 1
ATOM 2436 C CA . THR A 1 157 ? -10.413 11.560 29.757 1.00 8.96 157 THR A CA 1
ATOM 2437 C C . THR A 1 157 ? -9.340 11.403 30.871 1.00 8.24 157 THR A C 1
ATOM 2438 O O . THR A 1 157 ? -8.426 10.606 30.747 1.00 9.08 157 THR A O 1
ATOM 2449 N N . ILE A 1 158 ? -9.528 12.172 31.929 1.00 7.47 158 ILE A N 1
ATOM 2450 C CA . ILE A 1 158 ? -8.719 12.097 33.141 1.00 7.79 158 ILE A CA 1
ATOM 2451 C C . ILE A 1 158 ? -9.576 11.649 34.274 1.00 7.10 158 ILE A C 1
ATOM 2452 O O . ILE A 1 158 ? -10.594 12.251 34.579 1.00 8.04 158 ILE A O 1
ATOM 2468 N N . PRO A 1 159 ? -9.206 10.514 34.933 1.00 7.90 159 PRO A N 1
ATOM 2469 C CA . PRO A 1 159 ? -10.002 10.038 36.057 1.00 8.01 159 PRO A CA 1
ATOM 2470 C C . PRO A 1 159 ? -9.730 10.916 37.300 1.00 6.69 159 PRO A C 1
ATOM 2471 O O . PRO A 1 159 ? -8.727 11.580 37.424 1.00 8.29 159 PRO A O 1
ATOM 2482 N N . THR A 1 160 ? -10.708 10.874 38.213 1.00 6.65 160 THR A N 1
ATOM 2483 C CA . THR A 1 160 ? -10.476 11.395 39.529 1.00 6.25 160 THR A CA 1
ATOM 2484 C C . THR A 1 160 ? -9.390 10.574 40.216 1.00 6.90 160 THR A C 1
ATOM 2485 O O . THR A 1 160 ? -9.387 9.333 40.156 1.00 7.67 160 THR A O 1
ATOM 2496 N N . ARG A 1 161 ? -8.444 11.242 40.878 1.00 6.95 161 ARG A N 1
ATOM 2497 C CA . ARG A 1 161 ? -7.364 10.562 41.619 1.00 7.32 161 ARG A CA 1
ATOM 2498 C C . ARG A 1 161 ? -7.130 11.240 42.939 1.00 7.82 161 ARG A C 1
ATOM 2499 O O . ARG A 1 161 ? -7.185 12.474 43.063 1.00 7.81 161 ARG A O 1
ATOM 2520 N N . GLN A 1 162 ? -6.826 10.440 43.945 1.00 7.48 162 GLN A N 1
ATOM 2521 C CA . GLN A 1 162 ? -6.355 10.966 45.218 1.00 6.72 162 GLN A CA 1
ATOM 2522 C C . GLN A 1 162 ? -4.875 11.169 45.115 1.00 6.69 162 GLN A C 1
ATOM 2523 O O . GLN A 1 162 ? -4.048 10.252 44.940 1.00 8.10 162 GLN A O 1
ATOM 2537 N N . LEU A 1 163 ? -4.468 12.463 45.099 1.00 5.85 163 LEU A N 1
ATOM 2538 C CA . LEU A 1 163 ? -3.090 12.832 45.010 1.00 6.39 163 LEU A CA 1
ATOM 2539 C C . LEU A 1 163 ? -2.291 12.452 46.214 1.00 6.04 163 LEU A C 1
ATOM 2540 O O . LEU A 1 163 ? -1.072 12.159 46.133 1.00 6.47 163 LEU A O 1
ATOM 2556 N N . GLY A 1 164 ? -2.922 12.518 47.385 1.00 5.89 164 GLY A N 1
ATOM 2557 C CA . GLY A 1 164 ? -2.238 12.230 48.628 1.00 6.29 164 GLY A CA 1
ATOM 2558 C C . GLY A 1 164 ? -3.132 12.697 49.773 1.00 5.30 164 GLY A C 1
ATOM 2559 O O . GLY A 1 164 ? -4.344 12.879 49.594 1.00 5.74 164 GLY A O 1
ATOM 2563 N N . THR A 1 165 ? -2.499 12.902 50.926 1.00 5.91 165 THR A N 1
ATOM 2564 C CA . THR A 1 165 ? -3.167 13.372 52.120 1.00 6.19 165 THR A CA 1
ATOM 2565 C C . THR A 1 165 ? -2.304 14.381 52.820 1.00 5.62 165 THR A C 1
ATOM 2566 O O . THR A 1 165 ? -1.079 14.341 52.752 1.00 6.87 165 THR A O 1
ATOM 2577 N N . ILE A 1 166 ? -2.990 15.262 53.575 1.00 5.42 166 ILE A N 1
ATOM 2578 C CA . ILE A 1 166 ? -2.306 16.075 54.585 1.00 5.25 166 ILE A CA 1
ATOM 2579 C C . ILE A 1 166 ? -2.576 15.425 55.951 1.00 5.03 166 ILE A C 1
ATOM 2580 O O . ILE A 1 166 ? -3.753 15.174 56.282 1.00 5.57 166 ILE A O 1
ATOM 2596 N N . LEU A 1 167 ? -1.515 15.178 56.706 1.00 5.15 167 LEU A N 1
ATOM 2597 C CA . LEU A 1 167 ? -1.584 14.692 58.095 1.00 4.70 167 LEU A CA 1
ATOM 2598 C C . LEU A 1 167 ? -1.485 15.842 59.050 1.00 4.65 167 LEU A C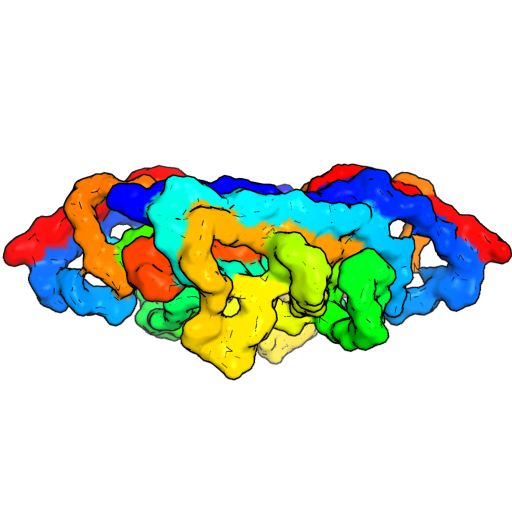 1
ATOM 2599 O O . LEU A 1 167 ? -0.575 16.683 58.906 1.00 5.52 167 LEU A O 1
ATOM 2615 N N . LEU A 1 168 ? -2.404 15.922 59.992 1.00 4.40 168 LEU A N 1
ATOM 2616 C CA . LEU A 1 168 ? -2.363 16.920 61.069 1.00 4.82 168 LEU A CA 1
ATOM 2617 C C . LEU A 1 168 ? -1.423 16.427 62.150 1.00 4.59 168 LEU A C 1
ATOM 2618 O O . LEU A 1 168 ? -1.737 15.429 62.818 1.00 5.83 168 LEU A O 1
ATOM 2634 N N . GLU A 1 169 ? -0.330 17.153 62.334 1.00 5.14 169 GLU A N 1
ATOM 2635 C CA . GLU A 1 169 ? 0.534 16.988 63.515 1.00 5.48 169 GLU A CA 1
ATOM 2636 C C . GLU A 1 169 ? 0.317 18.179 64.410 1.00 5.54 169 GLU A C 1
ATOM 2637 O O . GLU A 1 169 ? 0.042 19.311 63.970 1.00 6.80 169 GLU A O 1
ATOM 2649 N N . ALA A 1 170 ? 0.464 17.952 65.736 1.00 6.08 170 ALA A N 1
ATOM 2650 C CA . ALA A 1 170 ? 0.211 18.998 66.705 1.00 6.13 170 ALA A CA 1
ATOM 2651 C C . ALA A 1 170 ? 1.161 18.834 67.854 1.00 6.40 170 ALA A C 1
ATOM 2652 O O . ALA A 1 170 ? 1.582 17.709 68.168 1.00 7.46 170 ALA A O 1
ATOM 2659 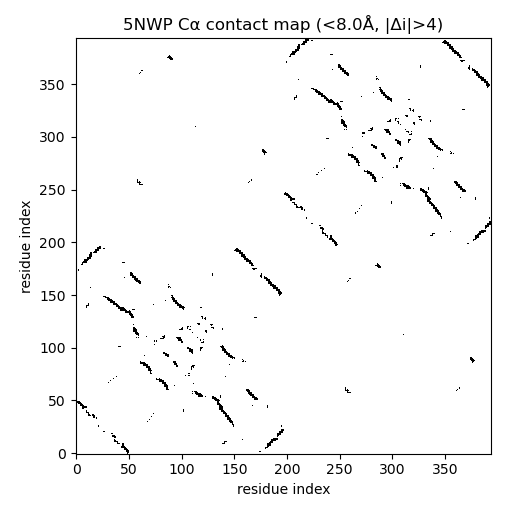N N . LYS A 1 171 ? 1.416 19.935 68.572 1.00 7.01 171 LYS A N 1
ATOM 2660 C CA . LYS A 1 171 ? 2.232 19.822 69.760 1.00 7.35 171 LYS A CA 1
ATOM 2661 C C . LYS A 1 171 ? 1.514 19.065 70.858 1.00 8.28 171 LYS A C 1
ATOM 2662 O O . LYS A 1 171 ? 2.147 18.298 71.554 1.00 12.00 171 LYS A O 1
ATOM 2681 N N . ARG A 1 172 ? 0.225 19.313 71.030 1.00 7.72 172 ARG A N 1
ATOM 2682 C CA . ARG A 1 172 ? -0.600 18.636 71.999 1.00 10.73 172 ARG A CA 1
ATOM 2683 C C . ARG A 1 172 ? -0.672 17.155 71.689 1.00 9.57 172 ARG A C 1
ATOM 2684 O O . ARG A 1 172 ? -1.171 16.766 70.629 1.00 8.54 172 ARG A O 1
ATOM 2705 N N . THR A 1 173 ? -0.226 16.309 72.597 1.00 9.96 173 THR A N 1
ATOM 2706 C CA . THR A 1 173 ? -0.114 14.900 72.327 1.00 9.97 173 THR A CA 1
ATOM 2707 C C . THR A 1 173 ? -1.477 14.260 71.991 1.00 8.21 173 THR A C 1
ATOM 2708 O O . THR A 1 173 ? -1.570 13.427 71.092 1.00 8.43 173 THR A O 1
ATOM 2719 N N . SER A 1 174 ? -2.539 14.653 72.716 1.00 7.58 174 SER A N 1
ATOM 2720 C CA . SER A 1 174 ? -3.789 14.027 72.501 1.00 8.41 174 SER A CA 1
ATOM 2721 C C . SER A 1 174 ? -4.305 14.294 71.077 1.00 7.57 174 SER A C 1
ATOM 2722 O O . SER A 1 174 ? -4.939 13.436 70.470 1.00 9.98 174 SER A O 1
ATOM 2730 N N . LEU A 1 175 ? -4.031 15.478 70.517 1.00 6.62 175 LEU A N 1
ATOM 2731 C CA . LEU A 1 175 ? -4.416 15.780 69.155 1.00 5.96 175 LEU A CA 1
ATOM 2732 C C . LEU A 1 175 ? -3.477 15.078 68.169 1.00 6.02 175 LEU A C 1
ATOM 2733 O O . LEU A 1 175 ? -3.930 14.513 67.147 1.00 6.25 175 LEU A O 1
ATOM 2749 N N . ASN A 1 176 ? -2.190 15.158 68.419 1.00 6.00 176 ASN A N 1
ATOM 2750 C CA . ASN A 1 176 ? -1.211 14.469 67.532 1.00 6.22 176 ASN A CA 1
ATOM 2751 C C . ASN A 1 176 ? -1.532 13.002 67.402 1.00 5.90 176 ASN A C 1
ATOM 2752 O O . ASN A 1 176 ? -1.386 12.429 66.320 1.00 6.77 176 ASN A O 1
ATOM 2763 N N . ASN A 1 177 ? -1.937 12.398 68.525 1.00 6.27 177 ASN A N 1
ATOM 2764 C CA . ASN A 1 177 ? -2.223 10.975 68.557 1.00 7.09 177 ASN A CA 1
ATOM 2765 C C . ASN A 1 177 ? -3.347 10.560 67.645 1.00 6.53 177 ASN A C 1
ATOM 2766 O O . ASN A 1 177 ? -3.425 9.351 67.279 1.00 7.51 177 ASN A O 1
ATOM 2777 N N . LYS A 1 178 ? -4.250 11.449 67.291 1.00 6.26 178 LYS A N 1
ATOM 2778 C CA A LYS A 1 178 ? -5.386 11.135 66.380 0.50 6.52 178 LYS A CA 1
ATOM 2779 C CA B LYS A 1 178 ? -5.345 11.059 66.442 0.50 6.81 178 LYS A CA 1
ATOM 2780 C C . LYS A 1 178 ? -4.932 10.792 65.001 1.00 7.14 178 LYS A C 1
ATOM 2781 O O . LYS A 1 178 ? -5.636 10.075 64.266 1.00 8.10 178 LYS A O 1
ATOM 2817 N N . GLY A 1 179 ? -3.826 11.362 64.554 1.00 5.44 179 GLY A N 1
ATOM 2818 C CA . GLY A 1 179 ? -3.360 11.114 63.199 1.00 5.76 179 GLY A CA 1
ATOM 2819 C C . GLY A 1 179 ? -4.373 11.497 62.152 1.00 5.18 179 GLY A C 1
ATOM 2820 O O . GLY A 1 179 ? -4.475 10.823 61.093 1.00 5.49 179 GLY A O 1
ATOM 2824 N N . LEU A 1 180 ? -5.089 12.600 62.320 1.00 5.06 180 LEU A N 1
ATOM 2825 C CA . LEU A 1 180 ? -6.124 12.993 61.365 1.00 4.93 180 LEU A CA 1
ATOM 2826 C C . LEU A 1 180 ? -5.497 13.306 60.006 1.00 5.03 180 LEU A C 1
ATOM 2827 O O . LEU A 1 180 ? -4.435 13.918 59.934 1.00 5.26 180 LEU A O 1
ATOM 2843 N N . THR A 1 181 ? -6.209 12.909 58.930 1.00 5.15 181 THR A N 1
ATOM 2844 C CA . THR A 1 181 ? -5.802 13.222 57.573 1.00 5.02 181 THR A CA 1
ATOM 2845 C C . THR A 1 181 ? -6.913 13.838 56.808 1.00 5.03 181 THR A C 1
ATOM 2846 O O . THR A 1 181 ? -8.112 13.590 57.050 1.00 6.27 181 THR A O 1
ATOM 2857 N N . ALA A 1 182 ? -6.518 14.623 55.799 1.00 5.10 182 ALA A N 1
ATOM 2858 C CA . ALA A 1 182 ? -7.463 15.236 54.845 1.00 5.24 182 ALA A CA 1
ATOM 2859 C C . ALA A 1 182 ? -7.034 14.845 53.444 1.00 4.81 182 ALA A C 1
ATOM 2860 O O . ALA A 1 182 ? -5.846 14.951 53.097 1.00 5.83 182 ALA A O 1
ATOM 2867 N N . PRO A 1 183 ? -7.966 14.446 52.592 1.00 5.30 183 PRO A N 1
ATOM 2868 C CA . PRO A 1 183 ? -7.606 14.098 51.207 1.00 5.45 183 PRO A CA 1
ATOM 2869 C C . PRO A 1 183 ? -7.228 15.319 50.402 1.00 5.19 183 PRO A C 1
ATOM 2870 O O . PRO A 1 183 ? -7.764 16.406 50.539 1.00 5.91 183 PRO A O 1
ATOM 2881 N N . VAL A 1 184 ? -6.286 15.064 49.456 1.00 5.07 184 VAL A N 1
ATOM 2882 C CA . VAL A 1 184 ? -5.836 16.019 48.455 1.00 5.32 184 VAL A CA 1
ATOM 2883 C C . VAL A 1 184 ? -6.182 15.403 47.092 1.00 4.96 184 VAL A C 1
ATOM 2884 O O . VAL A 1 184 ? -5.656 14.334 46.785 1.00 5.65 184 VAL A O 1
ATOM 2897 N N . MET A 1 185 ? -7.129 16.009 46.365 1.00 5.12 185 MET A N 1
ATOM 2898 C CA . MET A 1 185 ? -7.745 15.377 45.218 1.00 5.49 185 MET A CA 1
ATOM 2899 C C . MET A 1 185 ? -7.496 16.095 43.917 1.00 5.22 185 MET A C 1
ATOM 2900 O O . MET A 1 185 ? -7.453 17.316 43.847 1.00 6.11 185 MET A O 1
ATOM 2914 N N . LEU A 1 186 ? -7.440 15.304 42.849 1.00 5.18 186 LEU A N 1
ATOM 2915 C CA . LEU A 1 186 ? -7.584 15.761 41.465 1.00 6.12 186 LEU A CA 1
ATOM 2916 C C . LEU A 1 186 ? -8.970 15.295 40.973 1.00 6.33 186 LEU A C 1
ATOM 2917 O O . LEU A 1 186 ? -9.195 14.094 40.817 1.00 6.95 186 LEU A O 1
ATOM 2933 N N . ASN A 1 187 ? -9.874 16.226 40.785 1.00 6.22 187 ASN A N 1
ATOM 2934 C CA . ASN A 1 187 ? -11.158 15.879 40.214 1.00 6.64 187 ASN A CA 1
ATOM 2935 C C . ASN A 1 187 ? -10.980 15.662 38.719 1.00 6.48 187 ASN A C 1
ATOM 2936 O O . ASN A 1 187 ? -10.371 16.475 38.023 1.00 7.13 187 ASN A O 1
ATOM 2947 N N . GLY A 1 188 ? -11.521 14.541 38.242 1.00 7.17 188 GLY A N 1
ATOM 2948 C CA . GLY A 1 188 ? -11.444 14.174 36.858 1.00 7.44 188 GLY A CA 1
ATOM 2949 C C . GLY A 1 188 ? -12.193 15.092 35.913 1.00 7.22 188 GLY A C 1
ATOM 2950 O O . GLY A 1 188 ? -12.980 15.943 36.323 1.00 7.98 188 GLY A O 1
ATOM 2954 N N . GLY A 1 189 ? -11.947 14.855 34.642 1.00 7.67 189 GLY A N 1
ATOM 2955 C CA . GLY A 1 189 ? -12.616 15.633 33.607 1.00 8.14 189 GLY A CA 1
ATOM 2956 C C . GLY A 1 189 ? -12.070 15.230 32.262 1.00 7.76 189 GLY A C 1
ATOM 2957 O O . GLY A 1 189 ? -11.659 14.076 32.109 1.00 10.11 189 GLY A O 1
ATOM 2961 N N . ARG A 1 190 ? -12.102 16.138 31.318 1.00 8.47 190 ARG A N 1
ATOM 2962 C CA A ARG A 1 190 ? -11.501 15.853 30.000 0.50 11.21 190 ARG A CA 1
ATOM 2963 C CA B ARG A 1 190 ? -11.476 15.832 30.023 0.50 10.70 190 ARG A CA 1
ATOM 2964 C C . ARG A 1 190 ? -10.607 17.032 29.624 1.00 11.96 190 ARG A C 1
ATOM 2965 O O . ARG A 1 190 ? -11.026 18.185 29.747 1.00 18.48 190 ARG A O 1
ATOM 3005 N N . ILE A 1 191 ? -9.351 16.745 29.276 1.00 8.85 191 ILE A N 1
ATOM 3006 C CA . ILE A 1 191 ? -8.511 17.782 28.684 1.00 8.66 191 ILE A CA 1
ATOM 3007 C C . ILE A 1 191 ? -8.620 17.743 27.199 1.00 8.51 191 ILE A C 1
ATOM 3008 O O . ILE A 1 191 ? -9.156 16.769 26.617 1.00 9.82 191 ILE A O 1
ATOM 3024 N N . GLN A 1 192 ? -8.161 18.787 26.524 1.00 8.67 192 GLN A N 1
ATOM 3025 C CA . GLN A 1 192 ? -8.127 18.805 25.081 1.00 9.18 192 GLN A CA 1
ATOM 3026 C C . GLN A 1 192 ? -6.706 19.093 24.607 1.00 8.57 192 GLN A C 1
ATOM 3027 O O . GLN A 1 192 ? -6.045 19.986 25.175 1.00 9.56 192 GLN A O 1
ATOM 3041 N N . VAL A 1 193 ? -6.324 18.411 23.551 1.00 9.12 193 VAL A N 1
ATOM 3042 C CA . VAL A 1 193 ? -5.026 18.542 22.947 1.00 8.15 193 VAL A CA 1
ATOM 3043 C C . VAL A 1 193 ? -5.144 18.872 21.474 1.00 9.39 193 VAL A C 1
ATOM 3044 O O . VAL A 1 193 ? -6.001 18.263 20.793 1.00 10.22 193 VAL A O 1
ATOM 3057 N N . GLN A 1 194 ? -4.332 19.784 20.961 1.00 8.60 194 GLN A N 1
ATOM 3058 C CA . GLN A 1 194 ? -4.303 20.050 19.513 1.00 9.04 194 GLN A CA 1
ATOM 3059 C C . GLN A 1 194 ? -2.938 20.370 19.126 1.00 9.38 194 GLN A C 1
ATOM 3060 O O . GLN A 1 194 ? -2.360 21.399 19.495 1.00 10.66 194 GLN A O 1
ATOM 3074 N N . SER A 1 195 ? -2.361 19.539 18.267 1.00 11.82 195 SER A N 1
ATOM 3075 C CA . SER A 1 195 ? -1.131 19.852 17.648 1.00 11.24 195 SER A CA 1
ATOM 3076 C C . SER A 1 195 ? -1.268 20.977 16.638 1.00 13.83 195 SER A C 1
ATOM 3077 O O . SER A 1 195 ? -2.342 21.160 16.021 1.00 14.32 195 SER A O 1
ATOM 3085 N N . GLN A 1 196 ? -0.274 21.670 16.350 1.00 14.51 196 GLN A N 1
ATOM 3086 C CA . GLN A 1 196 ? -0.247 22.683 15.294 1.00 14.49 196 GLN A CA 1
ATOM 3087 C C . GLN A 1 196 ? 1.139 22.506 14.553 1.00 14.21 196 GLN A C 1
ATOM 3088 O O . GLN A 1 196 ? 2.090 21.989 14.970 1.00 16.84 196 GLN A O 1
ATOM 3102 N N . THR A 1 197 ? 1.001 22.916 13.245 1.00 13.79 197 THR A N 1
ATOM 3103 C CA . THR A 1 197 ? 2.192 22.902 12.322 1.00 16.11 197 THR A CA 1
ATOM 3104 C C . THR A 1 197 ? 3.072 24.188 12.379 1.00 28.19 197 THR A C 1
ATOM 3105 O O . THR A 1 197 ? 2.432 25.140 13.004 1.00 24.91 197 THR A O 1
ATOM 3116 N N . GLY B 1 1 ? -7.745 -2.706 21.831 1.00 48.30 1 GLY B N 1
ATOM 3117 C CA . GLY B 1 1 ? -8.228 -3.886 22.557 1.00 29.96 1 GLY B CA 1
ATOM 3118 C C . GLY B 1 1 ? -7.291 -4.592 23.384 1.00 22.94 1 GLY B C 1
ATOM 3119 O O . GLY B 1 1 ? -7.605 -5.029 24.640 1.00 23.66 1 GLY B O 1
ATOM 3125 N N . PRO B 1 2 ? -6.012 -4.816 22.884 1.00 22.38 2 PRO B N 1
ATOM 3126 C CA . PRO B 1 2 ? -5.103 -5.597 23.539 1.00 13.58 2 PRO B CA 1
ATOM 3127 C C . PRO B 1 2 ? -4.721 -5.072 24.866 1.00 10.35 2 PRO B C 1
ATOM 3128 O O . PRO B 1 2 ? -4.294 -5.851 25.686 1.00 11.27 2 PRO B O 1
ATOM 3139 N N . ASP B 1 3 ? -4.816 -3.754 25.074 1.00 9.26 3 ASP B N 1
ATOM 3140 C CA . ASP B 1 3 ? -4.455 -3.155 26.341 1.00 8.42 3 ASP B CA 1
ATOM 3141 C C . ASP B 1 3 ? -5.569 -2.758 27.183 1.00 9.55 3 ASP B C 1
ATOM 3142 O O . ASP B 1 3 ? -5.370 -2.020 28.166 1.00 11.58 3 ASP B O 1
ATOM 3151 N N A ASP B 1 4 ? -6.737 -3.331 26.966 0.50 10.94 4 ASP B N 1
ATOM 3152 N N B ASP B 1 4 ? -6.752 -3.312 26.940 0.50 10.99 4 ASP B N 1
ATOM 3153 C CA A ASP B 1 4 ? -7.930 -2.963 27.760 0.50 12.11 4 ASP B CA 1
ATOM 3154 C CA B ASP B 1 4 ? -7.967 -2.975 27.720 0.50 12.07 4 ASP B CA 1
ATOM 3155 C C A ASP B 1 4 ? -8.087 -3.810 29.039 0.50 10.36 4 ASP B C 1
ATOM 3156 C C B ASP B 1 4 ? -8.075 -3.773 29.012 0.50 10.42 4 ASP B C 1
ATOM 3157 O O A ASP B 1 4 ? -9.068 -4.467 29.357 0.50 12.42 4 ASP B O 1
ATOM 3158 O O B ASP B 1 4 ? -9.060 -4.417 29.280 0.50 13.03 4 ASP B O 1
ATOM 3175 N N . TYR B 1 5 ? -6.992 -3.728 29.790 1.00 9.29 5 TYR B N 1
ATOM 3176 C CA . TYR B 1 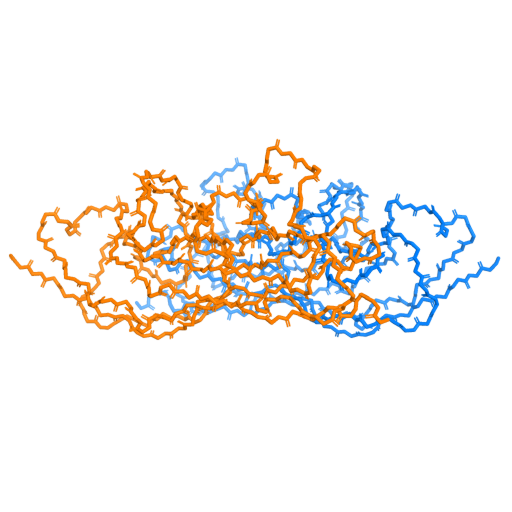5 ? -7.026 -4.219 31.142 1.00 8.17 5 TYR B CA 1
ATOM 3177 C C . TYR B 1 5 ? -7.793 -3.262 31.964 1.00 8.63 5 TYR B C 1
ATOM 3178 O O . TYR B 1 5 ? -7.627 -2.036 31.883 1.00 11.48 5 TYR B O 1
ATOM 3196 N N . VAL B 1 6 ? -8.601 -3.817 32.838 1.00 8.31 6 VAL B N 1
ATOM 3197 C CA . VAL B 1 6 ? -9.331 -2.942 33.785 1.00 11.10 6 VAL B CA 1
ATOM 3198 C C . VAL B 1 6 ? -9.001 -3.370 35.220 1.00 9.13 6 VAL B C 1
ATOM 3199 O O . VAL B 1 6 ? -8.900 -4.578 35.509 1.00 8.79 6 VAL B O 1
ATOM 3212 N N . PRO B 1 7 ? -8.821 -2.395 36.049 1.00 8.26 7 PRO B N 1
ATOM 3213 C CA A PRO B 1 7 ? -8.596 -2.688 37.472 0.50 7.76 7 PRO B CA 1
ATOM 3214 C CA B PRO B 1 7 ? -8.534 -2.681 37.472 0.50 7.99 7 PRO B CA 1
ATOM 3215 C C . PRO B 1 7 ? -9.797 -3.034 38.193 1.00 7.05 7 PRO B C 1
ATOM 3216 O O . PRO B 1 7 ? -10.894 -2.575 37.912 1.00 9.24 7 PRO B O 1
ATOM 3237 N N . SER B 1 8 ? -9.597 -3.804 39.264 1.00 7.32 8 SER B N 1
ATOM 3238 C CA A SER B 1 8 ? -10.649 -3.977 40.280 0.50 7.48 8 SER B CA 1
ATOM 3239 C CA B SER B 1 8 ? -10.602 -3.988 40.277 0.50 7.61 8 SER B CA 1
ATOM 3240 C C . SER B 1 8 ? -10.108 -3.398 41.569 1.00 7.70 8 SER B C 1
ATOM 3241 O O . SER B 1 8 ? -9.763 -2.209 41.647 1.00 11.73 8 SER B O 1
ATOM 3255 N N . GLN B 1 9 ? -10.029 -4.195 42.627 1.00 7.14 9 GLN B N 1
ATOM 3256 C CA A GLN B 1 9 ? -9.543 -3.772 43.926 0.50 6.91 9 GLN B CA 1
ATOM 3257 C CA B GLN B 1 9 ? -9.482 -3.742 43.936 0.50 6.83 9 GLN B CA 1
ATOM 3258 C C . GLN B 1 9 ? -9.234 -5.029 44.737 1.00 6.49 9 GLN B C 1
ATOM 3259 O O . GLN B 1 9 ? -9.632 -6.129 44.331 1.00 8.68 9 GLN B O 1
ATOM 3285 N N . ILE B 1 10 ? -8.568 -4.861 45.867 1.00 5.58 10 ILE B N 1
ATOM 3286 C CA . ILE B 1 10 ? -8.449 -5.943 46.839 1.00 5.11 10 ILE B CA 1
ATOM 3287 C C . ILE B 1 10 ? -8.586 -5.305 48.221 1.00 4.86 10 ILE B C 1
ATOM 3288 O O . ILE B 1 10 ? -8.046 -4.225 48.433 1.00 6.10 10 ILE B O 1
ATOM 3304 N N . ALA B 1 11 ? -9.329 -5.966 49.108 1.00 5.01 11 ALA B N 1
ATOM 3305 C CA . ALA B 1 11 ? -9.665 -5.364 50.393 1.00 5.22 11 ALA B CA 1
ATOM 3306 C C . ALA B 1 11 ? -9.641 -6.391 51.488 1.00 4.80 11 ALA B C 1
ATOM 3307 O O . ALA B 1 11 ? -9.852 -7.595 51.276 1.00 5.99 11 ALA B O 1
ATOM 3314 N N . VAL B 1 12 ? -9.401 -5.902 52.706 1.00 4.37 12 VAL B N 1
ATOM 3315 C CA . VAL B 1 12 ? -9.594 -6.652 53.946 1.00 4.78 12 VAL B CA 1
ATOM 3316 C C . VAL B 1 12 ? -10.637 -5.953 54.778 1.00 4.69 12 VAL B C 1
ATOM 3317 O O . VAL B 1 12 ? -10.938 -4.779 54.568 1.00 6.16 12 VAL B O 1
ATOM 3330 N N . ASN B 1 13 ? -11.167 -6.688 55.760 1.00 5.03 13 ASN B N 1
ATOM 3331 C CA A ASN B 1 13 ? -12.360 -6.300 56.526 0.50 4.81 13 ASN B CA 1
ATOM 3332 C CA B ASN B 1 13 ? -12.319 -6.203 56.519 0.50 5.10 13 ASN B CA 1
ATOM 3333 C C . ASN B 1 13 ? -12.010 -6.189 58.036 1.00 4.75 13 ASN B C 1
ATOM 3334 O O . ASN B 1 13 ? -11.674 -7.180 58.665 1.00 5.26 13 ASN B O 1
ATOM 3354 N N . THR B 1 14 ? -12.180 -4.965 58.590 1.00 4.79 14 THR B N 1
ATOM 3355 C CA . THR B 1 14 ? -12.011 -4.744 60.016 1.00 4.86 14 THR B CA 1
ATOM 3356 C C . THR B 1 14 ? -12.803 -5.756 60.869 1.00 5.07 14 THR B C 1
ATOM 3357 O O . THR B 1 14 ? -12.328 -6.165 61.938 1.00 5.94 14 THR B O 1
ATOM 3368 N N . SER B 1 15 ? -14.008 -6.119 60.396 1.00 5.29 15 SER B N 1
ATOM 3369 C CA . SER B 1 15 ? -14.853 -7.035 61.159 1.00 6.31 15 SER B CA 1
ATOM 3370 C C . SER B 1 15 ? -14.220 -8.371 61.448 1.00 5.76 15 SER B C 1
ATOM 3371 O O . SER B 1 15 ? -14.680 -9.066 62.360 1.00 7.89 15 SER B O 1
ATOM 3379 N N . THR B 1 16 ? -13.179 -8.736 60.725 1.00 5.27 16 THR B N 1
ATOM 3380 C CA . THR B 1 16 ? -12.554 -10.023 60.915 1.00 5.28 16 THR B CA 1
ATOM 3381 C C . THR B 1 16 ? -11.527 -10.023 62.066 1.00 5.48 16 THR B C 1
ATOM 3382 O O . THR B 1 16 ? -11.051 -11.085 62.444 1.00 6.69 16 THR B O 1
ATOM 3393 N N . LEU B 1 17 ? -11.151 -8.856 62.609 1.00 5.06 17 LEU B N 1
ATOM 3394 C CA . LEU B 1 17 ? -10.189 -8.869 63.674 1.00 5.47 17 LEU B CA 1
ATOM 3395 C C . LEU B 1 17 ? -10.798 -9.551 64.890 1.00 5.25 17 LEU B C 1
ATOM 3396 O O . LEU B 1 17 ? -11.913 -9.220 65.296 1.00 6.23 17 LEU B O 1
ATOM 3412 N N . PRO B 1 18 ? -10.088 -10.467 65.532 1.00 5.77 18 PRO B N 1
ATOM 3413 C CA . PRO B 1 18 ? -10.569 -10.999 66.822 1.00 6.26 18 PRO B CA 1
ATOM 3414 C C . PRO B 1 18 ? -10.683 -9.869 67.857 1.00 6.29 18 PRO B C 1
ATOM 3415 O O . PRO B 1 18 ? -10.003 -8.867 67.783 1.00 6.97 18 PRO B O 1
ATOM 3426 N N . GLY B 1 19 ? -11.514 -10.125 68.880 1.00 6.31 19 GLY B N 1
ATOM 3427 C CA . GLY B 1 19 ? -11.458 -9.235 70.048 1.00 6.52 19 GLY B CA 1
ATOM 3428 C C . GLY B 1 19 ? -10.060 -9.153 70.604 1.00 6.77 19 GLY B C 1
ATOM 3429 O O . GLY B 1 19 ? -9.352 -10.144 70.654 1.00 10.06 19 GLY B O 1
ATOM 3433 N N . VAL B 1 20 ? -9.679 -7.973 71.024 1.00 6.16 20 VAL B N 1
ATOM 3434 C CA . VAL B 1 20 ? -8.330 -7.712 71.520 1.00 6.34 20 VAL B CA 1
ATOM 3435 C C . VAL B 1 20 ? -8.353 -7.800 73.063 1.00 6.58 20 VAL B C 1
ATOM 3436 O O . VAL B 1 20 ? -8.959 -6.952 73.725 1.00 7.09 20 VAL B O 1
ATOM 3449 N N . VAL B 1 21 ? -7.752 -8.873 73.584 1.00 6.46 21 VAL B N 1
ATOM 3450 C CA . VAL B 1 21 ? -7.674 -9.096 75.034 1.00 7.09 21 VAL B CA 1
ATOM 3451 C C . VAL B 1 21 ? -6.348 -8.646 75.505 1.00 8.43 21 VAL B C 1
ATOM 3452 O O . VAL B 1 21 ? -5.312 -9.190 75.031 1.00 11.68 21 VAL B O 1
ATOM 3465 N N . ILE B 1 22 ? -6.306 -7.625 76.377 1.00 8.37 22 ILE B N 1
ATOM 3466 C CA . ILE B 1 22 ? -5.045 -7.000 76.820 1.00 9.07 22 ILE B CA 1
ATOM 3467 C C . ILE B 1 22 ? -4.738 -7.438 78.234 1.00 10.73 22 ILE B C 1
ATOM 3468 O O . ILE B 1 22 ? -5.370 -7.006 79.166 1.00 13.31 22 ILE B O 1
ATOM 3484 N N . GLY B 1 23 ? -3.747 -8.215 78.409 1.00 15.44 23 GLY B N 1
ATOM 3485 C CA . GLY B 1 23 ? -3.290 -8.681 79.729 1.00 17.32 23 GLY B CA 1
ATOM 3486 C C . GLY B 1 23 ? -2.287 -7.774 80.294 1.00 15.94 23 GLY B C 1
ATOM 3487 O O . GLY B 1 23 ? -1.742 -6.892 79.630 1.00 17.19 23 GLY B O 1
ATOM 3491 N N . PRO B 1 24 ? -2.059 -7.967 81.598 1.00 15.41 24 PRO B N 1
ATOM 3492 C CA . PRO B 1 24 ? -1.159 -7.027 82.298 1.00 19.18 24 PRO B CA 1
ATOM 3493 C C . PRO B 1 24 ? 0.178 -6.883 81.754 1.00 21.40 24 PRO B C 1
ATOM 3494 O O . PRO B 1 24 ? 0.739 -5.747 81.866 1.00 30.36 24 PRO B O 1
ATOM 3505 N N . ALA B 1 25 ? 0.772 -7.962 81.266 1.00 19.13 25 ALA B N 1
ATOM 3506 C CA . ALA B 1 25 ? 2.133 -7.929 80.773 1.00 25.57 25 ALA B CA 1
ATOM 3507 C C . ALA B 1 25 ? 2.337 -7.054 79.554 1.00 24.16 25 ALA B C 1
ATOM 3508 O O . ALA B 1 25 ? 3.392 -6.570 79.334 1.00 30.86 25 ALA B O 1
ATOM 3515 N N A ASP B 1 26 ? 1.243 -6.872 78.848 0.50 20.78 26 ASP B N 1
ATOM 3516 N N C ASP B 1 26 ? 1.285 -6.861 78.767 0.50 19.74 26 ASP B N 1
ATOM 3517 C CA A ASP B 1 26 ? 1.251 -6.225 77.544 0.38 22.33 26 ASP B CA 1
ATOM 3518 C CA C ASP B 1 26 ? 1.312 -6.191 77.478 0.62 20.65 26 ASP B CA 1
ATOM 3519 C C A ASP B 1 26 ? 0.585 -4.872 77.450 0.50 20.62 26 ASP B C 1
ATOM 3520 C C C ASP B 1 26 ? 0.729 -4.798 77.502 0.50 21.48 26 ASP B C 1
ATOM 3521 O O A ASP B 1 26 ? 0.714 -4.222 76.402 0.50 20.18 26 ASP B O 1
ATOM 3522 O O C ASP B 1 26 ? 1.026 -4.004 76.607 0.50 22.80 26 ASP B O 1
ATOM 3539 N N . ALA B 1 27 ? -0.069 -4.482 78.536 1.00 21.79 27 ALA B N 1
ATOM 3540 C CA . ALA B 1 27 ? -0.864 -3.287 78.541 1.00 22.22 27 ALA B CA 1
ATOM 3541 C C . ALA B 1 27 ? -0.141 -2.006 78.306 1.00 20.69 27 ALA B C 1
ATOM 3542 O O . ALA B 1 27 ? -0.772 -0.982 77.874 1.00 22.55 27 ALA B O 1
ATOM 3549 N N . HIS B 1 28 ? 1.179 -2.003 78.579 1.00 19.46 28 HIS B N 1
ATOM 3550 C CA . HIS B 1 28 ? 2.027 -0.867 78.438 1.00 19.21 28 HIS B CA 1
ATOM 3551 C C . HIS B 1 28 ? 3.098 -1.045 77.384 1.00 16.08 28 HIS B C 1
ATOM 3552 O O . HIS B 1 28 ? 4.055 -0.229 77.341 1.00 21.24 28 HIS B O 1
ATOM 3567 N N . THR B 1 29 ? 2.998 -2.048 76.541 1.00 15.71 29 THR B N 1
ATOM 3568 C CA . THR B 1 29 ? 4.053 -2.315 75.573 1.00 15.80 29 THR B CA 1
ATOM 3569 C C . THR B 1 29 ? 3.663 -1.843 74.166 1.00 13.74 29 THR B C 1
ATOM 3570 O O . THR B 1 29 ? 2.626 -2.343 73.639 1.00 14.10 29 THR B O 1
ATOM 3581 N N . TYR B 1 30 ? 4.374 -0.876 73.615 1.00 13.37 30 TYR B N 1
ATOM 3582 C CA . TYR B 1 30 ? 3.993 -0.298 72.343 1.00 11.81 30 TYR B CA 1
ATOM 3583 C C . TYR B 1 30 ? 5.215 -0.007 71.545 1.00 11.16 30 TYR B C 1
ATOM 3584 O O . TYR B 1 30 ? 6.352 0.116 72.138 1.00 52.64 30 TYR B O 1
ATOM 3602 N N . PRO B 1 31 ? 5.167 -0.190 70.199 1.00 9.29 31 PRO B N 1
ATOM 3603 C CA . PRO B 1 31 ? 4.064 -0.813 69.476 1.00 7.81 31 PRO B CA 1
ATOM 3604 C C . PRO B 1 31 ? 4.059 -2.333 69.655 1.00 7.11 31 PRO B C 1
ATOM 3605 O O . PRO B 1 31 ? 5.088 -2.983 69.912 1.00 9.11 31 PRO B O 1
ATOM 3616 N N A ARG B 1 32 ? 2.833 -2.902 69.457 0.50 6.61 32 ARG B N 1
ATOM 3617 N N B ARG B 1 32 ? 2.879 -2.932 69.427 0.50 6.89 32 ARG B N 1
ATOM 3618 C CA A ARG B 1 32 ? 2.720 -4.388 69.441 0.50 6.88 32 ARG B CA 1
ATOM 3619 C CA B ARG B 1 32 ? 2.782 -4.417 69.487 0.50 7.54 32 ARG B CA 1
ATOM 3620 C C A ARG B 1 32 ? 1.593 -4.776 68.517 0.50 6.18 32 ARG B C 1
ATOM 3621 C C B ARG B 1 32 ? 1.661 -4.784 68.523 0.50 6.26 32 ARG B C 1
ATOM 3622 O O A ARG B 1 32 ? 0.532 -4.096 68.459 0.50 6.91 32 ARG B O 1
ATOM 3623 O O B ARG B 1 32 ? 0.637 -4.101 68.462 0.50 7.07 32 ARG B O 1
ATOM 3664 N N . VAL B 1 33 ? 1.776 -5.881 67.819 1.00 6.30 33 VAL B N 1
ATOM 3665 C CA . VAL B 1 33 ? 0.686 -6.400 66.981 1.00 6.27 33 VAL B CA 1
ATOM 3666 C C . VAL B 1 33 ? -0.375 -6.963 67.847 1.00 5.93 33 VAL B C 1
ATOM 3667 O O . VAL B 1 33 ? -0.078 -7.765 68.770 1.00 8.27 33 VAL B O 1
ATOM 3680 N N . ILE B 1 34 ? -1.627 -6.641 67.605 1.00 5.54 34 ILE B N 1
ATOM 3681 C CA . ILE B 1 34 ? -2.782 -7.086 68.400 1.00 6.37 34 ILE B CA 1
ATOM 3682 C C . ILE B 1 34 ? -3.725 -7.976 67.657 1.00 5.95 34 ILE B C 1
ATOM 3683 O O . ILE B 1 34 ? -4.686 -8.450 68.314 1.00 9.84 34 ILE B O 1
ATOM 3699 N N . GLY B 1 35 ? -3.464 -8.343 66.427 1.00 6.51 35 GLY B N 1
ATOM 3700 C CA . GLY B 1 35 ? -4.213 -9.359 65.725 1.00 6.05 35 GLY B CA 1
ATOM 3701 C C . GLY B 1 35 ? -4.132 -9.129 64.246 1.00 4.88 35 GLY B C 1
ATOM 3702 O O . GLY B 1 35 ? -3.729 -8.069 63.771 1.00 5.84 35 GLY B O 1
ATOM 3706 N N . GLU B 1 36 ? -4.509 -10.168 63.468 1.00 5.57 36 GLU B N 1
ATOM 3707 C CA . GLU B 1 36 ? -4.547 -10.108 62.043 1.00 5.34 36 GLU B CA 1
ATOM 3708 C C . GLU B 1 36 ? -5.989 -10.098 61.537 1.00 5.03 36 GLU B C 1
ATOM 3709 O O . GLU B 1 36 ? -6.831 -10.819 62.051 1.00 5.67 36 GLU B O 1
ATOM 3721 N N . LEU B 1 37 ? -6.248 -9.302 60.484 1.00 4.83 37 LEU B N 1
ATOM 3722 C CA . LEU B 1 37 ? -7.464 -9.481 59.721 1.00 4.59 37 LEU B CA 1
ATOM 3723 C C . LEU B 1 37 ? -7.375 -10.751 58.911 1.00 5.21 37 LEU B C 1
ATOM 3724 O O . LEU B 1 37 ? -6.273 -11.240 58.629 1.00 5.39 37 LEU B O 1
ATOM 3740 N N . ALA B 1 38 ? -8.521 -11.265 58.451 1.00 4.99 38 ALA B N 1
ATOM 3741 C CA . ALA B 1 38 ? -8.479 -12.413 57.554 1.00 5.10 38 ALA B CA 1
ATOM 3742 C C . ALA B 1 38 ? -7.813 -12.033 56.262 1.00 5.07 38 ALA B C 1
ATOM 3743 O O . ALA B 1 38 ? -8.100 -10.993 55.664 1.00 6.21 38 ALA B O 1
ATOM 3750 N N . GLY B 1 39 ? -6.917 -12.854 55.785 1.00 5.41 39 GLY B N 1
ATOM 3751 C CA . GLY B 1 39 ? -6.292 -12.629 54.475 1.00 5.93 39 GLY B CA 1
ATOM 3752 C C . GLY B 1 39 ? -7.262 -12.745 53.351 1.00 5.89 39 GLY B C 1
ATOM 3753 O O . GLY B 1 39 ? -8.187 -13.568 53.424 1.00 7.75 39 GLY B O 1
ATOM 3757 N N . THR B 1 40 ? -7.076 -11.961 52.300 1.00 5.59 40 THR B N 1
ATOM 3758 C CA . THR B 1 40 ? -7.943 -12.030 51.149 1.00 5.73 40 THR B CA 1
ATOM 3759 C C . THR B 1 40 ? -7.156 -12.213 49.883 1.00 5.03 40 THR B C 1
ATOM 3760 O O . THR B 1 40 ? -5.934 -12.063 49.843 1.00 5.77 40 THR B O 1
ATOM 3771 N N . SER B 1 41 ? -7.856 -12.567 48.822 1.00 5.90 41 SER B N 1
ATOM 3772 C CA A SER B 1 41 ? -7.308 -12.854 47.515 0.50 6.12 41 SER B CA 1
ATOM 3773 C CA B SER B 1 41 ? -7.252 -12.841 47.523 0.50 6.21 41 SER B CA 1
ATOM 3774 C C . SER B 1 41 ? -8.187 -12.315 46.435 1.00 5.88 41 SER B C 1
ATOM 3775 O O . SER B 1 41 ? -9.413 -12.371 46.586 1.00 7.77 41 SER B O 1
ATOM 3789 N N . ASN B 1 42 ? -7.621 -11.937 45.297 1.00 6.02 42 ASN B N 1
ATOM 3790 C CA . ASN B 1 42 ? -8.412 -11.567 44.099 1.00 5.79 42 ASN B CA 1
ATOM 3791 C C . ASN B 1 42 ? -7.581 -11.986 42.942 1.00 5.56 42 ASN B C 1
ATOM 3792 O O . ASN B 1 42 ? -6.483 -11.461 42.725 1.00 6.18 42 ASN B O 1
ATOM 3803 N N . GLN B 1 43 ? -8.096 -12.902 42.107 1.00 6.18 43 GLN B N 1
ATOM 3804 C CA . GLN B 1 43 ? -7.434 -13.328 40.884 1.00 6.51 43 GLN B CA 1
ATOM 3805 C C . GLN B 1 43 ? -7.384 -12.210 39.839 1.00 6.24 43 GLN B C 1
ATOM 3806 O O . GLN B 1 43 ? -6.495 -12.236 38.970 1.00 7.34 43 GLN B O 1
ATOM 3820 N N . TYR B 1 44 ? -8.335 -11.267 39.909 1.00 6.72 44 TYR B N 1
ATOM 3821 C CA . TYR B 1 44 ? -8.608 -10.329 38.817 1.00 6.94 44 TYR B CA 1
ATOM 3822 C C . TYR B 1 44 ? -8.368 -8.892 39.212 1.00 6.98 44 TYR B C 1
ATOM 3823 O O . TYR B 1 44 ? -9.157 -7.996 38.900 1.00 9.79 44 TYR B O 1
ATOM 3841 N N . VAL B 1 45 ? -7.266 -8.621 39.941 1.00 6.41 45 VAL B N 1
ATOM 3842 C CA . VAL B 1 45 ? -6.895 -7.231 40.245 1.00 6.46 45 VAL B CA 1
ATOM 3843 C C . VAL B 1 45 ? -6.783 -6.428 38.957 1.00 6.38 45 VAL B C 1
ATOM 3844 O O . VAL B 1 45 ? -7.217 -5.287 38.915 1.00 7.59 45 VAL B O 1
ATOM 3857 N N . PHE B 1 46 ? -6.163 -7.041 37.929 1.00 6.46 46 PHE B N 1
ATOM 3858 C CA . PHE B 1 46 ? -6.213 -6.506 36.553 1.00 7.70 46 PHE B CA 1
ATOM 3859 C C . PHE B 1 46 ? -6.606 -7.643 35.630 1.00 8.04 46 PHE B C 1
ATOM 3860 O O . PHE B 1 46 ? -6.080 -8.764 35.756 1.00 9.48 46 PHE B O 1
ATOM 3877 N N . ASN B 1 47 ? -7.450 -7.354 34.669 1.00 8.39 47 ASN B N 1
ATOM 3878 C CA . ASN B 1 47 ? -7.902 -8.371 33.716 1.00 8.80 47 ASN B CA 1
ATOM 3879 C C . ASN B 1 47 ? -8.469 -7.686 32.528 1.00 9.38 47 ASN B C 1
ATOM 3880 O O . ASN B 1 47 ? -9.061 -6.576 32.633 1.00 11.57 47 ASN B O 1
ATOM 3891 N N . GLY B 1 48 ? -8.449 -8.290 31.359 1.00 12.17 48 GLY B N 1
ATOM 3892 C CA . GLY B 1 48 ? -9.343 -8.082 30.149 1.00 15.92 48 GLY B CA 1
ATOM 3893 C C . GLY B 1 48 ? -8.531 -7.850 28.920 1.00 12.05 48 GLY B C 1
ATOM 3894 O O . GLY B 1 48 ? -9.236 -7.840 27.886 1.00 16.95 48 GLY B O 1
ATOM 3898 N N . GLY B 1 49 ? -7.274 -7.440 28.878 1.00 11.12 49 GLY B N 1
ATOM 3899 C CA . GLY B 1 49 ? -6.676 -7.377 27.588 1.00 10.02 49 GLY B CA 1
ATOM 3900 C C . GLY B 1 49 ? -6.009 -8.635 27.012 1.00 9.15 49 GLY B C 1
ATOM 3901 O O . GLY B 1 49 ? -6.231 -9.742 27.532 1.00 10.84 49 GLY B O 1
ATOM 3905 N N . ALA B 1 50 ? -5.161 -8.487 26.005 1.00 8.81 50 ALA B N 1
ATOM 3906 C CA . ALA B 1 50 ? -4.448 -9.566 25.440 1.00 9.17 50 ALA B CA 1
ATOM 3907 C C . ALA B 1 50 ? -3.365 -10.049 26.448 1.00 8.00 50 ALA B C 1
ATOM 3908 O O . ALA B 1 50 ? -2.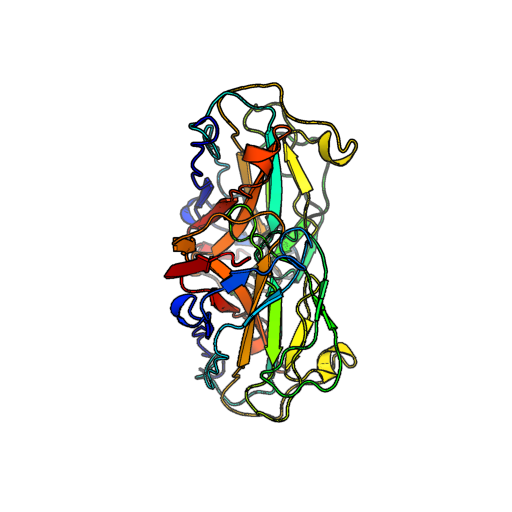853 -9.243 27.216 1.00 8.65 50 ALA B O 1
ATOM 3915 N N . ILE B 1 51 ? -3.102 -11.318 26.426 1.00 8.11 51 ILE B N 1
ATOM 3916 C CA . ILE B 1 51 ? -2.152 -11.864 27.453 1.00 8.90 51 ILE B CA 1
ATOM 3917 C C . ILE B 1 51 ? -0.864 -11.073 27.419 1.00 8.68 51 ILE B C 1
ATOM 3918 O O . ILE B 1 51 ? -0.393 -10.621 26.365 1.00 8.36 51 ILE B O 1
ATOM 3934 N N . ALA B 1 52 ? -0.288 -10.956 28.610 1.00 8.26 52 ALA B N 1
ATOM 3935 C CA . ALA B 1 52 ? 0.857 -10.081 28.776 1.00 7.90 52 ALA B CA 1
ATOM 3936 C C . ALA B 1 52 ? 1.733 -10.612 29.903 1.00 7.73 52 ALA B C 1
ATOM 3937 O O . ALA B 1 52 ? 1.208 -11.303 30.818 1.00 8.66 52 ALA B O 1
ATOM 3944 N N . LEU B 1 53 ? 3.014 -10.237 29.886 1.00 7.65 53 LEU B N 1
ATOM 3945 C CA . LEU B 1 53 ? 3.947 -10.447 30.947 1.00 7.51 53 LEU B CA 1
ATOM 3946 C C . LEU B 1 53 ? 3.800 -9.268 31.911 1.00 6.99 53 LEU B C 1
ATOM 3947 O O . LEU B 1 53 ? 4.105 -8.149 31.560 1.00 9.54 53 LEU B O 1
ATOM 3963 N N . MET B 1 54 ? 3.350 -9.556 33.148 1.00 7.13 54 MET B N 1
ATOM 3964 C CA . MET B 1 54 ? 2.932 -8.503 34.103 1.00 6.25 54 MET B CA 1
ATOM 3965 C C . MET B 1 54 ? 3.537 -8.629 35.412 1.00 5.99 54 MET B C 1
ATOM 3966 O O . MET B 1 54 ? 4.002 -9.723 35.840 1.00 7.46 54 MET B O 1
ATOM 3980 N N . ARG B 1 55 ? 3.523 -7.539 36.197 1.00 5.92 55 ARG B N 1
ATOM 3981 C CA . ARG B 1 55 ? 3.965 -7.517 37.570 1.00 5.47 55 ARG B CA 1
ATOM 3982 C C . ARG B 1 55 ? 3.221 -6.365 38.247 1.00 5.64 55 ARG B C 1
ATOM 3983 O O . ARG B 1 55 ? 2.714 -5.464 37.606 1.00 5.93 55 ARG B O 1
ATOM 4004 N N . GLY B 1 56 ? 3.193 -6.446 39.600 1.00 4.97 56 GLY B N 1
ATOM 4005 C CA . GLY B 1 56 ? 2.473 -5.469 40.346 1.00 5.36 56 GLY B CA 1
ATOM 4006 C C . GLY B 1 56 ? 3.326 -4.786 41.419 1.00 4.81 56 GLY B C 1
ATOM 4007 O O . GLY B 1 56 ? 4.023 -5.502 42.168 1.00 6.05 56 GLY B O 1
ATOM 4011 N N . LYS B 1 57 ? 3.275 -3.491 41.435 1.00 4.95 57 LYS B N 1
ATOM 4012 C CA . LYS B 1 57 ? 4.113 -2.651 42.380 1.00 5.33 57 LYS B CA 1
ATOM 4013 C C . LYS B 1 57 ? 3.195 -1.971 43.345 1.00 5.36 57 LYS B C 1
ATOM 4014 O O . LYS B 1 57 ? 2.263 -1.245 42.941 1.00 5.70 57 LYS B O 1
ATOM 4033 N N . PHE B 1 58 ? 3.401 -2.149 44.654 1.00 5.39 58 PHE B N 1
ATOM 4034 C CA . PHE B 1 58 ? 2.571 -1.497 45.643 1.00 5.03 58 PHE B CA 1
ATOM 4035 C C . PHE B 1 58 ? 3.157 -0.132 46.033 1.00 5.00 58 PHE B C 1
ATOM 4036 O O . PHE B 1 58 ? 4.342 -0.053 46.373 1.00 7.03 58 PHE B O 1
ATOM 4053 N N . THR B 1 59 ? 2.290 0.854 46.071 1.00 5.28 59 THR B N 1
ATOM 4054 C CA . THR B 1 59 ? 2.596 2.227 46.537 1.00 5.71 59 THR B CA 1
ATOM 4055 C C . THR B 1 59 ? 1.736 2.470 47.748 1.00 5.04 59 THR B C 1
ATOM 4056 O O . THR B 1 59 ? 0.509 2.474 47.634 1.00 5.23 59 THR B O 1
ATOM 4067 N N . PRO B 1 60 ? 2.331 2.707 48.932 1.00 5.29 60 PRO B N 1
ATOM 4068 C CA . PRO B 1 60 ? 1.525 3.013 50.132 1.00 5.24 60 PRO B CA 1
ATOM 4069 C C . PRO B 1 60 ? 0.925 4.393 50.021 1.00 5.49 60 PRO B C 1
ATOM 4070 O O . PRO B 1 60 ? 1.513 5.294 49.464 1.00 8.29 60 PRO B O 1
ATOM 4081 N N . ALA B 1 61 ? -0.261 4.552 50.619 1.00 5.18 61 ALA B N 1
ATOM 4082 C CA . ALA B 1 61 ? -0.921 5.828 50.657 1.00 6.16 61 ALA B CA 1
ATOM 4083 C C . ALA B 1 61 ? -1.015 6.421 52.075 1.00 5.53 61 ALA B C 1
ATOM 4084 O O . ALA B 1 61 ? -1.316 7.617 52.202 1.00 9.24 61 ALA B O 1
ATOM 4091 N N . LEU B 1 62 ? -0.774 5.714 53.108 1.00 5.55 62 LEU B N 1
ATOM 4092 C CA . LEU B 1 62 ? -0.987 6.226 54.432 1.00 5.06 62 LEU B CA 1
ATOM 4093 C C . LEU B 1 62 ? 0.314 6.773 55.006 1.00 5.40 62 LEU B C 1
ATOM 4094 O O . LEU B 1 62 ? 1.396 6.384 54.646 1.00 5.90 62 LEU B O 1
ATOM 4110 N N . PRO B 1 63 ? 0.211 7.682 56.012 1.00 5.97 63 PRO B N 1
ATOM 4111 C CA . PRO B 1 63 ? 1.419 8.196 56.644 1.00 5.78 63 PRO B CA 1
ATOM 4112 C C . PRO B 1 63 ? 2.099 7.098 57.481 1.00 5.81 63 PRO B C 1
ATOM 4113 O O . PRO B 1 63 ? 1.432 6.436 58.301 1.00 5.98 63 PRO B O 1
ATOM 4124 N N . LYS B 1 64 ? 3.410 6.976 57.325 1.00 6.05 64 LYS B N 1
ATOM 4125 C CA . LYS B 1 64 ? 4.189 6.122 58.193 1.00 5.70 64 LYS B CA 1
ATOM 4126 C C . LYS B 1 64 ? 4.364 6.748 59.567 1.00 5.75 64 LYS B C 1
ATOM 4127 O O . LYS B 1 64 ? 4.759 7.918 59.653 1.00 7.55 64 LYS B O 1
ATOM 4146 N N . ILE B 1 65 ? 4.105 5.989 60.612 1.00 5.79 65 ILE B N 1
ATOM 4147 C CA . ILE B 1 65 ? 4.214 6.445 61.981 1.00 6.71 65 ILE B CA 1
ATOM 4148 C C . ILE B 1 65 ? 5.127 5.611 62.840 1.00 7.44 65 ILE B C 1
ATOM 4149 O O . ILE B 1 65 ? 5.239 5.869 64.035 1.00 8.97 65 ILE B O 1
ATOM 4165 N N . GLY B 1 66 ? 5.791 4.615 62.296 1.00 7.73 66 GLY B N 1
ATOM 4166 C CA . GLY B 1 66 ? 6.767 3.845 63.033 1.00 8.21 66 GLY B CA 1
ATOM 4167 C C . GLY B 1 66 ? 7.121 2.610 62.217 1.00 6.67 66 GLY B C 1
ATOM 4168 O O . GLY B 1 66 ? 6.807 2.500 61.021 1.00 6.68 66 GLY B O 1
ATOM 4172 N N . SER B 1 67 ? 7.786 1.661 62.906 1.00 7.52 67 SER B N 1
ATOM 4173 C CA A SER B 1 67 ? 8.217 0.399 62.348 0.50 7.59 67 SER B CA 1
ATOM 4174 C CA B SER B 1 67 ? 8.298 0.416 62.363 0.50 7.92 67 SER B CA 1
ATOM 4175 C C . SER B 1 67 ? 8.065 -0.711 63.345 1.00 6.96 67 SER B C 1
ATOM 4176 O O . SER B 1 67 ? 8.145 -0.460 64.569 1.00 8.05 67 SER B O 1
ATOM 4190 N N . ILE B 1 68 ? 7.900 -1.923 62.864 1.00 6.18 68 ILE B N 1
ATOM 4191 C CA . ILE B 1 68 ? 7.846 -3.086 63.769 1.00 6.41 68 ILE B CA 1
ATOM 4192 C C . ILE B 1 68 ? 8.285 -4.295 62.998 1.00 5.99 68 ILE B C 1
ATOM 4193 O O . ILE B 1 68 ? 8.041 -4.427 61.797 1.00 6.87 68 ILE B O 1
ATOM 4209 N N . THR B 1 69 ? 8.948 -5.226 63.693 1.00 6.44 69 THR B N 1
ATOM 4210 C CA . THR B 1 69 ? 9.283 -6.539 63.139 1.00 6.36 69 THR B CA 1
ATOM 4211 C C . THR B 1 69 ? 8.216 -7.530 63.519 1.00 6.36 69 THR B C 1
ATOM 4212 O O . THR B 1 69 ? 7.812 -7.597 64.683 1.00 7.99 69 THR B O 1
ATOM 4223 N N . TYR B 1 70 ? 7.726 -8.300 62.534 1.00 6.19 70 TYR B N 1
ATOM 4224 C CA . TYR B 1 70 ? 6.607 -9.220 62.751 1.00 6.16 70 TYR B CA 1
ATOM 4225 C C . TYR B 1 70 ? 6.677 -10.382 61.781 1.00 6.09 70 TYR B C 1
ATOM 4226 O O . TYR B 1 70 ? 7.158 -10.206 60.658 1.00 7.30 70 TYR B O 1
ATOM 4244 N N . THR B 1 71 ? 6.118 -11.517 62.162 1.00 6.52 71 THR B N 1
ATOM 4245 C CA . THR B 1 71 ? 5.914 -12.647 61.291 1.00 6.97 71 THR B CA 1
ATOM 4246 C C . THR B 1 71 ? 4.433 -12.900 61.135 1.00 7.10 71 THR B C 1
ATOM 4247 O O . THR B 1 71 ? 3.797 -13.315 62.137 1.00 7.77 71 THR B O 1
ATOM 4258 N N . PHE B 1 72 ? 3.829 -12.678 59.988 1.00 6.39 72 PHE B N 1
ATOM 4259 C CA . PHE B 1 72 ? 2.428 -13.011 59.849 1.00 6.30 72 PHE B CA 1
ATOM 4260 C C . PHE B 1 72 ? 2.234 -14.486 59.985 1.00 6.90 72 PHE B C 1
ATOM 4261 O O . PHE B 1 72 ? 3.014 -15.287 59.455 1.00 8.70 72 PHE B O 1
ATOM 4278 N N . HIS B 1 73 ? 1.129 -14.861 60.615 1.00 7.36 73 HIS B N 1
ATOM 4279 C CA . HIS B 1 73 ? 0.759 -16.267 60.681 1.00 8.91 73 HIS B CA 1
ATOM 4280 C C . HIS B 1 73 ? 0.104 -16.705 59.383 1.00 11.56 73 HIS B C 1
ATOM 4281 O O . HIS B 1 73 ? 0.457 -17.787 58.893 1.00 20.33 73 HIS B O 1
ATOM 4296 N N . GLN B 1 74 ? -0.762 -15.962 58.823 1.00 9.09 74 GLN B N 1
ATOM 4297 C CA . GLN B 1 74 ? -1.338 -16.290 57.544 1.00 10.76 74 GLN B CA 1
ATOM 4298 C C . GLN B 1 74 ? -0.296 -16.079 56.464 1.00 13.64 74 GLN B C 1
ATOM 4299 O O . GLN B 1 74 ? 0.482 -15.147 56.538 1.00 16.02 74 GLN B O 1
ATOM 4313 N N . GLY B 1 75 ? -0.376 -16.886 55.455 1.00 17.11 75 GLY B N 1
ATOM 4314 C CA . GLY B 1 75 ? 0.577 -16.801 54.321 1.00 20.68 75 GLY B CA 1
ATOM 4315 C C . GLY B 1 75 ? 1.946 -17.456 54.472 1.00 17.16 75 GLY B C 1
ATOM 4316 O O . GLY B 1 75 ? 2.797 -17.436 53.593 1.00 19.92 75 GLY B O 1
ATOM 4320 N N . ASN B 1 76 ? 2.010 -18.185 55.545 1.00 17.14 76 ASN B N 1
ATOM 4321 C CA . ASN B 1 76 ? 3.155 -19.129 55.683 1.00 21.23 76 ASN B CA 1
ATOM 4322 C C . ASN B 1 76 ? 4.557 -18.597 55.626 1.00 19.42 76 ASN B C 1
ATOM 4323 O O . ASN B 1 76 ? 5.498 -19.229 55.221 1.00 25.43 76 ASN B O 1
ATOM 4334 N N . SER B 1 77 ? 4.700 -17.408 56.120 1.00 14.56 77 SER B N 1
ATOM 4335 C CA . SER B 1 77 ? 6.000 -16.866 56.197 1.00 12.33 77 SER B CA 1
ATOM 4336 C C . SER B 1 77 ? 6.813 -17.643 57.240 1.00 12.29 77 SER B C 1
ATOM 4337 O O . SER B 1 77 ? 6.373 -17.881 58.367 1.00 17.44 77 SER B O 1
ATOM 4345 N N . ARG B 1 78 ? 7.954 -17.974 56.889 1.00 14.71 78 ARG B N 1
ATOM 4346 C CA . ARG B 1 78 ? 8.889 -18.677 57.751 1.00 15.58 78 ARG B CA 1
ATOM 4347 C C . ARG B 1 78 ? 9.623 -17.767 58.655 1.00 13.61 78 ARG B C 1
ATOM 4348 O O . ARG B 1 78 ? 10.136 -18.235 59.740 1.00 19.83 78 ARG B O 1
ATOM 4369 N N . ASP B 1 79 ? 9.850 -16.508 58.300 1.00 12.36 79 ASP B N 1
ATOM 4370 C CA . ASP B 1 79 ? 10.688 -15.644 59.032 1.00 11.08 79 ASP B CA 1
ATOM 4371 C C . ASP B 1 79 ? 10.014 -14.242 59.009 1.00 9.75 79 ASP B C 1
ATOM 4372 O O . ASP B 1 79 ? 9.042 -13.994 58.272 1.00 9.62 79 ASP B O 1
ATOM 4381 N N . SER B 1 80 ? 10.560 -13.396 59.863 1.00 8.75 80 SER B N 1
ATOM 4382 C CA . SER B 1 80 ? 9.964 -12.056 60.093 1.00 7.73 80 SER B CA 1
ATOM 4383 C C . SER B 1 80 ? 10.332 -11.094 59.007 1.00 7.02 80 SER B C 1
ATOM 4384 O O . SER B 1 80 ? 11.263 -11.291 58.237 1.00 8.52 80 SER B O 1
ATOM 4392 N N . SER B 1 81 ? 9.634 -9.948 59.062 1.00 6.97 81 SER B N 1
ATOM 4393 C CA . SER B 1 81 ? 9.976 -8.791 58.269 1.00 6.78 81 SER B CA 1
ATOM 4394 C C . SER B 1 81 ? 9.836 -7.510 59.096 1.00 6.52 81 SER B C 1
ATOM 4395 O O . SER B 1 81 ? 9.027 -7.448 60.050 1.00 6.92 81 SER B O 1
ATOM 4403 N N . ASP B 1 82 ? 10.533 -6.479 58.659 1.00 6.22 82 ASP B N 1
ATOM 4404 C CA . ASP B 1 82 ? 10.203 -5.140 59.032 1.00 5.71 82 ASP B CA 1
ATOM 4405 C C . ASP B 1 82 ? 8.985 -4.615 58.263 1.00 5.16 82 ASP B C 1
ATOM 4406 O O . ASP B 1 82 ? 8.946 -4.753 57.042 1.00 5.64 82 ASP B O 1
ATOM 4415 N N . PHE B 1 83 ? 8.055 -3.992 59.005 1.00 4.74 83 PHE B N 1
ATOM 4416 C CA . PHE B 1 83 ? 6.914 -3.350 58.432 1.00 4.75 83 PHE B CA 1
ATOM 4417 C C . PHE B 1 83 ? 6.883 -1.881 58.832 1.00 4.64 83 PHE B C 1
ATOM 4418 O O . PHE B 1 83 ? 7.146 -1.564 60.000 1.00 5.59 83 PHE B O 1
ATOM 4435 N N . ASP B 1 84 ? 6.495 -0.998 57.919 1.00 4.61 84 ASP B N 1
ATOM 4436 C CA . ASP B 1 84 ? 6.056 0.326 58.357 1.00 4.89 84 ASP B CA 1
ATOM 4437 C C . ASP B 1 84 ? 4.720 0.224 59.053 1.00 4.66 84 ASP B C 1
ATOM 4438 O O . ASP B 1 84 ? 3.809 -0.485 58.591 1.00 5.77 84 ASP B O 1
ATOM 4447 N N . ILE B 1 85 ? 4.600 0.906 60.201 1.00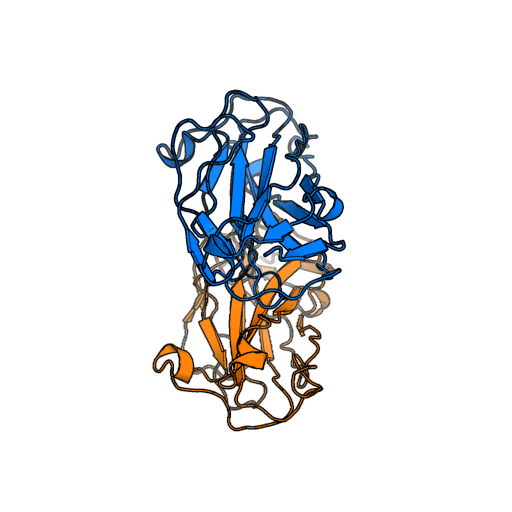 4.56 85 ILE B N 1
ATOM 4448 C CA . ILE B 1 85 ? 3.309 1.096 60.852 1.00 4.91 85 ILE B CA 1
ATOM 4449 C C . ILE B 1 85 ? 2.649 2.299 60.182 1.00 4.63 85 ILE B C 1
ATOM 4450 O O . ILE B 1 85 ? 3.278 3.351 60.098 1.00 5.58 85 ILE B O 1
ATOM 4466 N N . TYR B 1 86 ? 1.400 2.134 59.775 1.00 4.63 86 TYR B N 1
ATOM 4467 C CA . TYR B 1 86 ? 0.674 3.185 59.073 1.00 4.97 86 TYR B CA 1
ATOM 4468 C C . TYR B 1 86 ? -0.453 3.733 59.930 1.00 4.63 86 TYR B C 1
ATOM 4469 O O . TYR B 1 86 ? -1.169 2.997 60.645 1.00 5.30 86 TYR B O 1
ATOM 4487 N N . ASP B 1 87 ? -0.624 5.050 59.834 1.00 4.66 87 ASP B N 1
ATOM 4488 C CA . ASP B 1 87 ? -1.710 5.761 60.492 1.00 4.56 87 ASP B CA 1
ATOM 4489 C C . ASP B 1 87 ? -3.036 5.512 59.830 1.00 4.80 87 ASP B C 1
ATOM 4490 O O . ASP B 1 87 ? -3.149 5.646 58.617 1.00 6.39 87 ASP B O 1
ATOM 4499 N N . ILE B 1 88 ? -4.060 5.243 60.641 1.00 4.94 88 ILE B N 1
ATOM 4500 C CA . ILE B 1 88 ? -5.435 5.056 60.194 1.00 5.48 88 ILE B CA 1
ATOM 4501 C C . ILE B 1 88 ? -6.367 6.121 60.721 1.00 5.81 88 ILE B C 1
ATOM 4502 O O . ILE B 1 88 ? -7.566 6.070 60.487 1.00 7.82 88 ILE B O 1
ATOM 4518 N N . GLY B 1 89 ? -5.854 7.096 61.471 1.00 5.11 89 GLY B N 1
ATOM 4519 C CA . GLY B 1 89 ? -6.670 8.143 62.033 1.00 5.71 89 GLY B CA 1
ATOM 4520 C C . GLY B 1 89 ? -7.403 7.771 63.308 1.00 5.34 89 GLY B C 1
ATOM 4521 O O . GLY B 1 89 ? -8.459 8.356 63.603 1.00 7.28 89 GLY B O 1
ATOM 4525 N N . VAL B 1 90 ? -6.861 6.823 64.082 1.00 5.46 90 VAL B N 1
ATOM 4526 C CA . VAL B 1 90 ? -7.462 6.379 65.334 1.00 6.05 90 VAL B CA 1
ATOM 4527 C C . VAL B 1 90 ? -6.393 6.346 66.400 1.00 6.20 90 VAL B C 1
ATOM 4528 O O . VAL B 1 90 ? -5.386 5.648 66.263 1.00 6.52 90 VAL B O 1
ATOM 4541 N N . SER B 1 91 ? -6.587 7.081 67.499 1.00 6.21 91 SER B N 1
ATOM 4542 C CA A SER B 1 91 ? -5.646 7.115 68.560 0.50 6.63 91 SER B CA 1
ATOM 4543 C CA B SER B 1 91 ? -5.587 7.115 68.553 0.50 6.77 91 SER B CA 1
ATOM 4544 C C . SER B 1 91 ? -5.336 5.755 69.089 1.00 6.34 91 SER B C 1
ATOM 4545 O O . SER B 1 91 ? -6.231 4.943 69.360 1.00 7.83 91 SER B O 1
ATOM 4559 N N . GLY B 1 92 ? -4.059 5.449 69.299 1.00 6.22 92 GLY B N 1
ATOM 4560 C CA . GLY B 1 92 ? -3.605 4.205 69.850 1.00 6.72 92 GLY B CA 1
ATOM 4561 C C . GLY B 1 92 ? -3.445 3.069 68.877 1.00 5.59 92 GLY B C 1
ATOM 4562 O O . GLY B 1 92 ? -3.022 1.995 69.306 1.00 6.11 92 GLY B O 1
ATOM 4566 N N . LEU B 1 93 ? -3.789 3.285 67.593 1.00 5.39 93 LEU B N 1
ATOM 4567 C CA . LEU B 1 93 ? -3.758 2.196 66.631 1.00 5.18 93 LEU B CA 1
ATOM 4568 C C . LEU B 1 93 ? -2.922 2.569 65.408 1.00 5.13 93 LEU B C 1
ATOM 4569 O O . LEU B 1 93 ? -2.817 3.734 65.012 1.00 6.08 93 LEU B O 1
ATOM 4585 N N . GLY B 1 94 ? -2.396 1.533 64.787 1.00 5.31 94 GLY B N 1
ATOM 4586 C CA . GLY B 1 94 ? -1.866 1.603 63.430 1.00 5.02 94 GLY B CA 1
ATOM 4587 C C . GLY B 1 94 ? -2.105 0.257 62.772 1.00 4.51 94 GLY B C 1
ATOM 4588 O O . GLY B 1 94 ? -2.619 -0.656 63.379 1.00 5.08 94 GLY B O 1
ATOM 4592 N N . ILE B 1 95 ? -1.694 0.181 61.509 1.00 4.76 95 ILE B N 1
ATOM 4593 C CA A ILE B 1 95 ? -1.792 -1.114 60.778 0.50 4.51 95 ILE B CA 1
ATOM 4594 C CA B ILE B 1 95 ? -1.725 -1.112 60.789 0.50 4.61 95 ILE B CA 1
ATOM 4595 C C . ILE B 1 95 ? -0.425 -1.387 60.108 1.00 4.17 95 ILE B C 1
ATOM 4596 O O . ILE B 1 95 ? 0.362 -0.475 59.843 1.00 5.23 95 ILE B O 1
ATOM 4626 N N . ILE B 1 96 ? -0.226 -2.663 59.794 1.00 4.10 96 ILE B N 1
ATOM 4627 C CA . ILE B 1 96 ? 0.872 -3.116 58.928 1.00 4.42 96 ILE B CA 1
ATOM 4628 C C . ILE B 1 96 ? 0.286 -3.949 57.811 1.00 4.13 96 ILE B C 1
ATOM 4629 O O . ILE B 1 96 ? -0.808 -4.542 57.950 1.00 4.90 96 ILE B O 1
ATOM 4645 N N . ILE B 1 97 ? 1.024 -4.003 56.709 1.00 4.42 97 ILE B N 1
ATOM 4646 C CA . ILE B 1 97 ? 0.560 -4.573 55.460 1.00 4.53 97 ILE B CA 1
ATOM 4647 C C . ILE B 1 97 ? 1.571 -5.501 54.867 1.00 4.24 97 ILE B C 1
ATOM 4648 O O . ILE B 1 97 ? 2.764 -5.152 54.760 1.00 4.60 97 ILE B O 1
ATOM 4664 N N . GLY B 1 98 ? 1.136 -6.675 54.427 1.00 4.68 98 GLY B N 1
ATOM 4665 C CA . GLY B 1 98 ? 1.906 -7.527 53.526 1.00 5.36 98 GLY B CA 1
ATOM 4666 C C . GLY B 1 98 ? 1.084 -7.882 52.328 1.00 4.58 98 GLY B C 1
ATOM 4667 O O . GLY B 1 98 ? -0.156 -7.947 52.411 1.00 5.51 98 GLY B O 1
ATOM 4671 N N . MET B 1 99 ? 1.710 -8.138 51.188 1.00 4.73 99 MET B N 1
ATOM 4672 C CA . MET B 1 99 ? 1.003 -8.557 49.998 1.00 4.65 99 MET B CA 1
ATOM 4673 C C . MET B 1 99 ? 1.774 -9.658 49.340 1.00 4.81 99 MET B C 1
ATOM 4674 O O . MET B 1 99 ? 2.979 -9.826 49.515 1.00 6.10 99 MET B O 1
ATOM 4688 N N . ALA B 1 100 ? 1.096 -10.432 48.474 1.00 5.26 100 ALA B N 1
ATOM 4689 C CA . ALA B 1 100 ? 1.750 -11.529 47.777 1.00 5.06 100 ALA B CA 1
ATOM 4690 C C . ALA B 1 100 ? 1.064 -11.728 46.442 1.00 4.97 100 ALA B C 1
ATOM 4691 O O . ALA B 1 100 ? 0.020 -11.161 46.118 1.00 5.34 100 ALA B O 1
ATOM 4698 N N . GLY B 1 101 ? 1.660 -12.621 45.621 1.00 5.43 101 GLY B N 1
ATOM 4699 C CA . GLY B 1 101 ? 0.995 -13.077 44.431 1.00 5.86 101 GLY B CA 1
ATOM 4700 C C . GLY B 1 101 ? -0.249 -13.900 44.681 1.00 5.46 101 GLY B C 1
ATOM 4701 O O . GLY B 1 101 ? -0.444 -14.448 45.777 1.00 6.06 101 GLY B O 1
ATOM 4705 N N . TYR B 1 102 ? -1.071 -14.008 43.653 1.00 5.81 102 TYR B N 1
ATOM 4706 C CA . TYR B 1 102 ? -2.222 -14.879 43.737 1.00 6.07 102 TYR B CA 1
ATOM 4707 C C . TYR B 1 102 ? -1.875 -16.331 43.972 1.00 5.86 102 TYR B C 1
ATOM 4708 O O . TYR B 1 102 ? -2.561 -17.026 44.701 1.00 7.19 102 TYR B O 1
ATOM 4726 N N . TRP B 1 103 ? -0.811 -16.814 43.346 1.00 6.05 103 TRP B N 1
ATOM 4727 C CA . TRP B 1 103 ? -0.382 -18.168 43.517 1.00 6.53 103 TRP B CA 1
ATOM 4728 C C . TRP B 1 103 ? 0.025 -18.364 44.991 1.00 6.55 103 TRP B C 1
ATOM 4729 O O . TRP B 1 103 ? 0.927 -17.670 45.446 1.00 7.14 103 TRP B O 1
ATOM 4750 N N . PRO B 1 104 ? -0.569 -19.317 45.724 1.00 7.21 104 PRO B N 1
ATOM 4751 C CA . PRO B 1 104 ? -0.366 -19.322 47.193 1.00 7.54 104 PRO B CA 1
ATOM 4752 C C . PRO B 1 104 ? 1.045 -19.550 47.649 1.00 8.57 104 PRO B C 1
ATOM 4753 O O . PRO B 1 104 ? 1.435 -19.090 48.737 1.00 10.81 104 PRO B O 1
ATOM 4764 N N . ALA B 1 105 ? 1.883 -20.229 46.866 1.00 8.31 105 ALA B N 1
ATOM 4765 C CA . ALA B 1 105 ? 3.252 -20.447 47.254 1.00 9.51 105 ALA B CA 1
ATOM 4766 C C . ALA B 1 105 ? 4.113 -19.237 47.230 1.00 9.24 105 ALA B C 1
ATOM 4767 O O . ALA B 1 105 ? 5.187 -19.245 47.746 1.00 11.94 105 ALA B O 1
ATOM 4774 N N . THR B 1 106 ? 3.666 -18.161 46.589 1.00 7.80 106 THR B N 1
ATOM 4775 C CA . THR B 1 106 ? 4.475 -16.943 46.556 1.00 7.19 106 THR B CA 1
ATOM 4776 C C . THR B 1 106 ? 4.560 -16.335 47.936 1.00 6.30 106 THR B C 1
ATOM 4777 O O . THR B 1 106 ? 3.611 -16.432 48.743 1.00 7.33 106 THR B O 1
ATOM 4788 N N . PRO B 1 107 ? 5.679 -15.704 48.280 1.00 6.56 107 PRO B N 1
ATOM 4789 C CA . PRO B 1 107 ? 5.898 -15.238 49.631 1.00 6.70 107 PRO B CA 1
ATOM 4790 C C . PRO B 1 107 ? 5.196 -13.907 49.929 1.00 5.96 107 PRO B C 1
ATOM 4791 O O . PRO B 1 107 ? 5.043 -13.041 49.063 1.00 6.67 107 PRO B O 1
ATOM 4802 N N . LEU B 1 108 ? 4.901 -13.696 51.187 1.00 6.49 108 LEU B N 1
ATOM 4803 C CA . LEU B 1 108 ? 4.457 -12.398 51.674 1.00 6.49 108 LEU B CA 1
ATOM 4804 C C . LEU B 1 108 ? 5.620 -11.387 51.533 1.00 6.05 108 LEU B C 1
ATOM 4805 O O . LEU B 1 108 ? 6.742 -11.635 51.975 1.00 7.38 108 LEU B O 1
ATOM 4821 N N . VAL B 1 109 ? 5.283 -10.248 50.916 1.00 5.42 109 VAL B N 1
ATOM 4822 C CA . VAL B 1 109 ? 6.194 -9.119 50.730 1.00 5.79 109 VAL B CA 1
ATOM 4823 C C . VAL B 1 109 ? 5.750 -8.063 51.703 1.00 5.05 109 VAL B C 1
ATOM 4824 O O . VAL B 1 109 ? 4.605 -7.580 51.619 1.00 5.60 109 VAL B O 1
ATOM 4837 N N . PRO B 1 110 ? 6.608 -7.667 52.661 1.00 5.47 110 PRO B N 1
ATOM 4838 C CA . PRO B 1 110 ? 6.215 -6.628 53.622 1.00 5.20 110 PRO B CA 1
ATOM 4839 C C . PRO B 1 110 ? 6.200 -5.263 53.001 1.00 5.14 110 PRO B C 1
ATOM 4840 O O . PRO B 1 110 ? 7.025 -4.944 52.138 1.00 6.68 110 PRO B O 1
ATOM 4851 N N . ILE B 1 111 ? 5.281 -4.399 53.459 1.00 4.77 111 ILE B N 1
ATOM 4852 C CA . ILE B 1 111 ? 5.271 -3.017 52.992 1.00 5.02 111 ILE B CA 1
ATOM 4853 C C . ILE B 1 111 ? 6.067 -2.197 53.997 1.00 5.08 111 ILE B C 1
ATOM 4854 O O . ILE B 1 111 ? 5.712 -2.050 55.169 1.00 5.09 111 ILE B O 1
ATOM 4870 N N . ASN B 1 112 ? 7.202 -1.665 53.526 1.00 5.42 112 ASN B N 1
ATOM 4871 C CA . ASN B 1 112 ? 8.128 -0.937 54.380 1.00 5.91 112 ASN B CA 1
ATOM 4872 C C . ASN B 1 112 ? 8.858 0.153 53.634 1.00 6.01 112 ASN B C 1
ATOM 4873 O O . ASN B 1 112 ? 9.896 0.639 54.096 1.00 7.03 112 ASN B O 1
ATOM 4884 N N . SER B 1 113 ? 8.316 0.598 52.490 1.00 6.85 113 SER B N 1
ATOM 4885 C CA . SER B 1 113 ? 8.994 1.555 51.647 1.00 6.65 113 SER B CA 1
ATOM 4886 C C . SER B 1 113 ? 7.983 2.106 50.651 1.00 6.87 113 SER B C 1
ATOM 4887 O O . SER B 1 113 ? 6.852 1.641 50.556 1.00 7.21 113 SER B O 1
ATOM 4895 N N . SER B 1 114 ? 8.427 3.082 49.872 1.00 7.94 114 SER B N 1
ATOM 4896 C CA A SER B 1 114 ? 7.511 3.719 48.891 0.50 8.09 114 SER B CA 1
ATOM 4897 C CA B SER B 1 114 ? 7.569 3.745 48.882 0.50 8.30 114 SER B CA 1
ATOM 4898 C C . SER B 1 114 ? 7.204 2.882 47.694 1.00 7.54 114 SER B C 1
ATOM 4899 O O . SER B 1 114 ? 6.257 3.297 46.960 1.00 8.64 114 SER B O 1
ATOM 4913 N N . GLY B 1 115 ? 7.831 1.771 47.473 1.00 6.76 115 GLY B N 1
ATOM 4914 C CA . GLY B 1 115 ? 7.492 0.928 46.320 1.00 8.18 115 GLY B CA 1
ATOM 4915 C C . GLY B 1 115 ? 8.165 -0.379 46.424 1.00 7.07 115 GLY B C 1
ATOM 4916 O O . GLY B 1 115 ? 9.313 -0.483 46.787 1.00 9.08 115 GLY B O 1
ATOM 4920 N N . ILE B 1 116 ? 7.431 -1.442 46.096 1.00 6.18 116 ILE B N 1
ATOM 4921 C CA . ILE B 1 116 ? 7.941 -2.778 46.077 1.00 5.90 116 ILE B CA 1
ATOM 4922 C C . ILE B 1 116 ? 7.120 -3.589 45.125 1.00 5.56 116 ILE B C 1
ATOM 4923 O O . ILE B 1 116 ? 5.887 -3.399 45.012 1.00 6.15 116 ILE B O 1
ATOM 4939 N N . TYR B 1 117 ? 7.738 -4.563 44.450 1.00 5.94 117 TYR B N 1
ATOM 4940 C CA . TYR B 1 117 ? 6.950 -5.525 43.683 1.00 5.65 117 TYR B CA 1
ATOM 4941 C C . TYR B 1 117 ? 6.425 -6.597 44.598 1.00 5.75 117 TYR B C 1
ATOM 4942 O O . TYR B 1 117 ? 7.181 -7.266 45.330 1.00 6.46 117 TYR B O 1
ATOM 4960 N N . ILE B 1 118 ? 5.105 -6.798 44.552 1.00 5.08 118 ILE B N 1
ATOM 4961 C CA . ILE B 1 118 ? 4.458 -7.815 45.353 1.00 5.50 118 ILE B CA 1
ATOM 4962 C C . ILE B 1 118 ? 4.494 -9.161 44.661 1.00 5.51 118 ILE B C 1
ATOM 4963 O O . ILE B 1 118 ? 4.355 -10.202 45.338 1.00 6.57 118 ILE B O 1
ATOM 4979 N N . ASP B 1 119 ? 4.587 -9.165 43.340 1.00 5.52 119 ASP B N 1
ATOM 4980 C CA . ASP B 1 119 ? 4.604 -10.411 42.551 1.00 5.93 119 ASP B CA 1
ATOM 4981 C C . ASP B 1 119 ? 5.001 -10.029 41.142 1.00 5.68 119 ASP B C 1
ATOM 4982 O O . ASP B 1 119 ? 4.451 -9.070 40.578 1.00 6.23 119 ASP B O 1
ATOM 4991 N N . PRO B 1 120 ? 5.932 -10.769 40.527 1.00 5.84 120 PRO B N 1
ATOM 4992 C CA . PRO B 1 120 ? 6.841 -11.735 41.163 1.00 7.03 120 PRO B CA 1
ATOM 4993 C C . PRO B 1 120 ? 7.833 -11.002 42.052 1.00 7.69 120 PRO B C 1
ATOM 4994 O O . PRO B 1 120 ? 8.390 -9.967 41.678 1.00 8.46 120 PRO B O 1
ATOM 5005 N N . VAL B 1 121 ? 8.087 -11.564 43.228 1.00 8.18 121 VAL B N 1
ATOM 5006 C CA . VAL B 1 121 ? 9.026 -10.924 44.170 1.00 8.83 121 VAL B CA 1
ATOM 5007 C C . VAL B 1 121 ? 10.405 -10.779 43.574 1.00 10.08 121 VAL B C 1
ATOM 5008 O O . VAL B 1 121 ? 11.158 -9.866 43.947 1.00 10.34 121 VAL B O 1
ATOM 5021 N N . GLY B 1 122 ? 10.763 -11.677 42.632 1.00 9.35 122 GLY B N 1
ATOM 5022 C CA . GLY B 1 122 ? 12.022 -11.563 41.974 1.00 10.09 122 GLY B CA 1
ATOM 5023 C C . GLY B 1 122 ? 12.248 -10.327 41.180 1.00 9.26 122 GLY B C 1
ATOM 5024 O O . GLY B 1 122 ? 13.406 -9.961 40.931 1.00 10.92 122 GLY B O 1
ATOM 5028 N N . ALA B 1 123 ? 11.167 -9.620 40.793 1.00 8.62 123 ALA B N 1
ATOM 5029 C CA . ALA B 1 123 ? 11.355 -8.336 40.105 1.00 8.49 123 ALA B CA 1
ATOM 5030 C C . ALA B 1 123 ? 12.047 -7.308 40.993 1.00 7.53 123 ALA B C 1
ATOM 5031 O O . ALA B 1 123 ? 12.654 -6.383 40.450 1.00 8.92 123 ALA B O 1
ATOM 5038 N N . ASN B 1 124 ? 11.998 -7.478 42.308 1.00 8.14 124 ASN B N 1
ATOM 5039 C CA . ASN B 1 124 ? 12.713 -6.528 43.164 1.00 8.82 124 ASN B CA 1
ATOM 5040 C C . ASN B 1 124 ? 14.210 -6.598 42.967 1.00 9.48 124 ASN B C 1
ATOM 5041 O O . ASN B 1 124 ? 14.880 -5.601 43.268 1.00 12.21 124 ASN B O 1
ATOM 5052 N N . THR B 1 125 ? 14.761 -7.742 42.564 1.00 8.82 125 THR B N 1
ATOM 5053 C CA . THR B 1 125 ? 16.197 -7.942 42.369 1.00 9.05 125 THR B CA 1
ATOM 5054 C C . THR B 1 125 ? 16.587 -8.263 40.941 1.00 7.85 125 THR B C 1
ATOM 5055 O O . THR B 1 125 ? 17.722 -8.492 40.692 1.00 8.90 125 THR B O 1
ATOM 5066 N N . ASN B 1 126 ? 15.661 -8.043 40.020 1.00 9.70 126 ASN B N 1
ATOM 5067 C CA . ASN B 1 126 ? 15.892 -8.240 38.592 1.00 11.03 126 ASN B CA 1
ATOM 5068 C C . ASN B 1 126 ? 14.829 -7.498 37.836 1.00 8.83 126 ASN B C 1
ATOM 5069 O O . ASN B 1 126 ? 13.706 -8.008 37.663 1.00 10.06 126 ASN B O 1
ATOM 5080 N N . PRO B 1 127 ? 15.146 -6.270 37.301 1.00 9.62 127 PRO B N 1
ATOM 5081 C CA . PRO B 1 127 ? 14.158 -5.492 36.635 1.00 9.72 127 PRO B CA 1
ATOM 5082 C C . PRO B 1 127 ? 13.644 -6.083 35.364 1.00 10.48 127 PRO B C 1
ATOM 5083 O O . PRO B 1 127 ? 12.665 -5.548 34.800 1.00 11.32 127 PRO B O 1
ATOM 5094 N N . ASN B 1 128 ? 14.221 -7.189 34.868 1.00 10.93 128 ASN B N 1
ATOM 5095 C CA A ASN B 1 128 ? 13.698 -7.828 33.699 0.50 12.71 128 ASN B CA 1
ATOM 5096 C CA B ASN B 1 128 ? 13.687 -7.870 33.702 0.50 12.91 128 ASN B CA 1
ATOM 5097 C C . ASN B 1 128 ? 12.634 -8.898 34.005 1.00 11.89 128 ASN B C 1
ATOM 5098 O O . ASN B 1 128 ? 12.089 -9.503 33.082 1.00 15.05 128 ASN B O 1
ATOM 5118 N N . THR B 1 129 ? 12.299 -9.127 35.251 1.00 10.81 129 THR B N 1
ATOM 5119 C CA . THR B 1 129 ? 11.426 -10.231 35.633 1.00 10.63 129 THR B CA 1
ATOM 5120 C C . THR B 1 129 ? 9.965 -9.813 35.681 1.00 9.88 129 THR B C 1
ATOM 5121 O O . THR B 1 129 ? 9.611 -8.796 36.304 1.00 9.95 129 THR B O 1
ATOM 5132 N N . TYR B 1 130 ? 9.134 -10.601 35.038 1.00 8.76 130 TYR B N 1
ATOM 5133 C CA . TYR B 1 130 ? 7.679 -10.518 35.053 1.00 8.16 130 TYR B CA 1
ATOM 5134 C C . TYR B 1 130 ? 7.091 -11.882 35.265 1.00 8.37 130 TYR B C 1
ATOM 5135 O O . TYR B 1 130 ? 7.771 -12.901 35.146 1.00 10.36 130 TYR B O 1
ATOM 5153 N N . ASN B 1 131 ? 5.779 -11.941 35.559 1.00 7.88 131 ASN B N 1
ATOM 5154 C CA . ASN B 1 131 ? 5.097 -13.225 35.492 1.00 8.16 131 ASN B CA 1
ATOM 5155 C C . ASN B 1 131 ? 5.052 -13.685 34.030 1.00 9.27 131 ASN B C 1
ATOM 5156 O O . ASN B 1 131 ? 5.129 -12.920 33.100 1.00 10.84 131 ASN B O 1
ATOM 5167 N N . GLY B 1 132 ? 4.913 -14.982 33.845 1.00 11.48 132 GLY B N 1
ATOM 5168 C CA . GLY B 1 132 ? 4.727 -15.571 32.495 1.00 14.50 132 GLY B CA 1
ATOM 5169 C C . GLY B 1 132 ? 3.445 -15.019 31.882 1.00 13.90 132 GLY B C 1
ATOM 5170 O O . GLY B 1 132 ? 2.490 -14.589 32.587 1.00 11.27 132 GLY B O 1
ATOM 5174 N N . ALA B 1 133 ? 3.389 -14.971 30.532 1.00 15.28 133 ALA B N 1
ATOM 5175 C CA . ALA B 1 133 ? 2.273 -14.324 29.813 1.00 15.00 133 ALA B CA 1
ATOM 5176 C C . ALA B 1 133 ? 0.983 -14.995 30.243 1.00 12.97 133 ALA B C 1
ATOM 5177 O O . ALA B 1 133 ? 0.884 -16.204 30.126 1.00 14.48 133 ALA B O 1
ATOM 5184 N N . THR B 1 134 ? -0.042 -14.244 30.568 1.00 11.42 134 THR B N 1
ATOM 5185 C CA . THR B 1 134 ? -1.342 -14.704 30.971 1.00 9.69 134 THR B CA 1
ATOM 5186 C C . THR B 1 134 ? -2.282 -13.507 30.951 1.00 9.59 134 THR B C 1
ATOM 5187 O O . THR B 1 134 ? -1.912 -12.381 30.700 1.00 10.26 134 THR B O 1
ATOM 5198 N N . ALA B 1 135 ? -3.547 -13.754 31.155 1.00 11.07 135 ALA B N 1
ATOM 5199 C CA . ALA B 1 135 ? -4.625 -12.808 31.056 1.00 13.74 135 ALA B CA 1
ATOM 5200 C C . ALA B 1 135 ? -4.932 -11.952 32.212 1.00 9.96 135 ALA B C 1
ATOM 5201 O O . ALA B 1 135 ? -5.675 -11.020 32.119 1.00 14.48 135 ALA B O 1
ATOM 5208 N N . SER B 1 136 ? -4.457 -12.320 33.397 1.00 9.47 136 SER B N 1
ATOM 5209 C CA A SER B 1 136 ? -4.839 -11.671 34.624 0.50 8.93 136 SER B CA 1
ATOM 5210 C CA B SER B 1 136 ? -4.790 -11.658 34.616 0.50 8.88 136 SER B CA 1
ATOM 5211 C C . SER B 1 136 ? -3.612 -11.472 35.506 1.00 8.34 136 SER B C 1
ATOM 5212 O O . SER B 1 136 ? -2.616 -12.165 35.474 1.00 10.32 136 SER B O 1
ATOM 5226 N N . PHE B 1 137 ? -3.763 -10.418 36.380 1.00 7.42 137 PHE B N 1
ATOM 5227 C CA . PHE B 1 137 ? -2.797 -10.215 37.486 1.00 6.45 137 PHE B CA 1
ATOM 5228 C C . PHE B 1 137 ? -3.640 -10.157 38.756 1.00 6.13 137 PHE B C 1
ATOM 5229 O O . PHE B 1 137 ? -4.540 -9.334 38.895 1.00 6.94 137 PHE B O 1
ATOM 5246 N N . GLY B 1 138 ? -3.344 -11.054 39.708 1.00 5.66 138 GLY B N 1
ATOM 5247 C CA . GLY B 1 138 ? -4.025 -11.131 40.977 1.00 5.92 138 GLY B CA 1
ATOM 5248 C C . GLY B 1 138 ? -3.130 -10.836 42.160 1.00 5.45 138 GLY B C 1
ATOM 5249 O O . GLY B 1 138 ? -1.945 -10.502 41.993 1.00 6.44 138 GLY B O 1
ATOM 5253 N N . ALA B 1 139 ? -3.665 -10.938 43.347 1.00 5.15 139 ALA B N 1
ATOM 5254 C CA . ALA B 1 139 ? -2.911 -10.644 44.561 1.00 4.77 139 ALA B CA 1
ATOM 5255 C C . ALA B 1 139 ? -3.545 -11.300 45.771 1.00 4.61 139 ALA B C 1
ATOM 5256 O O . ALA B 1 139 ? -4.743 -11.634 45.754 1.00 5.22 139 ALA B O 1
ATOM 5263 N N . ARG B 1 140 ? -2.754 -11.350 46.828 1.00 5.11 140 ARG B N 1
ATOM 5264 C CA . ARG B 1 140 ? -3.226 -11.591 48.188 1.00 5.01 140 ARG B CA 1
ATOM 5265 C C . ARG B 1 140 ? -2.820 -10.424 49.073 1.00 4.79 140 ARG B C 1
ATOM 5266 O O . ARG B 1 140 ? -1.777 -9.816 48.881 1.00 5.40 140 ARG B O 1
ATOM 5287 N N . LEU B 1 141 ? -3.678 -10.147 50.075 1.00 4.82 141 LEU B N 1
ATOM 5288 C CA . LEU B 1 141 ? -3.517 -9.018 50.985 1.00 4.55 141 LEU B CA 1
ATOM 5289 C C . LEU B 1 141 ? -3.598 -9.539 52.406 1.00 4.34 141 LEU B C 1
ATOM 5290 O O . LEU B 1 141 ? -4.511 -10.303 52.769 1.00 5.55 141 LEU B O 1
ATOM 5306 N N . PHE B 1 142 ? -2.693 -9.029 53.256 1.00 4.65 142 PHE B N 1
ATOM 5307 C CA . PHE B 1 142 ? -2.585 -9.368 54.672 1.00 4.97 142 PHE B CA 1
ATOM 5308 C C . PHE B 1 142 ? -2.430 -8.081 55.440 1.00 4.81 142 PHE B C 1
ATOM 5309 O O . PHE B 1 142 ? -1.523 -7.271 55.155 1.00 5.75 142 PHE B O 1
ATOM 5326 N N . VAL B 1 143 ? -3.278 -7.877 56.451 1.00 4.61 143 VAL B N 1
ATOM 5327 C CA . VAL B 1 143 ? -3.192 -6.671 57.308 1.00 4.38 143 VAL B CA 1
ATOM 5328 C C . VAL B 1 143 ? -3.278 -7.105 58.740 1.00 4.37 143 VAL B C 1
ATOM 5329 O O . VAL B 1 143 ? -4.072 -8.002 59.092 1.00 4.90 143 VAL B O 1
ATOM 5342 N N . ALA B 1 144 ? -2.476 -6.455 59.604 1.00 4.36 144 ALA B N 1
ATOM 5343 C CA . ALA B 1 144 ? -2.558 -6.652 61.043 1.00 4.58 144 ALA B CA 1
ATOM 5344 C C . ALA B 1 144 ? -2.715 -5.286 61.687 1.00 4.35 144 ALA B C 1
ATOM 5345 O O . ALA B 1 144 ? -2.231 -4.277 61.223 1.00 4.95 144 ALA B O 1
ATOM 5352 N N . PHE B 1 145 ? -3.410 -5.297 62.867 1.00 4.51 145 PHE B N 1
ATOM 5353 C CA . PHE B 1 145 ? -3.537 -4.145 63.684 1.00 4.47 145 PHE B CA 1
ATOM 5354 C C . PHE B 1 145 ? -2.416 -4.065 64.727 1.00 4.69 145 PHE B C 1
ATOM 5355 O O . PHE B 1 145 ? -1.956 -5.114 65.215 1.00 5.32 145 PHE B O 1
ATOM 5372 N N . VAL B 1 146 ? -2.035 -2.835 65.045 1.00 5.12 146 VAL B N 1
ATOM 5373 C CA . VAL B 1 146 ? -0.950 -2.540 65.982 1.00 5.27 146 VAL B CA 1
ATOM 5374 C C . VAL B 1 146 ? -1.472 -1.606 67.033 1.00 5.00 146 VAL B C 1
ATOM 5375 O O . VAL B 1 146 ? -2.073 -0.588 66.713 1.00 6.07 146 VAL B O 1
ATOM 5388 N N . ALA B 1 147 ? -1.230 -1.916 68.316 1.00 5.41 147 ALA B N 1
ATOM 5389 C CA . ALA B 1 147 ? -1.406 -0.946 69.394 1.00 5.59 147 ALA B CA 1
ATOM 5390 C C . ALA B 1 147 ? -0.162 -0.103 69.485 1.00 6.17 147 ALA B C 1
ATOM 5391 O O . ALA B 1 147 ? 0.935 -0.615 69.663 1.00 6.95 147 ALA B O 1
ATOM 5398 N N . THR B 1 148 ? -0.351 1.240 69.378 1.00 7.13 148 THR B N 1
ATOM 5399 C CA . THR B 1 148 ? 0.743 2.205 69.496 1.00 8.00 148 THR B CA 1
ATOM 5400 C C . THR B 1 148 ? 0.719 2.931 70.828 1.00 8.95 148 THR B C 1
ATOM 5401 O O . THR B 1 148 ? 1.607 3.694 71.124 1.00 11.74 148 THR B O 1
ATOM 5412 N N . GLY B 1 149 ? -0.330 2.706 71.598 1.00 8.78 149 GLY B N 1
ATOM 5413 C CA . GLY B 1 149 ? -0.521 3.350 72.880 1.00 10.46 149 GLY B CA 1
ATOM 5414 C C . GLY B 1 149 ? -1.617 2.695 73.620 1.00 10.26 149 GLY B C 1
ATOM 5415 O O . GLY B 1 149 ? -2.190 1.683 73.173 1.00 10.49 149 GLY B O 1
ATOM 5419 N N . ARG B 1 150 ? -1.950 3.239 74.771 1.00 12.62 150 ARG B N 1
ATOM 5420 C CA . ARG B 1 150 ? -3.012 2.685 75.566 1.00 14.50 150 ARG B CA 1
ATOM 5421 C C . ARG B 1 150 ? -4.357 2.695 74.779 1.00 13.83 150 ARG B C 1
ATOM 5422 O O . ARG B 1 150 ? -4.629 3.667 73.952 1.00 16.18 150 ARG B O 1
ATOM 5443 N N . LEU B 1 151 ? -5.137 1.650 74.951 1.00 12.52 151 LEU B N 1
ATOM 5444 C CA . LEU B 1 151 ? -6.455 1.610 74.279 1.00 11.95 151 LEU B CA 1
ATOM 5445 C C . LEU B 1 151 ? -7.547 1.517 75.285 1.00 13.16 151 LEU B C 1
ATOM 5446 O O . LEU B 1 151 ? -7.376 0.810 76.288 1.00 14.85 151 LEU B O 1
ATOM 5462 N N . PRO B 1 152 ? -8.654 2.195 75.053 1.00 12.92 152 PRO B N 1
ATOM 5463 C CA . PRO B 1 152 ? -9.815 2.038 75.921 1.00 14.61 152 PRO B CA 1
ATOM 5464 C C . PRO B 1 152 ? -10.476 0.668 75.798 1.00 11.77 152 PRO B C 1
ATOM 5465 O O . PRO B 1 152 ? -10.440 0.083 74.745 1.00 14.00 152 PRO B O 1
ATOM 5476 N N . ASN B 1 153 ? -11.188 0.268 76.860 1.00 11.20 153 ASN B N 1
ATOM 5477 C CA . ASN B 1 153 ? -12.076 -0.873 76.716 1.00 9.69 153 ASN B CA 1
ATOM 5478 C C . ASN B 1 153 ? -13.303 -0.516 75.931 1.00 10.10 153 ASN B C 1
ATOM 5479 O O . ASN B 1 153 ? -13.769 0.603 75.954 1.00 15.11 153 ASN B O 1
ATOM 5490 N N . GLY B 1 154 ? -13.823 -1.483 75.235 1.00 7.87 154 GLY B N 1
ATOM 5491 C CA . GLY B 1 154 ? -15.038 -1.354 74.495 1.00 8.62 154 GLY B CA 1
ATOM 5492 C C . GLY B 1 154 ? -14.839 -1.355 73.019 1.00 7.52 154 GLY B C 1
ATOM 5493 O O . GLY B 1 154 ? -13.822 -1.895 72.508 1.00 9.44 154 GLY B O 1
ATOM 5497 N N . TYR B 1 155 ? -15.754 -0.764 72.277 1.00 7.99 155 TYR B N 1
ATOM 5498 C CA . TYR B 1 155 ? -15.657 -0.777 70.842 1.00 7.33 155 TYR B CA 1
ATOM 5499 C C . TYR B 1 155 ? -14.884 0.447 70.397 1.00 7.28 155 TYR B C 1
ATOM 5500 O O . TYR B 1 155 ? -14.976 1.562 70.968 1.00 10.00 155 TYR B O 1
ATOM 5518 N N . ILE B 1 156 ? -14.156 0.320 69.266 1.00 6.54 156 ILE B N 1
ATOM 5519 C CA . ILE B 1 156 ? -13.451 1.403 68.632 1.00 6.84 156 ILE B CA 1
ATOM 5520 C C . ILE B 1 156 ? -13.802 1.359 67.162 1.00 6.48 156 ILE B C 1
ATOM 5521 O O . ILE B 1 156 ? -13.615 0.363 66.488 1.00 6.89 156 ILE B O 1
ATOM 5537 N N . THR B 1 157 ? -14.295 2.468 66.638 1.00 7.03 157 THR B N 1
ATOM 5538 C CA . THR B 1 157 ? -14.683 2.580 65.252 1.00 6.91 157 THR B CA 1
ATOM 5539 C C . THR B 1 157 ? -13.438 2.818 64.380 1.00 6.15 157 THR B C 1
ATOM 5540 O O . THR B 1 157 ? -12.624 3.714 64.659 1.00 7.75 157 THR B O 1
ATOM 5551 N N . ILE B 1 158 ? -13.311 2.058 63.326 1.00 5.76 158 ILE B N 1
ATOM 5552 C CA . ILE B 1 158 ? -12.232 2.138 62.338 1.00 5.24 158 ILE B CA 1
ATOM 5553 C C . ILE B 1 158 ? -12.848 2.654 61.016 1.00 5.54 158 ILE B C 1
ATOM 5554 O O . ILE B 1 158 ? -13.742 2.019 60.489 1.00 6.37 158 ILE B O 1
ATOM 5570 N N . PRO B 1 159 ? -12.350 3.765 60.510 1.00 6.22 159 PRO B N 1
ATOM 5571 C CA A PRO B 1 159 ? -12.866 4.246 59.195 0.50 6.31 159 PRO B CA 1
ATOM 5572 C CA B PRO B 1 159 ? -12.802 4.243 59.189 0.50 6.57 159 PRO B CA 1
ATOM 5573 C C . PRO B 1 159 ? -12.287 3.353 58.070 1.00 5.68 159 PRO B C 1
ATOM 5574 O O . PRO B 1 159 ? -11.231 2.780 58.163 1.00 6.48 159 PRO B O 1
ATOM 5595 N N . THR B 1 160 ? -13.031 3.334 56.950 1.00 5.69 160 THR B N 1
ATOM 5596 C CA . THR B 1 160 ? -12.458 2.755 55.722 1.00 5.69 160 THR B CA 1
ATOM 5597 C C . THR B 1 160 ? -11.274 3.622 55.285 1.00 5.73 160 THR B C 1
ATOM 5598 O O . THR B 1 160 ? -11.323 4.851 55.336 1.00 7.25 160 THR B O 1
ATOM 5609 N N . ARG B 1 161 ? -10.202 2.957 54.868 1.00 5.21 161 ARG B N 1
ATOM 5610 C CA . ARG B 1 161 ? -9.029 3.659 54.387 1.00 5.81 161 ARG B CA 1
ATOM 5611 C C . ARG B 1 161 ? -8.494 2.980 53.147 1.00 5.55 161 ARG B C 1
ATOM 5612 O O . ARG B 1 161 ? -8.471 1.760 53.060 1.00 6.20 161 ARG B O 1
ATOM 5633 N N . GLN B 1 162 ? -8.032 3.777 52.204 1.00 6.49 162 GLN B N 1
ATOM 5634 C CA . GLN B 1 162 ? -7.265 3.250 51.080 1.00 6.49 162 GLN B CA 1
ATOM 5635 C C . GLN B 1 162 ? -5.811 3.085 51.545 1.00 5.90 162 GLN B C 1
ATOM 5636 O O . GLN B 1 162 ? -5.112 4.039 51.844 1.00 7.27 162 GLN B O 1
ATOM 5650 N N . LEU B 1 163 ? -5.394 1.836 51.637 1.00 5.09 163 LEU B N 1
ATOM 5651 C CA . LEU B 1 163 ? -4.033 1.492 52.080 1.00 5.14 163 LEU B CA 1
ATOM 5652 C C . LEU B 1 163 ? -3.004 1.839 51.070 1.00 5.14 163 LEU B C 1
ATOM 5653 O O . LEU B 1 163 ? -1.841 2.165 51.435 1.00 5.73 163 LEU B O 1
ATOM 5669 N N . GLY B 1 164 ? -3.345 1.820 49.792 1.00 5.43 164 GLY B N 1
ATOM 5670 C CA . GLY B 1 164 ? -2.408 2.095 48.721 1.00 5.56 164 GLY B CA 1
ATOM 5671 C C . GLY B 1 164 ? -3.013 1.589 47.427 1.00 4.49 164 GLY B C 1
ATOM 5672 O O . GLY B 1 164 ? -4.216 1.416 47.319 1.00 4.92 164 GLY B O 1
ATOM 5676 N N . THR B 1 165 ? -2.126 1.401 46.448 1.00 5.44 165 THR B N 1
ATOM 5677 C CA . THR B 1 165 ? -2.513 0.913 45.139 1.00 4.98 165 THR B CA 1
ATOM 5678 C C . THR B 1 165 ? -1.502 -0.128 44.677 1.00 5.15 165 THR B C 1
ATOM 5679 O O . THR B 1 165 ? -0.330 -0.081 45.035 1.00 5.89 165 THR B O 1
ATOM 5690 N N . ILE B 1 166 ? -1.963 -1.003 43.781 1.00 4.88 166 ILE B N 1
ATOM 5691 C CA . ILE B 1 166 ? -1.106 -1.815 42.936 1.00 4.74 166 ILE B CA 1
ATOM 5692 C C . ILE B 1 166 ? -1.025 -1.168 41.580 1.00 5.04 166 ILE B C 1
ATOM 5693 O O . ILE B 1 166 ? -2.075 -0.899 40.977 1.00 5.54 166 ILE B O 1
ATOM 5709 N N . LEU B 1 167 ? 0.195 -0.945 41.101 1.00 4.81 167 LEU B N 1
ATOM 5710 C CA . LEU B 1 167 ? 0.473 -0.455 39.734 1.00 4.84 167 LEU B CA 1
ATOM 5711 C C . LEU B 1 167 ? 0.773 -1.662 38.864 1.00 5.11 167 LEU B C 1
ATOM 5712 O O . LEU B 1 167 ? 1.624 -2.497 39.198 1.00 5.69 167 LEU B O 1
ATOM 5728 N N . LEU B 1 168 ? 0.090 -1.730 37.723 1.00 4.74 168 LEU B N 1
ATOM 5729 C CA . LEU B 1 168 ? 0.355 -2.763 36.690 1.00 5.13 168 LEU B CA 1
ATOM 5730 C C . LEU B 1 168 ? 1.516 -2.332 35.840 1.00 5.02 168 LEU B C 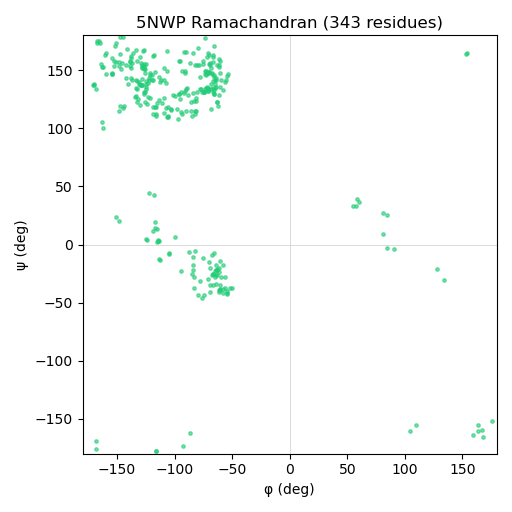1
ATOM 5731 O O . LEU B 1 168 ? 1.399 -1.323 35.099 1.00 6.29 168 LEU B O 1
ATOM 5747 N N . GLU B 1 169 ? 2.586 -3.065 35.897 1.00 5.68 169 GLU B N 1
ATOM 5748 C CA . GLU B 1 169 ? 3.696 -2.921 34.930 1.00 6.58 169 GLU B CA 1
ATOM 5749 C C . GLU B 1 169 ? 3.666 -4.152 34.044 1.00 6.37 169 GLU B C 1
ATOM 5750 O O . GLU B 1 169 ? 3.209 -5.223 34.382 1.00 7.02 169 GLU B O 1
ATOM 5762 N N . ALA B 1 170 ? 4.172 -3.938 32.798 1.00 7.34 170 ALA B N 1
ATOM 5763 C CA . ALA B 1 170 ? 4.182 -5.031 31.822 1.00 7.54 170 ALA B CA 1
ATOM 5764 C C . ALA B 1 170 ? 5.371 -4.865 30.931 1.00 7.53 170 ALA B C 1
ATOM 5765 O O . ALA B 1 170 ? 5.891 -3.774 30.712 1.00 8.28 170 ALA B O 1
ATOM 5772 N N . LYS B 1 171 ? 5.783 -5.990 30.328 1.00 8.26 171 LYS B N 1
ATOM 5773 C CA . LYS B 1 171 ? 6.911 -5.947 29.407 1.00 9.27 171 LYS B CA 1
ATOM 5774 C C . LYS B 1 171 ? 6.548 -5.194 28.098 1.00 10.23 171 LYS B C 1
ATOM 5775 O O . LYS B 1 171 ? 7.327 -4.478 27.533 1.00 14.75 171 LYS B O 1
ATOM 5794 N N . ARG B 1 172 ? 5.285 -5.362 27.681 1.00 9.14 172 ARG B N 1
ATOM 5795 C CA . ARG B 1 172 ? 4.718 -4.712 26.534 1.00 12.32 172 ARG B CA 1
ATOM 5796 C C . ARG B 1 172 ? 4.598 -3.210 26.829 1.00 10.35 172 ARG B C 1
ATOM 5797 O O . ARG B 1 172 ? 3.855 -2.806 27.699 1.00 10.08 172 ARG B O 1
ATOM 5818 N N . THR B 1 173 ? 5.313 -2.370 26.063 1.00 11.90 173 THR B N 1
ATOM 5819 C CA . THR B 1 173 ? 5.364 -0.944 26.325 1.00 11.18 173 THR B CA 1
ATOM 5820 C C . THR B 1 173 ? 3.994 -0.262 26.312 1.00 9.63 173 THR B C 1
ATOM 5821 O O . THR B 1 173 ? 3.691 0.570 27.161 1.00 10.08 173 THR B O 1
ATOM 5832 N N . SER B 1 174 ? 3.170 -0.629 25.365 1.00 9.12 174 SER B N 1
ATOM 5833 C CA . SER B 1 174 ? 1.895 0.006 25.223 1.00 9.65 174 SER B CA 1
ATOM 5834 C C . SER B 1 174 ? 1.027 -0.175 26.509 1.00 8.92 174 SER B C 1
ATOM 5835 O O . SER B 1 174 ? 0.302 0.756 26.925 1.00 10.76 174 SER B O 1
ATOM 5843 N N . LEU B 1 175 ? 1.106 -1.374 27.096 1.00 7.32 175 LEU B N 1
ATOM 5844 C CA . LEU B 1 175 ? 0.384 -1.633 28.342 1.00 6.91 175 LEU B CA 1
ATOM 5845 C C . LEU B 1 175 ? 1.066 -0.950 29.530 1.00 6.19 175 LEU B C 1
ATOM 5846 O O . LEU B 1 175 ? 0.413 -0.330 30.390 1.00 6.68 175 LEU B O 1
ATOM 5862 N N . ASN B 1 176 ? 2.366 -1.057 29.561 1.00 6.75 176 ASN B N 1
ATOM 5863 C CA . ASN B 1 176 ? 3.124 -0.399 30.666 1.00 7.10 176 ASN B CA 1
ATOM 5864 C C . ASN B 1 176 ? 2.862 1.063 30.715 1.00 6.93 176 ASN B C 1
ATOM 5865 O O . ASN B 1 176 ? 2.742 1.666 31.794 1.00 7.68 176 ASN B O 1
ATOM 5876 N N . ASN B 1 177 ? 2.754 1.699 29.534 1.00 7.56 177 ASN B N 1
ATOM 5877 C CA . ASN B 1 177 ? 2.555 3.142 29.463 1.00 7.67 177 ASN B CA 1
ATOM 5878 C C . ASN B 1 177 ? 1.244 3.614 30.072 1.00 7.27 177 ASN B C 1
ATOM 5879 O O . ASN B 1 177 ? 1.145 4.820 30.404 1.00 8.14 177 ASN B O 1
ATOM 5890 N N . LYS B 1 178 ? 0.257 2.752 30.200 1.00 6.94 178 LYS B N 1
ATOM 5891 C CA A LYS B 1 178 ? -1.036 3.184 30.746 0.50 6.97 178 LYS B CA 1
ATOM 5892 C CA B LYS B 1 178 ? -1.012 3.188 30.753 0.50 7.13 178 LYS B CA 1
ATOM 5893 C C . LYS B 1 178 ? -0.924 3.461 32.228 1.00 7.13 178 LYS B C 1
ATOM 5894 O O . LYS B 1 178 ? -1.778 4.212 32.755 1.00 8.61 178 LYS B O 1
ATOM 5930 N N . GLY B 1 179 ? 0.007 2.850 32.949 1.00 6.26 179 GLY B N 1
ATOM 5931 C CA . GLY B 1 179 ? 0.118 3.104 34.365 1.00 6.37 179 GLY B CA 1
ATOM 5932 C C . GLY B 1 179 ? -1.094 2.774 35.187 1.00 5.51 179 GLY B C 1
ATOM 5933 O O . GLY B 1 179 ? -1.417 3.494 36.138 1.00 6.17 179 GLY B O 1
ATOM 5937 N N . LEU B 1 180 ? -1.783 1.718 34.835 1.00 5.14 180 LEU B N 1
ATOM 5938 C CA . LEU B 1 180 ? -3.031 1.379 35.514 1.00 5.70 180 LEU B CA 1
ATOM 5939 C C . LEU B 1 180 ? -2.807 1.019 36.969 1.00 5.33 180 LEU B C 1
ATOM 5940 O O . LEU B 1 180 ? -1.808 0.365 37.310 1.00 5.39 180 LEU B O 1
ATOM 5956 N N . THR B 1 181 ? -3.740 1.454 37.833 1.00 5.46 181 THR B N 1
ATOM 5957 C CA . THR B 1 181 ? -3.687 1.106 39.243 1.00 5.08 181 THR B CA 1
ATOM 5958 C C . THR B 1 181 ? -4.978 0.567 39.704 1.00 5.22 181 THR B C 1
ATOM 5959 O O . THR B 1 181 ? -6.059 0.841 39.204 1.00 6.53 181 THR B O 1
ATOM 5970 N N . ALA B 1 182 ? -4.882 -0.229 40.809 1.00 5.07 182 ALA B N 1
ATOM 5971 C CA . ALA B 1 182 ? -6.028 -0.792 41.487 1.00 5.38 182 ALA B CA 1
ATOM 5972 C C . ALA B 1 182 ? -5.901 -0.458 42.982 1.00 4.74 182 ALA B C 1
ATOM 5973 O O . ALA B 1 182 ? -4.840 -0.633 43.562 1.00 5.49 182 ALA B O 1
ATOM 5980 N N . PRO B 1 183 ? -6.994 -0.053 43.613 1.00 5.09 183 PRO B N 1
ATOM 5981 C CA . PRO B 1 183 ? -6.914 0.270 45.066 1.00 5.16 183 PRO B CA 1
ATOM 5982 C C . PRO B 1 183 ? -6.786 -0.983 45.928 1.00 5.17 183 PRO B C 1
ATOM 5983 O O . PRO B 1 183 ? -7.362 -2.047 45.645 1.00 6.35 183 PRO B O 1
ATOM 5994 N N . VAL B 1 184 ? -6.104 -0.769 47.032 1.00 4.90 184 VAL B N 1
ATOM 5995 C CA . VAL B 1 184 ? -5.941 -1.756 48.093 1.00 4.93 184 VAL B CA 1
ATOM 5996 C C . VAL B 1 184 ? -6.579 -1.136 49.353 1.00 4.85 184 VAL B C 1
ATOM 5997 O O . VAL B 1 184 ? -6.148 -0.067 49.780 1.00 5.30 184 VAL B O 1
ATOM 6010 N N . MET B 1 185 ? -7.615 -1.796 49.877 1.00 5.31 185 MET B N 1
ATOM 6011 C CA . MET B 1 185 ? -8.506 -1.174 50.838 1.00 4.91 185 MET B CA 1
ATOM 6012 C C . MET B 1 185 ? -8.559 -1.866 52.175 1.00 4.44 185 MET B C 1
ATOM 6013 O O . MET B 1 185 ? -8.538 -3.102 52.254 1.00 5.65 185 MET B O 1
ATOM 6027 N N . LEU B 1 186 ? -8.730 -1.064 53.218 1.00 4.77 186 LEU B N 1
ATOM 6028 C CA . LEU B 1 186 ? -9.165 -1.515 54.550 1.00 4.79 186 LEU B CA 1
ATOM 6029 C C . LEU B 1 186 ? -10.612 -1.086 54.711 1.00 4.78 186 LEU B C 1
ATOM 6030 O O . LEU B 1 186 ? -10.877 0.123 54.838 1.00 5.97 186 LEU B O 1
ATOM 6046 N N . ASN B 1 187 ? -11.557 -2.014 54.706 1.00 5.07 187 ASN B N 1
ATOM 6047 C CA . ASN B 1 187 ? -12.947 -1.703 54.929 1.00 5.24 187 ASN B CA 1
ATOM 6048 C C . ASN B 1 187 ? -13.167 -1.499 56.415 1.00 5.33 187 ASN B C 1
ATOM 6049 O O . ASN B 1 187 ? -12.702 -2.303 57.236 1.00 5.96 187 ASN B O 1
ATOM 6060 N N . GLY B 1 188 ? -13.874 -0.428 56.773 1.00 5.42 188 GLY B N 1
ATOM 6061 C CA . GLY B 1 188 ? -14.064 -0.048 58.158 1.00 6.00 188 GLY B CA 1
ATOM 6062 C C . GLY B 1 188 ? -15.021 -0.915 58.911 1.00 6.12 188 GLY B C 1
ATOM 6063 O O . GLY B 1 188 ? -15.641 -1.840 58.407 1.00 6.32 188 GLY B O 1
ATOM 6067 N N . GLY B 1 189 ? -15.155 -0.582 60.182 1.00 7.20 189 GLY B N 1
ATOM 6068 C CA . GLY B 1 189 ? -16.025 -1.294 61.086 1.00 9.67 189 GLY B CA 1
ATOM 6069 C C . GLY B 1 189 ? -15.690 -0.982 62.488 1.00 9.03 189 GLY B C 1
ATOM 6070 O O . GLY B 1 189 ? -15.121 -0.092 62.835 1.00 26.52 189 GLY B O 1
ATOM 6074 N N . ARG B 1 190 ? -15.991 -1.833 63.420 1.00 7.42 190 ARG B N 1
ATOM 6075 C CA . ARG B 1 190 ? -15.603 -1.680 64.799 1.00 7.75 190 ARG B CA 1
ATOM 6076 C C . ARG B 1 190 ? -14.752 -2.796 65.244 1.00 8.10 190 ARG B C 1
ATOM 6077 O O . ARG B 1 190 ? -14.931 -3.940 64.841 1.00 13.19 190 ARG B O 1
ATOM 6098 N N . ILE B 1 191 ? -13.760 -2.526 66.050 1.00 6.42 191 ILE B N 1
ATOM 6099 C CA . ILE B 1 191 ? -13.019 -3.562 66.798 1.00 6.20 191 ILE B CA 1
ATOM 6100 C C . ILE B 1 191 ? -13.444 -3.473 68.241 1.00 5.92 191 ILE B C 1
ATOM 6101 O O . ILE B 1 191 ? -14.074 -2.509 68.675 1.00 6.60 191 ILE B O 1
ATOM 6117 N N . GLN B 1 192 ? -13.098 -4.503 69.023 1.00 6.39 192 GLN B N 1
ATOM 6118 C CA . GLN B 1 192 ? -13.408 -4.518 70.431 1.00 6.58 192 GLN B CA 1
ATOM 6119 C C . GLN B 1 192 ? -12.154 -4.821 71.227 1.00 5.96 192 GLN B C 1
ATOM 6120 O O . GLN B 1 192 ? -11.380 -5.712 70.863 1.00 7.57 192 GLN B O 1
ATOM 6134 N N . VAL B 1 193 ? -12.039 -4.166 72.370 1.00 6.27 193 VAL B N 1
ATOM 6135 C CA . VAL B 1 193 ? -10.898 -4.283 73.258 1.00 6.77 193 VAL B CA 1
ATOM 6136 C C . VAL B 1 193 ? -11.394 -4.584 74.668 1.00 6.89 193 VAL B C 1
ATOM 6137 O O . VAL B 1 193 ? -12.350 -3.936 75.152 1.00 7.64 193 VAL B O 1
ATOM 6150 N N . GLN B 1 194 ? -10.730 -5.514 75.366 1.00 6.95 194 GLN B N 1
ATOM 6151 C CA . GLN B 1 194 ? -11.017 -5.757 76.775 1.00 7.29 194 GLN B CA 1
ATOM 6152 C C . GLN B 1 194 ? -9.748 -6.080 77.502 1.00 7.47 194 GLN B C 1
ATOM 6153 O O . GLN B 1 194 ? -9.097 -7.079 77.216 1.00 8.14 194 GLN B O 1
ATOM 6167 N N . SER B 1 195 ? -9.395 -5.248 78.489 1.00 9.44 195 SER B N 1
ATOM 6168 C CA . SER B 1 195 ? -8.303 -5.563 79.380 1.00 10.55 195 SER B CA 1
ATOM 6169 C C . SER B 1 195 ? -8.690 -6.701 80.254 1.00 10.49 195 SER B C 1
ATOM 6170 O O . SER B 1 195 ? -9.879 -6.891 80.621 1.00 12.53 195 SER B O 1
ATOM 6178 N N . GLN B 1 196 ? -7.703 -7.415 80.719 1.00 12.09 196 GLN B N 1
ATOM 6179 C CA A GLN B 1 196 ? -7.934 -8.367 81.791 0.50 13.51 196 GLN B CA 1
ATOM 6180 C CA B GLN B 1 196 ? -7.888 -8.401 81.774 0.50 13.63 196 GLN B CA 1
ATOM 6181 C C . GLN B 1 196 ? -6.829 -8.242 82.862 1.00 12.17 196 GLN B C 1
ATOM 6182 O O . GLN B 1 196 ? -5.767 -7.767 82.587 1.00 14.63 196 GLN B O 1
ATOM 6208 N N . THR B 1 197 ? -7.118 -8.646 84.050 1.00 13.15 197 THR B N 1
ATOM 6209 C CA . THR B 1 197 ? -6.209 -8.664 85.178 1.00 13.58 197 THR B CA 1
ATOM 6210 C C . THR B 1 197 ? -5.279 -9.897 85.385 1.00 24.38 197 THR B C 1
ATOM 6211 O O . THR B 1 197 ? -5.733 -10.839 84.640 1.00 22.45 197 THR B O 1
#

Foldseek 3Di:
DQQPKDAAEAEFEPVQWAAFEAEPVGQFDDWDFGGKTDKDKDFARIFDGFWFFKWKKWFFDFDFDAKDWDDDPPLDDPDIDIFTWGDQPFPQKTKWKWKAWRPSPTHTHTHHDRMAIRPPNCCRVPVVHTPDTDGHTMMMMIMTMIGGGHDDFFKDKGAKDFGTWIWMATPPPVNNVVRDIHTYIYHIDIHGYDYDD/DQQPKDAAEAEFEPVQWAAFEAEDVCQFPPWDFRGKTDKDKDFARIFDHHWFFKWKKWFFDFDFDAKDWDDDPPLDDPGIDIFGWGDQPFPQKTKWKWKAWRPSPTGTDTHHDRMAIRPPNCCRVPVVDTHDTDGHTMMMMIMTMIGGGHDDAFKDKGAKDFGTWIWMATPPVVNRVVRDIHTYIYHIDIHGYDYDD

Solvent-accessible surface area: 17035 Å² total; per-residue (Å²): 93,62,12,94,8,98,62,46,85,5,22,0,61,1,91,58,16,86,52,5,104,15,26,93,94,44,31,150,62,82,66,57,26,20,19,26,0,45,33,44,68,25,76,110,0,0,44,50,16,49,108,3,71,2,20,0,53,1,12,18,10,15,3,111,84,27,54,28,91,50,53,4,152,55,26,137,35,228,110,68,28,66,1,8,4,4,8,1,16,22,51,9,4,0,0,0,0,0,0,0,0,91,176,90,84,34,68,21,11,26,0,58,46,73,24,44,33,1,15,20,54,29,5,56,125,68,101,104,39,41,40,51,59,60,45,25,2,7,0,28,0,9,0,0,0,0,4,50,16,208,25,85,80,32,128,18,93,3,44,74,57,68,1,0,13,0,8,0,27,3,112,65,92,55,0,54,76,63,8,24,17,0,44,0,28,0,51,29,26,135,4,89,4,87,46,98,172,78,77,14,79,6,93,59,38,92,6,24,0,56,1,91,58,16,83,50,7,107,12,20,95,102,40,30,151,68,82,59,31,36,28,19,24,0,46,31,39,64,34,75,111,0,0,52,51,14,46,108,4,55,2,18,0,52,0,10,16,10,14,2,110,80,26,56,25,92,35,46,4,148,63,28,142,33,240,104,51,28,63,2,8,4,5,7,1,18,21,52,8,3,0,0,0,0,0,0,0,0,90,177,92,82,30,66,20,6,27,1,54,47,71,25,44,34,2,14,21,66,31,3,54,128,69,100,126,41,47,40,57,56,62,43,23,3,7,0,28,0,9,0,0,0,0,0,49,17,176,11,61,85,30,123,18,94,2,44,76,59,69,0,0,15,0,10,1,27,3,131,71,95,56,1,58,77,53,7,23,16,0,41,0,35,0,52,28,28,135,5,88,5,87,48,110,169